Protein 1XQI (pdb70)

InterPro domains:
  IPR023005 Nucleoside diphosphate kinase, active site [PS00469] (157-165)
  IPR034907 Nucleoside diphosphate kinase-like domain [PF00334] (4-55)
  IPR034907 Nucleoside diphosphate kinase-like domain [PF00334] (94-181)
  IPR034907 Nucleoside diphosphate kinase-like domain [SM00562] (3-183)
  IPR036850 Nucleoside diphosphate kinase-like domain superfamily [G3DSA:3.30.70.141] (1-183)
  IPR036850 Nucleoside diphosphate kinase-like domain superfamily [SSF54919] (3-181)

Nearest PDB structures (foldseek):
  1xqi-assembly1_A  TM=1.006E+00  e=1.281E-32  Pyrobaculum aerophilum
  4dz6-assembly1_E  TM=8.662E-01  e=6.224E-14  Borreliella burgdorferi
  4ek2-assembly1_A  TM=8.993E-01  e=2.718E-11  Burkholderia thailandensis E264
  3zto-assembly1_A  TM=8.690E-01  e=1.121E-10  Aquifex aeolicus
  3vgv-assembly5_J  TM=8.744E-01  e=6.979E-09  Halomonas sp. #593

Sequence (537 aa):
PVEKTLLILKPDAVARGLVDEIISRFKKAGLKIVALKVKASPEEIERFYPSSEEWLQSAGQKLLKAYQELGIDPRAKIGTDDPVEVGRIIKRNLVKYTSGPNVVVLKGNRAVEIVRKLVGPTSPHSAPPGTIRGDYSIDSPDLAAEEGRVVFNLVHASDSPSEAEREIRFWFREEEVLEPVEKTLLILKPDAVARGLVDEIISRFKKAGLKIVALKVKASPEEIERFYPSSEEWLQSAGQKLLKAYQELGIDPRAKIGTDDPVEVGRIIKRNLVKYTSGPNVVVLKGNRAVEIVRKLVGPTSPHSAPPGTIRGDYSIDSPDLAAEEGRVVFNLVHASDSPSEAEREIRFWFREEEVLEPVEKTLLILKPDAVARGLVDEIISRFKKAGLKIVALKVKASPEEIERFYPSSEEWLQSAGQKLLKAYQELGIDPRAKIGTDDPVEVGRIIKRNLVKYTSGPNVVVLKGNRAVEIVRKLVGPTSPHSAPPGTIRGDYSIDSPDLAAEEGRVVFNLVHASDSPSEAEREIRFWFREEEVLE

B-factor: mean 36.95, std 11.4, range [12.37, 80.18]

Radius of gyration: 45.86 Å; Cα contacts (8 Å, |Δi|>4): 908; chains: 3; bounding box: 95×108×68 Å

Organism: Pyrobaculum aerophilum (strain ATCC 51768 / DSM 7523 / JCM 9630 / CIP 104966 / NBRC 100827 / IM2) (NCBI:txid178306)

Structure (mmCIF, N/CA/C/O backbone):
data_1XQI
#
_entry.id   1XQI
#
_cell.length_a   125.022
_cell.length_b   72.041
_cell.length_c   104.993
_cell.angle_alpha   90.00
_cell.angle_beta   133.30
_cell.angle_gamma   90.00
#
_symmetry.space_group_name_H-M   'C 1 2 1'
#
loop_
_entity.id
_entity.type
_entity.pdbx_description
1 polymer 'Nucleoside diphosphate kinase'
2 non-polymer 2-AMINO-2-HYDROXYMETHYL-PROPANE-1,3-DIOL
3 non-polymer 'TRIETHYLENE GLYCOL'
4 water water
#
loop_
_atom_site.group_PDB
_atom_site.id
_atom_site.type_symbol
_atom_site.label_atom_id
_atom_site.label_alt_id
_atom_site.label_comp_id
_atom_site.label_asym_id
_atom_site.label_entity_id
_atom_site.label_seq_id
_atom_site.pdbx_PDB_ins_code
_atom_site.Cartn_x
_atom_site.Cartn_y
_atom_site.Cartn_z
_atom_site.occupancy
_atom_site.B_iso_or_equiv
_atom_site.auth_seq_id
_atom_site.auth_comp_id
_atom_site.auth_asym_id
_atom_site.auth_atom_id
_atom_site.pdbx_PDB_model_num
ATOM 1 N N . PRO A 1 14 ? -25.110 -21.102 21.769 1.00 20.00 14 PRO A N 1
ATOM 2 C CA . PRO A 1 14 ? -24.477 -20.549 23.034 1.00 20.00 14 PRO A CA 1
ATOM 3 C C . PRO A 1 14 ? -24.481 -18.988 23.005 1.00 20.00 14 PRO A C 1
ATOM 4 O O . PRO A 1 14 ? -23.865 -18.385 22.084 1.00 20.00 14 PRO A O 1
ATOM 8 N N . VAL A 1 15 ? -25.173 -18.352 23.976 1.00 43.64 15 VAL A N 1
ATOM 9 C CA . VAL A 1 15 ? -25.654 -16.946 23.833 1.00 41.27 15 VAL A CA 1
ATOM 10 C C . VAL A 1 15 ? -24.532 -15.850 23.734 1.00 40.11 15 VAL A C 1
ATOM 11 O O . VAL A 1 15 ? -23.522 -15.884 24.461 1.00 39.82 15 VAL A O 1
ATOM 15 N N . GLU A 1 16 ? -24.754 -14.900 22.811 1.00 38.14 16 GLU A N 1
ATOM 16 C CA . GLU A 1 16 ? -23.808 -13.877 22.343 1.00 36.23 16 GLU A CA 1
ATOM 17 C C . GLU A 1 16 ? -23.484 -12.816 23.422 1.00 34.77 16 GLU A C 1
ATOM 18 O O . GLU A 1 16 ? -24.304 -12.520 24.290 1.00 34.69 16 GLU A O 1
ATOM 24 N N . LYS A 1 17 ? -22.274 -12.275 23.376 1.00 33.21 17 LYS A N 1
ATOM 25 C CA . LYS A 1 17 ? -21.749 -11.389 24.399 1.00 32.22 17 LYS A CA 1
ATOM 26 C C . LYS A 1 17 ? -21.139 -10.216 23.697 1.00 31.95 17 LYS A C 1
ATOM 27 O O . LYS A 1 17 ? -20.739 -10.318 22.534 1.00 33.40 17 LYS A O 1
ATOM 33 N N . THR A 1 18 ? -20.975 -9.109 24.388 1.00 30.88 18 THR A N 1
ATOM 34 C CA . THR A 1 18 ? -20.285 -7.987 23.765 1.00 29.39 18 THR A CA 1
ATOM 35 C C . THR A 1 18 ? -19.521 -7.205 24.814 1.00 29.77 18 THR A C 1
ATOM 36 O O . THR A 1 18 ? -19.804 -7.324 25.996 1.00 29.91 18 THR A O 1
ATOM 40 N N . LEU A 1 19 ? -18.546 -6.419 24.385 1.00 30.35 19 LEU A N 1
ATOM 41 C CA . LEU A 1 19 ? -17.733 -5.663 25.315 1.00 30.90 19 LEU A CA 1
ATOM 42 C C . LEU A 1 19 ? -18.129 -4.196 25.215 1.00 31.56 19 LEU A C 1
ATOM 43 O O . LEU A 1 19 ? -18.162 -3.603 24.104 1.00 31.96 19 LEU A O 1
ATOM 48 N N . LEU A 1 20 ? -18.408 -3.611 26.374 1.00 31.12 20 LEU A N 1
ATOM 49 C CA . LEU A 1 20 ? -18.682 -2.194 26.478 1.00 30.83 20 LEU A CA 1
ATOM 50 C C . LEU A 1 20 ? -17.692 -1.530 27.437 1.00 30.60 20 LEU A C 1
ATOM 51 O O . LEU A 1 20 ? -17.431 -2.048 28.511 1.00 30.66 20 LEU A O 1
ATOM 56 N N . ILE A 1 21 ? -17.147 -0.377 27.045 1.00 30.97 21 ILE A N 1
ATOM 57 C CA . ILE A 1 21 ? -16.234 0.409 27.910 1.00 30.09 21 ILE A CA 1
ATOM 58 C C . ILE A 1 21 ? -16.825 1.776 28.188 1.00 29.97 21 ILE A C 1
ATOM 59 O O . ILE A 1 21 ? -17.127 2.514 27.247 1.00 30.27 21 ILE A O 1
ATOM 64 N N . LEU A 1 22 ? -17.025 2.110 29.459 1.00 29.24 22 LEU A N 1
ATOM 65 C CA . LEU A 1 22 ? -17.328 3.484 29.807 1.00 28.97 22 LEU A CA 1
ATOM 66 C C . LEU A 1 22 ? -15.973 4.186 29.867 1.00 28.18 22 LEU A C 1
ATOM 67 O O . LEU A 1 22 ? -15.088 3.750 30.591 1.00 27.64 22 LEU A O 1
ATOM 72 N N . LYS A 1 23 ? -15.834 5.249 29.076 1.00 27.55 23 LYS A N 1
ATOM 73 C CA . LYS A 1 23 ? -14.572 6.001 28.876 1.00 26.53 23 LYS A CA 1
ATOM 74 C C . LYS A 1 23 ? -14.400 7.033 29.968 1.00 25.81 23 LYS A C 1
ATOM 75 O O . LYS A 1 23 ? -15.350 7.324 30.700 1.00 26.70 23 LYS A O 1
ATOM 81 N N . PRO A 1 24 ? -13.202 7.599 30.105 1.00 25.35 24 PRO A N 1
ATOM 82 C CA . PRO A 1 24 ? -13.004 8.408 31.320 1.00 25.27 24 PRO A CA 1
ATOM 83 C C . PRO A 1 24 ? -14.017 9.561 31.558 1.00 27.51 24 PRO A C 1
ATOM 84 O O . PRO A 1 24 ? -14.463 9.747 32.710 1.00 27.95 24 PRO A O 1
ATOM 88 N N . ASP A 1 25 ? -14.402 10.312 30.515 1.00 28.11 25 ASP A N 1
ATOM 89 C CA . ASP A 1 25 ? -15.419 11.385 30.673 1.00 29.53 25 ASP A CA 1
ATOM 90 C C . ASP A 1 25 ? -16.672 10.799 31.376 1.00 29.01 25 ASP A C 1
ATOM 91 O O . ASP A 1 25 ? -17.097 11.269 32.443 1.00 29.73 25 ASP A O 1
ATOM 96 N N . ALA A 1 26 ? -17.244 9.757 30.782 1.00 27.54 26 ALA A N 1
ATOM 97 C CA . ALA A 1 26 ? -18.438 9.135 31.322 1.00 26.67 26 ALA A CA 1
ATOM 98 C C . ALA A 1 26 ? -18.274 8.549 32.714 1.00 26.52 26 ALA A C 1
ATOM 99 O O . ALA A 1 26 ? -19.233 8.565 33.468 1.00 26.62 26 ALA A O 1
ATOM 101 N N . VAL A 1 27 ? -17.100 8.003 33.069 1.00 26.19 27 VAL A N 1
ATOM 102 C CA . VAL A 1 27 ? -16.913 7.535 34.457 1.00 25.45 27 VAL A CA 1
ATOM 103 C C . VAL A 1 27 ? -16.900 8.749 35.384 1.00 25.96 27 VAL A C 1
ATOM 104 O O . VAL A 1 27 ? -17.522 8.729 36.478 1.00 26.75 27 VAL A O 1
ATOM 108 N N . ALA A 1 28 ? -16.254 9.823 34.926 1.00 25.06 28 ALA A N 1
ATOM 109 C CA . ALA A 1 28 ? -16.040 11.046 35.796 1.00 24.87 28 ALA A CA 1
ATOM 110 C C . ALA A 1 28 ? -17.358 11.773 36.060 1.00 24.15 28 ALA A C 1
ATOM 111 O O . ALA A 1 28 ? -17.583 12.341 37.131 1.00 24.38 28 ALA A O 1
ATOM 113 N N . ARG A 1 29 ? -18.236 11.737 35.076 1.00 24.28 29 ARG A N 1
ATOM 114 C CA . ARG A 1 29 ? -19.504 12.413 35.209 1.00 24.50 29 ARG A CA 1
ATOM 115 C C . ARG A 1 29 ? -20.524 11.618 36.046 1.00 25.98 29 ARG A C 1
ATOM 116 O O . ARG A 1 29 ? -21.605 12.119 36.334 1.00 27.69 29 ARG A O 1
ATOM 124 N N . GLY A 1 30 ? -20.173 10.402 36.482 1.00 27.15 30 GLY A N 1
ATOM 125 C CA . GLY A 1 30 ? -21.052 9.601 37.327 1.00 26.74 30 GLY A CA 1
ATOM 126 C C . GLY A 1 30 ? -22.088 8.814 36.562 1.00 27.64 30 GLY A C 1
ATOM 127 O O . GLY A 1 30 ? -23.168 8.527 37.103 1.00 28.07 30 GLY A O 1
ATOM 128 N N . LEU A 1 31 ? -21.780 8.457 35.315 1.00 27.73 31 LEU A N 1
ATOM 129 C CA . LEU A 1 31 ? -22.761 7.806 34.432 1.00 28.34 31 LEU A CA 1
ATOM 130 C C . LEU A 1 31 ? -22.703 6.288 34.440 1.00 28.22 31 LEU A C 1
ATOM 131 O O . LEU A 1 31 ? -23.346 5.615 33.644 1.00 28.62 31 LEU A O 1
ATOM 136 N N . VAL A 1 32 ? -21.945 5.732 35.347 1.00 28.10 32 VAL A N 1
ATOM 137 C CA . VAL A 1 32 ? -21.861 4.307 35.341 1.00 28.70 32 VAL A CA 1
ATOM 138 C C . VAL A 1 32 ? -23.226 3.715 35.634 1.00 28.40 32 VAL A C 1
ATOM 139 O O . VAL A 1 32 ? -23.600 2.764 35.003 1.00 28.36 32 VAL A O 1
ATOM 143 N N . ASP A 1 33 ? -23.958 4.256 36.595 1.00 28.68 33 ASP A N 1
ATOM 144 C CA . ASP A 1 33 ? -25.169 3.612 37.014 1.00 29.14 33 ASP A CA 1
ATOM 145 C C . ASP A 1 33 ? -26.268 3.874 35.982 1.00 29.72 33 ASP A C 1
ATOM 146 O O . ASP A 1 33 ? -27.025 2.995 35.647 1.00 28.86 33 ASP A O 1
ATOM 151 N N . GLU A 1 34 ? -26.301 5.066 35.420 1.00 31.28 34 GLU A N 1
ATOM 152 C CA . GLU A 1 34 ? -27.324 5.395 34.462 1.00 32.77 34 GLU A CA 1
ATOM 153 C C . GLU A 1 34 ? -27.248 4.453 33.255 1.00 32.70 34 GLU A C 1
ATOM 154 O O . GLU A 1 34 ? -28.268 3.864 32.802 1.00 32.54 34 GLU A O 1
ATOM 160 N N . ILE A 1 35 ? -26.017 4.259 32.770 1.00 32.69 35 ILE A N 1
ATOM 161 C CA . ILE A 1 35 ? -25.741 3.363 31.611 1.00 30.91 35 ILE A CA 1
ATOM 162 C C . ILE A 1 35 ? -26.029 1.869 31.919 1.00 30.30 35 ILE A C 1
ATOM 163 O O . ILE A 1 35 ? -26.643 1.151 31.110 1.00 29.24 35 ILE A O 1
ATOM 168 N N . ILE A 1 36 ? -25.570 1.404 33.078 1.00 28.83 36 ILE A N 1
ATOM 169 C CA . ILE A 1 36 ? -25.889 0.075 33.519 1.00 27.92 36 ILE A CA 1
ATOM 170 C C . ILE A 1 36 ? -27.408 -0.081 33.570 1.00 28.07 36 ILE A C 1
ATOM 171 O O . ILE A 1 36 ? -27.936 -1.099 33.103 1.00 28.25 36 ILE A O 1
ATOM 176 N N . SER A 1 37 ? -28.136 0.924 34.061 1.00 26.98 37 SER A N 1
ATOM 177 C CA . SER A 1 37 ? -29.591 0.787 34.091 1.00 26.90 37 SER A CA 1
ATOM 178 C C . SER A 1 37 ? -30.267 0.514 32.704 1.00 26.94 37 SER A C 1
ATOM 179 O O . SER A 1 37 ? -31.200 -0.282 32.597 1.00 26.54 37 SER A O 1
ATOM 182 N N . ARG A 1 38 ? -29.800 1.164 31.644 1.00 27.61 38 ARG A N 1
ATOM 183 C CA . ARG A 1 38 ? -30.393 0.947 30.321 1.00 27.88 38 ARG A CA 1
ATOM 184 C C . ARG A 1 38 ? -30.207 -0.497 29.862 1.00 28.42 38 ARG A C 1
ATOM 185 O O . ARG A 1 38 ? -31.115 -1.057 29.218 1.00 28.67 38 ARG A O 1
ATOM 193 N N . PHE A 1 39 ? -29.077 -1.122 30.219 1.00 27.20 39 PHE A N 1
ATOM 194 C CA . PHE A 1 39 ? -28.815 -2.453 29.715 1.00 27.05 39 PHE A CA 1
ATOM 195 C C . PHE A 1 39 ? -29.623 -3.478 30.522 1.00 27.66 39 PHE A C 1
ATOM 196 O O . PHE A 1 39 ? -30.225 -4.392 29.973 1.00 27.78 39 PHE A O 1
ATOM 204 N N . LYS A 1 40 ? -29.659 -3.298 31.837 1.00 28.14 40 LYS A N 1
ATOM 205 C CA . LYS A 1 40 ? -30.457 -4.129 32.728 1.00 27.90 40 LYS A CA 1
ATOM 206 C C . LYS A 1 40 ? -31.923 -4.074 32.292 1.00 28.49 40 LYS A C 1
ATOM 207 O O . LYS A 1 40 ? -32.604 -5.101 32.238 1.00 28.82 40 LYS A O 1
ATOM 213 N N . LYS A 1 41 ? -32.411 -2.878 31.956 1.00 27.71 41 LYS A N 1
ATOM 214 C CA . LYS A 1 41 ? -33.797 -2.772 31.574 1.00 27.05 41 LYS A CA 1
ATOM 215 C C . LYS A 1 41 ? -34.125 -3.471 30.288 1.00 26.31 41 LYS A C 1
ATOM 216 O O . LYS A 1 41 ? -35.245 -3.898 30.120 1.00 27.32 41 LYS A O 1
ATOM 222 N N . ALA A 1 42 ? -33.155 -3.640 29.407 1.00 25.40 42 ALA A N 1
ATOM 223 C CA . ALA A 1 42 ? -33.411 -4.240 28.104 1.00 24.83 42 ALA A CA 1
ATOM 224 C C . ALA A 1 42 ? -33.425 -5.760 28.203 1.00 24.47 42 ALA A C 1
ATOM 225 O O . ALA A 1 42 ? -33.914 -6.443 27.304 1.00 23.53 42 ALA A O 1
ATOM 227 N N . GLY A 1 43 ? -32.888 -6.283 29.299 1.00 24.07 43 GLY A N 1
ATOM 228 C CA . GLY A 1 43 ? -32.765 -7.711 29.427 1.00 24.53 43 GLY A CA 1
ATOM 229 C C . GLY A 1 43 ? -31.338 -8.209 29.238 1.00 25.85 43 GLY A C 1
ATOM 230 O O . GLY A 1 43 ? -31.120 -9.385 29.232 1.00 27.05 43 GLY A O 1
ATOM 231 N N . LEU A 1 44 ? -30.346 -7.353 29.060 1.00 26.60 44 LEU A N 1
ATOM 232 C CA . LEU A 1 44 ? -28.967 -7.843 29.058 1.00 27.33 44 LEU A CA 1
ATOM 233 C C . LEU A 1 44 ? -28.428 -8.134 30.474 1.00 28.46 44 LEU A C 1
ATOM 234 O O . LEU A 1 44 ? -28.727 -7.380 31.420 1.00 29.12 44 LEU A O 1
ATOM 239 N N . LYS A 1 45 ? -27.646 -9.214 30.632 1.00 28.62 45 LYS A N 1
ATOM 240 C CA . LYS A 1 45 ? -27.007 -9.489 31.928 1.00 29.53 45 LYS A CA 1
ATOM 241 C C . LYS A 1 45 ? -25.560 -9.014 31.868 1.00 30.06 45 LYS A C 1
ATOM 242 O O . LYS A 1 45 ? -24.910 -9.193 30.839 1.00 31.13 45 LYS A O 1
ATOM 244 N N . ILE A 1 46 ? -25.053 -8.369 32.926 1.00 30.45 46 ILE A N 1
ATOM 245 C CA . ILE A 1 46 ? -23.604 -8.079 33.062 1.00 30.04 46 ILE A CA 1
ATOM 246 C C . ILE A 1 46 ? -22.899 -9.340 33.579 1.00 30.32 46 ILE A C 1
ATOM 247 O O . ILE A 1 46 ? -23.213 -9.808 34.651 1.00 29.24 46 ILE A O 1
ATOM 252 N N . VAL A 1 47 ? -21.965 -9.899 32.810 1.00 30.71 47 VAL A N 1
ATOM 253 C CA . VAL A 1 47 ? -21.269 -11.141 33.222 1.00 29.71 47 VAL A CA 1
ATOM 254 C C . VAL A 1 47 ? -19.768 -10.892 33.555 1.00 29.65 47 VAL A C 1
ATOM 255 O O . VAL A 1 47 ? -19.047 -11.820 33.939 1.00 29.18 47 VAL A O 1
ATOM 259 N N . ALA A 1 48 ? -19.313 -9.634 33.389 1.00 29.24 48 ALA A N 1
ATOM 260 C CA . ALA A 1 48 ? -17.964 -9.182 33.733 1.00 28.68 48 ALA A CA 1
ATOM 261 C C . ALA A 1 48 ? -18.000 -7.661 33.874 1.00 28.81 48 ALA A C 1
ATOM 262 O O . ALA A 1 48 ? -18.699 -6.961 33.143 1.00 29.31 48 ALA A O 1
ATOM 264 N N . LEU A 1 49 ? -17.277 -7.158 34.858 1.00 28.82 49 LEU A N 1
ATOM 265 C CA . LEU A 1 49 ? -17.312 -5.757 35.216 1.00 28.99 49 LEU A CA 1
ATOM 266 C C . LEU A 1 49 ? -16.067 -5.432 36.013 1.00 28.90 49 LEU A C 1
ATOM 267 O O . LEU A 1 49 ? -15.821 -6.080 37.007 1.00 29.10 49 LEU A O 1
ATOM 272 N N . LYS A 1 50 ? -15.281 -4.446 35.578 1.00 28.86 50 LYS A N 1
ATOM 273 C CA . LYS A 1 50 ? -14.216 -3.916 36.409 1.00 29.55 50 LYS A CA 1
ATOM 274 C C . LYS A 1 50 ? -13.890 -2.468 36.084 1.00 29.44 50 LYS A C 1
ATOM 275 O O . LYS A 1 50 ? -14.055 -2.060 34.948 1.00 29.49 50 LYS A O 1
ATOM 289 N N . VAL A 1 52 ? -10.824 0.049 35.618 1.00 33.87 52 VAL A N 1
ATOM 290 C CA . VAL A 1 52 ? -9.389 -0.075 35.341 1.00 35.51 52 VAL A CA 1
ATOM 291 C C . VAL A 1 52 ? -8.781 1.250 34.922 1.00 36.57 52 VAL A C 1
ATOM 292 O O . VAL A 1 52 ? -9.365 2.000 34.145 1.00 36.87 52 VAL A O 1
ATOM 296 N N . LYS A 1 53 ? -7.605 1.530 35.468 1.00 38.28 53 LYS A N 1
ATOM 297 C CA . LYS A 1 53 ? -6.671 2.517 34.922 1.00 39.34 53 LYS A CA 1
ATOM 298 C C . LYS A 1 53 ? -5.768 1.869 33.863 1.00 38.62 53 LYS A C 1
ATOM 299 O O . LYS A 1 53 ? -4.835 1.158 34.194 1.00 38.21 53 LYS A O 1
ATOM 305 N N . ALA A 1 54 ? -6.066 2.095 32.592 1.00 38.70 54 ALA A N 1
ATOM 306 C CA . ALA A 1 54 ? -5.323 1.454 31.507 1.00 38.50 54 ALA A CA 1
ATOM 307 C C . ALA A 1 54 ? -4.034 2.187 31.158 1.00 38.29 54 ALA A C 1
ATOM 308 O O . ALA A 1 54 ? -3.971 3.409 31.205 1.00 38.84 54 ALA A O 1
ATOM 310 N N . SER A 1 55 ? -2.999 1.444 30.809 1.00 38.63 55 SER A N 1
ATOM 311 C CA . SER A 1 55 ? -1.753 2.050 30.324 1.00 39.66 55 SER A CA 1
ATOM 312 C C . SER A 1 55 ? -1.829 2.387 28.830 1.00 40.01 55 SER A C 1
ATOM 313 O O . SER A 1 55 ? -2.598 1.770 28.094 1.00 39.52 55 SER A O 1
ATOM 316 N N . PRO A 1 56 ? -1.058 3.399 28.385 1.00 40.74 56 PRO A N 1
ATOM 317 C CA . PRO A 1 56 ? -0.892 3.565 26.933 1.00 40.89 56 PRO A CA 1
ATOM 318 C C . PRO A 1 56 ? -0.697 2.297 26.094 1.00 41.38 56 PRO A C 1
ATOM 319 O O . PRO A 1 56 ? -1.426 2.138 25.119 1.00 40.99 56 PRO A O 1
ATOM 323 N N . GLU A 1 57 ? 0.228 1.395 26.445 1.00 42.35 57 GLU A N 1
ATOM 324 C CA . GLU A 1 57 ? 0.456 0.200 25.589 1.00 43.92 57 GLU A CA 1
ATOM 325 C C . GLU A 1 57 ? -0.776 -0.666 25.475 1.00 42.97 57 GLU A C 1
ATOM 326 O O . GLU A 1 57 ? -1.056 -1.200 24.405 1.00 43.18 57 GLU A O 1
ATOM 332 N N . GLU A 1 58 ? -1.522 -0.782 26.572 1.00 42.66 58 GLU A N 1
ATOM 333 C CA . GLU A 1 58 ? -2.756 -1.578 26.603 1.00 41.92 58 GLU A CA 1
ATOM 334 C C . GLU A 1 58 ? -3.793 -1.061 25.616 1.00 40.54 58 GLU A C 1
ATOM 335 O O . GLU A 1 58 ? -4.405 -1.833 24.889 1.00 40.28 58 GLU A O 1
ATOM 341 N N . ILE A 1 59 ? -3.982 0.249 25.575 1.00 39.51 59 ILE A N 1
ATOM 342 C CA . ILE A 1 59 ? -4.922 0.819 24.647 1.00 38.85 59 ILE A CA 1
ATOM 343 C C . ILE A 1 59 ? -4.405 0.711 23.205 1.00 39.40 59 ILE A C 1
ATOM 344 O O . ILE A 1 59 ? -5.205 0.424 22.277 1.00 38.58 59 ILE A O 1
ATOM 349 N N . GLU A 1 60 ? -3.081 0.886 23.032 1.00 40.01 60 GLU A N 1
ATOM 350 C CA . GLU A 1 60 ? -2.388 0.649 21.739 1.00 40.53 60 GLU A CA 1
ATOM 351 C C . GLU A 1 60 ? -2.699 -0.732 21.204 1.00 39.41 60 GLU A C 1
ATOM 352 O O . GLU A 1 60 ? -3.007 -0.883 20.035 1.00 38.76 60 GLU A O 1
ATOM 358 N N . ARG A 1 61 ? -2.661 -1.743 22.061 1.00 39.02 61 ARG A N 1
ATOM 359 C CA . ARG A 1 61 ? -2.962 -3.106 21.601 1.00 38.96 61 ARG A CA 1
ATOM 360 C C . ARG A 1 61 ? -4.439 -3.452 21.560 1.00 37.69 61 ARG A C 1
ATOM 361 O O . ARG A 1 61 ? -4.817 -4.390 20.859 1.00 38.22 61 ARG A O 1
ATOM 369 N N . PHE A 1 62 ? -5.283 -2.723 22.278 1.00 36.02 62 PHE A N 1
ATOM 370 C CA . PHE A 1 62 ? -6.714 -3.051 22.252 1.00 34.24 62 PHE A CA 1
ATOM 371 C C . PHE A 1 62 ? -7.361 -2.622 20.940 1.00 33.80 62 PHE A C 1
ATOM 372 O O . PHE A 1 62 ? -8.227 -3.322 20.394 1.00 32.84 62 PHE A O 1
ATOM 380 N N . TYR A 1 63 ? -6.960 -1.447 20.450 1.00 33.44 63 TYR A N 1
ATOM 381 C CA . TYR A 1 63 ? -7.410 -0.966 19.141 1.00 33.31 63 TYR A CA 1
ATOM 382 C C . TYR A 1 63 ? -6.636 -1.594 18.036 1.00 33.21 63 TYR A C 1
ATOM 383 O O . TYR A 1 63 ? -5.456 -1.807 18.201 1.00 33.64 63 TYR A O 1
ATOM 392 N N . PRO A 1 64 ? -7.300 -1.901 16.900 1.00 33.73 64 PRO A N 1
ATOM 393 C CA . PRO A 1 64 ? -6.590 -2.585 15.794 1.00 34.05 64 PRO A CA 1
ATOM 394 C C . PRO A 1 64 ? -5.422 -1.768 15.301 1.00 35.31 64 PRO A C 1
ATOM 395 O O . PRO A 1 64 ? -5.374 -0.544 15.512 1.00 35.13 64 PRO A O 1
ATOM 399 N N . SER A 1 65 ? -4.473 -2.442 14.658 1.00 36.41 65 SER A N 1
ATOM 400 C CA . SER A 1 65 ? -3.418 -1.739 13.976 1.00 36.90 65 SER A CA 1
ATOM 401 C C . SER A 1 65 ? -3.408 -2.119 12.498 1.00 37.39 65 SER A C 1
ATOM 402 O O . SER A 1 65 ? -2.431 -1.859 11.787 1.00 37.88 65 SER A O 1
ATOM 405 N N . SER A 1 66 ? -4.496 -2.719 12.023 1.00 37.35 66 SER A N 1
ATOM 406 C CA . SER A 1 66 ? -4.584 -3.060 10.617 1.00 37.99 66 SER A CA 1
ATOM 407 C C . SER A 1 66 ? -4.564 -1.778 9.754 1.00 38.84 66 SER A C 1
ATOM 408 O O . SER A 1 66 ? -5.083 -0.725 10.153 1.00 38.06 66 SER A O 1
ATOM 411 N N . GLU A 1 67 ? -3.965 -1.859 8.576 1.00 40.50 67 GLU A N 1
ATOM 412 C CA . GLU A 1 67 ? -3.988 -0.708 7.654 1.00 43.34 67 GLU A CA 1
ATOM 413 C C . GLU A 1 67 ? -5.418 -0.375 7.329 1.00 43.14 67 GLU A C 1
ATOM 414 O O . GLU A 1 67 ? -5.787 0.811 7.242 1.00 43.49 67 GLU A O 1
ATOM 420 N N . GLU A 1 68 ? -6.223 -1.432 7.196 1.00 43.37 68 GLU A N 1
ATOM 421 C CA . GLU A 1 68 ? -7.628 -1.303 6.838 1.00 43.62 68 GLU A CA 1
ATOM 422 C C . GLU A 1 68 ? -8.363 -0.387 7.825 1.00 42.09 68 GLU A C 1
ATOM 423 O O . GLU A 1 68 ? -8.948 0.610 7.429 1.00 41.34 68 GLU A O 1
ATOM 429 N N . TRP A 1 69 ? -8.278 -0.722 9.106 1.00 40.91 69 TRP A N 1
ATOM 430 C CA . TRP A 1 69 ? -8.853 0.090 10.166 1.00 40.07 69 TRP A CA 1
ATOM 431 C C . TRP A 1 69 ? -8.315 1.514 10.257 1.00 39.61 69 TRP A C 1
ATOM 432 O O . TRP A 1 69 ? -9.088 2.465 10.451 1.00 39.49 69 TRP A O 1
ATOM 443 N N . LEU A 1 70 ? -6.994 1.657 10.153 1.00 39.08 70 LEU A N 1
ATOM 444 C CA . LEU A 1 70 ? -6.341 2.984 10.179 1.00 38.89 70 LEU A CA 1
ATOM 445 C C . LEU A 1 70 ? -6.821 3.832 9.024 1.00 39.26 70 LEU A C 1
ATOM 446 O O . LEU A 1 70 ? -7.255 4.955 9.231 1.00 38.09 70 LEU A O 1
ATOM 451 N N . GLN A 1 71 ? -6.751 3.253 7.821 1.00 40.46 71 GLN A N 1
ATOM 452 C CA . GLN A 1 71 ? -7.233 3.875 6.591 1.00 43.06 71 GLN A CA 1
ATOM 453 C C . GLN A 1 71 ? -8.631 4.473 6.761 1.00 43.68 71 GLN A C 1
ATOM 454 O O . GLN A 1 71 ? -8.841 5.678 6.510 1.00 43.92 71 GLN A O 1
ATOM 460 N N . SER A 1 72 ? -9.575 3.657 7.226 1.00 44.14 72 SER A N 1
ATOM 461 C CA . SER A 1 72 ? -10.959 4.112 7.270 1.00 45.05 72 SER A CA 1
ATOM 462 C C . SER A 1 72 ? -11.184 5.169 8.365 1.00 44.98 72 SER A C 1
ATOM 463 O O . SER A 1 72 ? -11.890 6.163 8.126 1.00 44.25 72 SER A O 1
ATOM 466 N N . ALA A 1 73 ? -10.544 4.987 9.533 1.00 45.47 73 ALA A N 1
ATOM 467 C CA . ALA A 1 73 ? -10.559 6.010 10.604 1.00 45.35 73 ALA A CA 1
ATOM 468 C C . ALA A 1 73 ? -10.083 7.342 10.032 1.00 46.21 73 ALA A C 1
ATOM 469 O O . ALA A 1 73 ? -10.671 8.404 10.310 1.00 46.84 73 ALA A O 1
ATOM 471 N N . GLY A 1 74 ? -9.056 7.261 9.177 1.00 46.54 74 GLY A N 1
ATOM 472 C CA . GLY A 1 74 ? -8.479 8.408 8.483 1.00 47.07 74 GLY A CA 1
ATOM 473 C C . GLY A 1 74 ? -9.325 9.150 7.467 1.00 47.55 74 GLY A C 1
ATOM 474 O O . GLY A 1 74 ? -9.300 10.386 7.437 1.00 47.00 74 GLY A O 1
ATOM 475 N N . GLN A 1 75 ? -10.054 8.403 6.633 1.00 48.59 75 GLN A N 1
ATOM 476 C CA . GLN A 1 75 ? -10.992 8.982 5.654 1.00 49.54 75 GLN A CA 1
ATOM 477 C C . GLN A 1 75 ? -12.130 9.786 6.317 1.00 49.70 75 GLN A C 1
ATOM 478 O O . GLN A 1 75 ? -12.459 10.888 5.881 1.00 49.75 75 GLN A O 1
ATOM 484 N N . LYS A 1 76 ? -12.698 9.245 7.389 1.00 50.05 76 LYS A N 1
ATOM 485 C CA . LYS A 1 76 ? -13.776 9.900 8.129 1.00 50.35 76 LYS A CA 1
ATOM 486 C C . LYS A 1 76 ? -13.331 11.277 8.645 1.00 49.51 76 LYS A C 1
ATOM 487 O O . LYS A 1 76 ? -14.053 12.269 8.439 1.00 49.96 76 LYS A O 1
ATOM 493 N N . LEU A 1 77 ? -12.134 11.349 9.245 1.00 47.86 77 LEU A N 1
ATOM 494 C CA . LEU A 1 77 ? -11.551 12.632 9.672 1.00 46.62 77 LEU A CA 1
ATOM 495 C C . LEU A 1 77 ? -11.268 13.581 8.497 1.00 46.26 77 LEU A C 1
ATOM 496 O O . LEU A 1 77 ? -11.456 14.797 8.613 1.00 45.52 77 LEU A O 1
ATOM 501 N N . LEU A 1 78 ? -10.818 13.011 7.381 1.00 45.88 78 LEU A N 1
ATOM 502 C CA . LEU A 1 78 ? -10.521 13.778 6.185 1.00 46.62 78 LEU A CA 1
ATOM 503 C C . LEU A 1 78 ? -11.791 14.366 5.561 1.00 47.71 78 LEU A C 1
ATOM 504 O O . LEU A 1 78 ? -11.795 15.537 5.144 1.00 47.63 78 LEU A O 1
ATOM 509 N N . LYS A 1 79 ? -12.861 13.567 5.531 1.00 48.58 79 LYS A N 1
ATOM 510 C CA . LYS A 1 79 ? -14.177 14.043 5.104 1.00 49.78 79 LYS A CA 1
ATOM 511 C C . LYS A 1 79 ? -14.651 15.153 6.053 1.00 50.66 79 LYS A C 1
ATOM 512 O O . LYS A 1 79 ? -15.109 16.217 5.592 1.00 50.88 79 LYS A O 1
ATOM 514 N N . ALA A 1 80 ? -14.522 14.909 7.366 1.00 51.09 80 ALA A N 1
ATOM 515 C CA . ALA A 1 80 ? -14.821 15.916 8.372 1.00 51.35 80 ALA A CA 1
ATOM 516 C C . ALA A 1 80 ? -14.073 17.232 8.076 1.00 52.19 80 ALA A C 1
ATOM 517 O O . ALA A 1 80 ? -14.715 18.276 7.890 1.00 52.78 80 ALA A O 1
ATOM 519 N N . TYR A 1 81 ? -12.739 17.188 7.978 1.00 52.99 81 TYR A N 1
ATOM 520 C CA . TYR A 1 81 ? -11.946 18.403 7.629 1.00 53.31 81 TYR A CA 1
ATOM 521 C C . TYR A 1 81 ? -12.420 19.173 6.377 1.00 53.45 81 TYR A C 1
ATOM 522 O O . TYR A 1 81 ? -12.403 20.412 6.339 1.00 52.77 81 TYR A O 1
ATOM 531 N N . GLN A 1 82 ? -12.819 18.415 5.365 1.00 54.17 82 GLN A N 1
ATOM 532 C CA . GLN A 1 82 ? -13.228 18.949 4.073 1.00 55.51 82 GLN A CA 1
ATOM 533 C C . GLN A 1 82 ? -14.509 19.791 4.154 1.00 55.25 82 GLN A C 1
ATOM 534 O O . GLN A 1 82 ? -14.522 20.912 3.663 1.00 54.98 82 GLN A O 1
ATOM 540 N N . GLU A 1 83 ? -15.557 19.236 4.779 1.00 55.42 83 GLU A N 1
ATOM 541 C CA . GLU A 1 83 ? -16.837 19.936 5.090 1.00 55.71 83 GLU A CA 1
ATOM 542 C C . GLU A 1 83 ? -16.670 21.141 6.020 1.00 54.61 83 GLU A C 1
ATOM 543 O O . GLU A 1 83 ? -17.467 22.094 5.953 1.00 54.97 83 GLU A O 1
ATOM 549 N N . LEU A 1 84 ? -15.643 21.089 6.874 1.00 52.98 84 LEU A N 1
ATOM 550 C CA . LEU A 1 84 ? -15.222 22.223 7.691 1.00 51.75 84 LEU A CA 1
ATOM 551 C C . LEU A 1 84 ? -14.235 23.169 6.962 1.00 50.48 84 LEU A C 1
ATOM 552 O O . LEU A 1 84 ? -13.950 24.272 7.425 1.00 49.42 84 LEU A O 1
ATOM 557 N N . GLY A 1 85 ? -13.695 22.738 5.831 1.00 49.29 85 GLY A N 1
ATOM 558 C CA . GLY A 1 85 ? -12.691 23.552 5.150 1.00 48.48 85 GLY A CA 1
ATOM 559 C C . GLY A 1 85 ? -11.383 23.687 5.925 1.00 47.93 85 GLY A C 1
ATOM 560 O O . GLY A 1 85 ? -10.638 24.672 5.738 1.00 47.12 85 GLY A O 1
ATOM 561 N N . ILE A 1 86 ? -11.103 22.716 6.816 1.00 47.17 86 ILE A N 1
ATOM 562 C CA . ILE A 1 86 ? -9.755 22.612 7.433 1.00 45.93 86 ILE A CA 1
ATOM 563 C C . ILE A 1 86 ? -8.791 21.877 6.489 1.00 44.67 86 ILE A C 1
ATOM 564 O O . ILE A 1 86 ? -9.134 20.843 5.897 1.00 44.84 86 ILE A O 1
ATOM 569 N N . ASP A 1 87 ? -7.601 22.430 6.324 1.00 43.03 87 ASP A N 1
ATOM 570 C CA . ASP A 1 87 ? -6.577 21.750 5.545 1.00 42.02 87 ASP A CA 1
ATOM 571 C C . ASP A 1 87 ? -5.813 20.777 6.481 1.00 40.91 87 ASP A C 1
ATOM 572 O O . ASP A 1 87 ? -5.058 21.206 7.360 1.00 40.13 87 ASP A O 1
ATOM 577 N N . PRO A 1 88 ? -5.992 19.467 6.265 1.00 40.14 88 PRO A N 1
ATOM 578 C CA . PRO A 1 88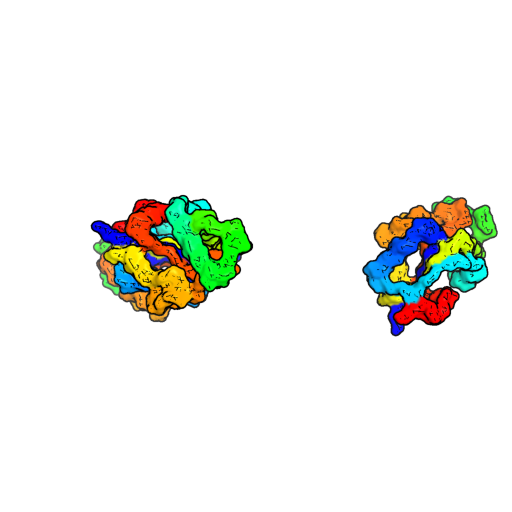 ? -5.357 18.478 7.141 1.00 39.38 88 PRO A CA 1
ATOM 579 C C . PRO A 1 88 ? -3.821 18.619 7.144 1.00 38.65 88 PRO A C 1
ATOM 580 O O . PRO A 1 88 ? -3.170 18.326 8.137 1.00 37.69 88 PRO A O 1
ATOM 584 N N . ARG A 1 89 ? -3.254 19.118 6.057 1.00 38.88 89 ARG A N 1
ATOM 585 C CA . ARG A 1 89 ? -1.798 19.320 6.007 1.00 39.63 89 ARG A CA 1
ATOM 586 C C . ARG A 1 89 ? -1.304 20.423 6.957 1.00 38.34 89 ARG A C 1
ATOM 587 O O . ARG A 1 89 ? -0.247 20.273 7.569 1.00 37.82 89 ARG A O 1
ATOM 595 N N . ALA A 1 90 ? -2.077 21.504 7.082 1.00 37.67 90 ALA A N 1
ATOM 596 C CA . ALA A 1 90 ? -1.784 22.608 8.037 1.00 36.74 90 ALA A CA 1
ATOM 597 C C . ALA A 1 90 ? -2.112 22.179 9.453 1.00 36.46 90 ALA A C 1
ATOM 598 O O . ALA A 1 90 ? -1.361 22.501 10.424 1.00 36.49 90 ALA A O 1
ATOM 600 N N . LYS A 1 91 ? -3.200 21.412 9.569 1.00 36.04 91 LYS A N 1
ATOM 601 C CA . LYS A 1 91 ? -3.706 20.980 10.880 1.00 35.71 91 LYS A CA 1
ATOM 602 C C . LYS A 1 91 ? -2.891 19.900 11.592 1.00 35.23 91 LYS A C 1
ATOM 603 O O . LYS A 1 91 ? -2.614 20.044 12.790 1.00 36.04 91 LYS A O 1
ATOM 609 N N . ILE A 1 92 ? -2.519 18.828 10.880 1.00 33.38 92 ILE A N 1
ATOM 610 C CA . ILE A 1 92 ? -1.888 17.671 11.518 1.00 31.27 92 ILE A CA 1
ATOM 611 C C . ILE A 1 92 ? -0.661 17.172 10.757 1.00 31.51 92 ILE A C 1
ATOM 612 O O . ILE A 1 92 ? -0.110 16.107 11.073 1.00 32.11 92 ILE A O 1
ATOM 617 N N . GLY A 1 93 ? -0.261 17.893 9.726 1.00 31.03 93 GLY A N 1
ATOM 618 C CA . GLY A 1 93 ? 0.979 17.590 9.034 1.00 31.85 93 GLY A CA 1
ATOM 619 C C . GLY A 1 93 ? 0.930 16.576 7.900 1.00 32.64 93 GLY A C 1
ATOM 620 O O . GLY A 1 93 ? 1.923 16.435 7.158 1.00 33.44 93 GLY A O 1
ATOM 621 N N . THR A 1 94 ? -0.189 15.864 7.749 1.00 32.13 94 THR A N 1
ATOM 622 C CA . THR A 1 94 ? -0.307 14.882 6.667 1.00 32.47 94 THR A CA 1
ATOM 623 C C . THR A 1 94 ? -1.736 14.820 6.096 1.00 33.41 94 THR A C 1
ATOM 624 O O . THR A 1 94 ? -2.682 15.194 6.773 1.00 34.07 94 THR A O 1
ATOM 628 N N . ASP A 1 95 ? -1.907 14.335 4.875 1.00 34.12 95 ASP A N 1
ATOM 629 C CA . ASP A 1 95 ? -3.264 13.964 4.413 1.00 35.56 95 ASP A CA 1
ATOM 630 C C . ASP A 1 95 ? -3.361 12.489 4.023 1.00 35.20 95 ASP A C 1
ATOM 631 O O . ASP A 1 95 ? -4.323 12.089 3.355 1.00 36.01 95 ASP A O 1
ATOM 636 N N . ASP A 1 96 ? -2.376 11.698 4.426 1.00 34.31 96 ASP A N 1
ATOM 637 C CA . ASP A 1 96 ? -2.380 10.290 4.100 1.00 35.39 96 ASP A CA 1
ATOM 638 C C . ASP A 1 96 ? -3.331 9.538 5.064 1.00 35.50 96 ASP A C 1
ATOM 639 O O . ASP A 1 96 ? -3.089 9.568 6.269 1.00 35.98 96 ASP A O 1
ATOM 644 N N . PRO A 1 97 ? -4.412 8.895 4.548 1.00 35.70 97 PRO A N 1
ATOM 645 C CA . PRO A 1 97 ? -5.421 8.192 5.389 1.00 35.64 97 PRO A CA 1
ATOM 646 C C . PRO A 1 97 ? -4.855 7.346 6.549 1.00 35.95 97 PRO A C 1
ATOM 647 O O . PRO A 1 97 ? -5.280 7.560 7.708 1.00 35.27 97 PRO A O 1
ATOM 651 N N . VAL A 1 98 ? -3.918 6.430 6.250 1.00 35.82 98 VAL A N 1
ATOM 652 C CA . VAL A 1 98 ? -3.236 5.589 7.251 1.00 36.37 98 VAL A CA 1
ATOM 653 C C . VAL A 1 98 ? -2.431 6.398 8.310 1.00 37.78 98 VAL A C 1
ATOM 654 O O . VAL A 1 98 ? -2.484 6.084 9.519 1.00 37.95 98 VAL A O 1
ATOM 658 N N . GLU A 1 99 ? -1.686 7.412 7.867 1.00 38.01 99 GLU A N 1
ATOM 659 C CA . GLU A 1 99 ? -0.954 8.282 8.800 1.00 39.69 99 GLU A CA 1
ATOM 660 C C . GLU A 1 99 ? -1.917 9.061 9.694 1.00 37.79 99 GLU A C 1
ATOM 661 O O . GLU A 1 99 ? -1.633 9.296 10.870 1.00 38.31 99 GLU A O 1
ATOM 667 N N . VAL A 1 100 ? -3.052 9.449 9.132 1.00 36.02 100 VAL A N 1
ATOM 668 C CA . VAL A 1 100 ? -4.125 10.119 9.879 1.00 35.26 100 VAL A CA 1
ATOM 669 C C . VAL A 1 100 ? -4.778 9.137 10.897 1.00 34.59 100 VAL A C 1
ATOM 670 O O . VAL A 1 100 ? -5.007 9.498 12.033 1.00 34.98 100 VAL A O 1
ATOM 674 N N . GLY A 1 101 ? -5.065 7.910 10.472 1.00 33.26 101 GLY A N 1
ATOM 675 C CA . GLY A 1 101 ? -5.484 6.854 11.362 1.00 33.24 101 GLY A CA 1
ATOM 676 C C . GLY A 1 101 ? -4.513 6.624 12.526 1.00 33.35 101 GLY A C 1
ATOM 677 O O . GLY A 1 101 ? -4.934 6.292 13.651 1.00 33.46 101 GLY A O 1
ATOM 678 N N . ARG A 1 102 ? -3.221 6.813 12.288 1.00 32.58 102 ARG A N 1
ATOM 679 C CA . ARG A 1 102 ? -2.246 6.604 13.363 1.00 32.37 102 ARG A CA 1
ATOM 680 C C . ARG A 1 102 ? -2.298 7.791 14.339 1.00 31.51 1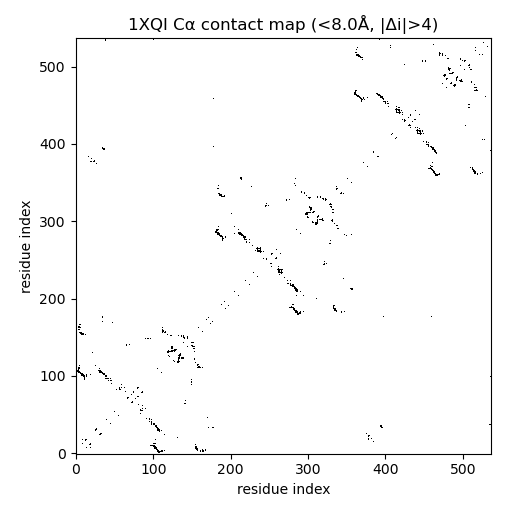02 ARG A C 1
ATOM 681 O O . ARG A 1 102 ? -2.110 7.622 15.539 1.00 31.30 102 ARG A O 1
ATOM 689 N N . ILE A 1 103 ? -2.587 8.970 13.815 1.00 30.98 103 ILE A N 1
ATOM 690 C CA . ILE A 1 103 ? -2.723 10.160 14.646 1.00 31.41 103 ILE A CA 1
ATOM 691 C C . ILE A 1 103 ? -3.980 10.070 15.524 1.00 32.37 103 ILE A C 1
ATOM 692 O O . ILE A 1 103 ? -3.901 10.343 16.741 1.00 33.04 103 ILE A O 1
ATOM 697 N N . ILE A 1 104 ? -5.114 9.695 14.913 1.00 32.01 104 ILE A N 1
ATOM 698 C CA . ILE A 1 104 ? -6.342 9.400 15.641 1.00 32.33 104 ILE A CA 1
ATOM 699 C C . ILE A 1 104 ? -6.121 8.323 16.717 1.00 33.36 104 ILE A C 1
ATOM 700 O O . ILE A 1 104 ? -6.567 8.484 17.874 1.00 33.48 104 ILE A O 1
ATOM 705 N N . LYS A 1 105 ? -5.442 7.235 16.350 1.00 33.10 105 LYS A N 1
ATOM 706 C CA . LYS A 1 105 ? -5.172 6.189 17.336 1.00 34.16 105 LYS A CA 1
ATOM 707 C C . LYS A 1 105 ? -4.407 6.743 18.569 1.00 35.44 105 LYS A C 1
ATOM 708 O O . LYS A 1 105 ? -4.710 6.377 19.702 1.00 35.65 105 LYS A O 1
ATOM 714 N N . ARG A 1 106 ? -3.446 7.639 18.344 1.00 36.72 106 ARG A N 1
ATOM 715 C CA . ARG A 1 106 ? -2.689 8.272 19.439 1.00 38.07 106 ARG A CA 1
ATOM 716 C C . ARG A 1 106 ? -3.561 9.148 20.312 1.00 36.84 106 ARG A C 1
ATOM 717 O O . ARG A 1 106 ? -3.343 9.229 21.528 1.00 36.75 106 ARG A O 1
ATOM 725 N N . ASN A 1 107 ? -4.550 9.783 19.687 1.00 36.92 107 ASN A N 1
ATOM 726 C CA . ASN A 1 107 ? -5.506 10.623 20.390 1.00 38.02 107 ASN A CA 1
ATOM 727 C C . ASN A 1 107 ? -6.499 9.750 21.162 1.00 38.11 107 ASN A C 1
ATOM 728 O O . ASN A 1 107 ? -6.879 10.072 22.273 1.00 37.36 107 ASN A O 1
ATOM 733 N N . LEU A 1 108 ? -6.920 8.652 20.539 1.00 38.38 108 LEU A N 1
ATOM 734 C CA . LEU A 1 108 ? -7.719 7.652 21.203 1.00 39.16 108 LEU A CA 1
ATOM 735 C C . LEU A 1 108 ? -6.995 7.181 22.477 1.00 39.25 108 LEU A C 1
ATOM 736 O O . LEU A 1 108 ? -7.601 7.116 23.569 1.00 38.56 108 LEU A O 1
ATOM 741 N N . VAL A 1 109 ? -5.706 6.889 22.338 1.00 38.77 109 VAL A N 1
ATOM 742 C CA . VAL A 1 109 ? -4.942 6.388 23.453 1.00 40.03 109 VAL A CA 1
ATOM 743 C C . VAL A 1 109 ? -4.933 7.423 24.561 1.00 41.03 109 VAL A C 1
ATOM 744 O O . VAL A 1 109 ? -5.248 7.071 25.690 1.00 41.43 109 VAL A O 1
ATOM 748 N N . LYS A 1 110 ? -4.642 8.687 24.241 1.00 41.48 110 LYS A N 1
ATOM 749 C CA . LYS A 1 110 ? -4.520 9.725 25.286 1.00 42.83 110 LYS A CA 1
ATOM 750 C C . LYS A 1 110 ? -5.798 9.897 26.119 1.00 41.56 110 LYS A C 1
ATOM 751 O O . LYS A 1 110 ? -5.746 9.973 27.357 1.00 42.07 110 LYS A O 1
ATOM 757 N N . TYR A 1 111 ? -6.929 9.943 25.431 1.00 39.59 111 TYR A N 1
ATOM 758 C CA . TYR A 1 111 ? -8.234 10.078 26.049 1.00 38.59 111 TYR A CA 1
ATOM 759 C C . TYR A 1 111 ? -8.621 8.858 26.930 1.00 38.31 111 TYR A C 1
ATOM 760 O O . TYR A 1 111 ? -9.159 9.052 28.000 1.00 38.63 111 TYR A O 1
ATOM 777 N N . THR A 1 113 ? -6.791 6.970 28.373 1.00 36.31 113 THR A N 1
ATOM 778 C CA . THR A 1 113 ? -5.693 6.764 29.296 1.00 36.20 113 THR A CA 1
ATOM 779 C C . THR A 1 113 ? -5.751 7.876 30.324 1.00 35.64 113 THR A C 1
ATOM 780 O O . THR A 1 113 ? -5.032 7.878 31.288 1.00 34.76 113 THR A O 1
ATOM 784 N N . SER A 1 114 ? -6.662 8.816 30.112 1.00 35.90 114 SER A N 1
ATOM 785 C CA . SER A 1 114 ? -6.702 10.035 30.918 1.00 36.22 114 SER A CA 1
ATOM 786 C C . SER A 1 114 ? -7.395 9.869 32.290 1.00 36.26 114 SER A C 1
ATOM 787 O O . SER A 1 114 ? -7.425 10.794 33.079 1.00 36.74 114 SER A O 1
ATOM 790 N N . GLY A 1 115 ? -7.989 8.713 32.560 1.00 36.11 115 GLY A N 1
ATOM 791 C CA . GLY A 1 115 ? -8.615 8.462 33.854 1.00 35.18 115 GLY A CA 1
ATOM 792 C C . GLY A 1 115 ? -9.166 7.052 33.896 1.00 34.17 115 GLY A C 1
ATOM 793 O O . GLY A 1 115 ? -8.994 6.296 32.953 1.00 34.23 115 GLY A O 1
ATOM 794 N N . PRO A 1 116 ? -9.822 6.683 35.004 1.00 33.58 116 PRO A N 1
ATOM 795 C CA . PRO A 1 116 ? -10.417 5.336 35.053 1.00 32.76 116 PRO A CA 1
ATOM 796 C C . PRO A 1 116 ? -11.482 5.090 33.948 1.00 31.41 116 PRO A C 1
ATOM 797 O O . PRO A 1 116 ? -12.302 5.983 33.659 1.00 30.71 116 PRO A O 1
ATOM 801 N N . ASN A 1 117 ? -11.414 3.901 33.341 1.00 29.19 117 ASN A N 1
ATOM 802 C CA . ASN A 1 117 ? -12.496 3.309 32.557 1.00 27.97 117 ASN A CA 1
ATOM 803 C C . ASN A 1 117 ? -13.200 2.239 33.375 1.00 27.35 117 ASN A C 1
ATOM 804 O O . ASN A 1 117 ? -12.720 1.801 34.424 1.00 27.32 117 ASN A O 1
ATOM 809 N N . VAL A 1 118 ? -14.341 1.797 32.877 1.00 27.34 118 VAL A N 1
ATOM 810 C CA . VAL A 1 118 ? -15.097 0.709 33.465 1.00 26.46 118 VAL A CA 1
ATOM 811 C C . VAL A 1 118 ? -15.422 -0.128 32.257 1.00 25.84 118 VAL A C 1
ATOM 812 O O . VAL A 1 118 ? -15.958 0.395 31.275 1.00 25.74 118 VAL A O 1
ATOM 816 N N . VAL A 1 119 ? -15.019 -1.399 32.314 1.00 25.00 119 VAL A N 1
ATOM 817 C CA . VAL A 1 119 ? -15.196 -2.375 31.255 1.00 24.32 119 VAL A CA 1
ATOM 818 C C . VAL A 1 119 ? -16.269 -3.381 31.688 1.00 24.05 119 VAL A C 1
ATOM 819 O O . VAL A 1 119 ? -16.262 -3.866 32.833 1.00 23.72 119 VAL A O 1
ATOM 831 N N . VAL A 1 121 ? -18.939 -6.798 30.241 1.00 24.26 121 VAL A N 1
ATOM 832 C CA . VAL A 1 121 ? -19.363 -7.717 29.187 1.00 25.32 121 VAL A CA 1
ATOM 833 C C . VAL A 1 121 ? -20.846 -7.912 29.378 1.00 25.30 121 VAL A C 1
ATOM 834 O O . VAL A 1 121 ? -21.310 -8.141 30.504 1.00 26.47 121 VAL A O 1
ATOM 838 N N . LEU A 1 122 ? -21.584 -7.771 28.297 1.00 24.87 122 LEU A N 1
ATOM 839 C CA . LEU A 1 122 ? -23.028 -7.851 28.322 1.00 26.19 122 LEU A CA 1
ATOM 840 C C . LEU A 1 122 ? -23.387 -9.036 27.442 1.00 27.68 122 LEU A C 1
ATOM 841 O O . LEU A 1 122 ? -22.878 -9.150 26.303 1.00 27.68 122 LEU A O 1
ATOM 846 N N . LYS A 1 123 ? -24.236 -9.903 27.996 1.00 27.83 123 LYS A N 1
ATOM 847 C CA . LYS A 1 123 ? -24.716 -11.129 27.392 1.00 29.15 123 LYS A CA 1
ATOM 848 C C . LYS A 1 123 ? -26.239 -11.041 27.147 1.00 28.78 123 LYS A C 1
ATOM 849 O O . LYS A 1 123 ? -27.046 -10.639 28.026 1.00 29.33 123 LYS A O 1
ATOM 855 N N . GLY A 1 124 ? -26.638 -11.386 25.943 1.00 28.02 124 GLY A N 1
ATOM 856 C CA . GLY A 1 124 ? -28.035 -11.566 25.664 1.00 27.96 124 GLY A CA 1
ATOM 857 C C . GLY A 1 124 ? -28.203 -11.795 24.189 1.00 29.20 124 GLY A C 1
ATOM 858 O O . GLY A 1 124 ? -27.245 -11.600 23.400 1.00 28.96 124 GLY A O 1
ATOM 859 N N . ASN A 1 125 ? -29.411 -12.208 23.804 1.00 29.84 125 ASN A N 1
ATOM 860 C CA . ASN A 1 125 ? -29.757 -12.334 22.386 1.00 30.26 125 ASN A CA 1
ATOM 861 C C . ASN A 1 125 ? -29.298 -11.129 21.542 1.00 29.94 125 ASN A C 1
ATOM 862 O O . ASN A 1 125 ? -29.704 -9.994 21.793 1.00 29.69 125 ASN A O 1
ATOM 867 N N . ARG A 1 126 ? -28.430 -11.390 20.566 1.00 29.73 126 ARG A N 1
ATOM 868 C CA . ARG A 1 126 ? -27.937 -10.365 19.591 1.00 29.06 126 ARG A CA 1
ATOM 869 C C . ARG A 1 126 ? -27.340 -9.127 20.237 1.00 28.31 126 ARG A C 1
ATOM 870 O O . ARG A 1 126 ? -27.524 -7.987 19.766 1.00 28.53 126 ARG A O 1
ATOM 878 N N . ALA A 1 127 ? -26.588 -9.390 21.297 1.00 27.23 127 ALA A N 1
ATOM 879 C CA . ALA A 1 127 ? -26.034 -8.390 22.164 1.00 27.03 127 ALA A CA 1
ATOM 880 C C . ALA A 1 127 ? -25.301 -7.305 21.451 1.00 27.51 127 ALA A C 1
ATOM 881 O O . ALA A 1 127 ? -25.359 -6.171 21.888 1.00 27.53 127 ALA A O 1
ATOM 883 N N . VAL A 1 128 ? -24.591 -7.645 20.378 1.00 28.57 128 VAL A N 1
ATOM 884 C CA . VAL A 1 128 ? -23.685 -6.706 19.729 1.00 28.85 128 VAL A CA 1
ATOM 885 C C . VAL A 1 128 ? -24.478 -5.618 19.040 1.00 30.10 128 VAL A C 1
ATOM 886 O O . VAL A 1 128 ? -24.200 -4.425 19.266 1.00 30.55 128 VAL A O 1
ATOM 890 N N . GLU A 1 129 ? -25.459 -6.011 18.218 1.00 31.09 129 GLU A N 1
ATOM 891 C CA . GLU A 1 129 ? -26.341 -5.036 17.586 1.00 32.83 129 GLU A CA 1
ATOM 892 C C . GLU A 1 129 ? -27.177 -4.252 18.626 1.00 32.16 129 GLU A C 1
ATOM 893 O O . GLU A 1 129 ? -27.349 -3.026 18.475 1.00 31.34 129 GLU A O 1
ATOM 899 N N . ILE A 1 130 ? -27.732 -4.981 19.610 1.00 31.37 130 ILE A N 1
ATOM 900 C CA . ILE A 1 130 ? -28.600 -4.406 20.651 1.00 31.10 130 ILE A CA 1
ATOM 901 C C . ILE A 1 130 ? -27.900 -3.207 21.316 1.00 30.04 130 ILE A C 1
ATOM 902 O O . ILE A 1 130 ? -28.403 -2.064 21.254 1.00 30.61 130 ILE A O 1
ATOM 907 N N . VAL A 1 131 ? -26.735 -3.492 21.897 1.00 28.24 131 VAL A N 1
ATOM 908 C CA . VAL A 1 131 ? -25.808 -2.511 22.462 1.00 26.73 131 VAL A CA 1
ATOM 909 C C . VAL A 1 131 ? -25.379 -1.418 21.470 1.00 27.46 131 VAL A C 1
ATOM 910 O O . VAL A 1 131 ? -25.366 -0.233 21.807 1.00 28.24 131 VAL A O 1
ATOM 914 N N . ARG A 1 132 ? -25.020 -1.779 20.251 1.00 27.67 132 ARG A N 1
ATOM 915 C CA . ARG A 1 132 ? -24.850 -0.750 19.238 1.00 27.51 132 ARG A CA 1
ATOM 916 C C . ARG A 1 132 ? -26.102 0.112 19.012 1.00 26.18 132 ARG A C 1
ATOM 917 O O . ARG A 1 132 ? -25.997 1.345 18.883 1.00 26.26 132 ARG A O 1
ATOM 925 N N . LYS A 1 133 ? -27.279 -0.511 18.991 1.00 24.57 133 LYS A N 1
ATOM 926 C CA . LYS A 1 133 ? -28.526 0.234 18.837 1.00 23.31 133 LYS A CA 1
ATOM 927 C C . LYS A 1 133 ? -28.753 1.177 20.032 1.00 24.40 133 LYS A C 1
ATOM 928 O O . LYS A 1 133 ? -29.033 2.382 19.839 1.00 24.65 133 LYS A O 1
ATOM 934 N N . LEU A 1 134 ? -28.627 0.644 21.252 1.00 23.73 134 LEU A N 1
ATOM 935 C CA . LEU A 1 134 ? -28.865 1.433 22.450 1.00 24.14 134 LEU A CA 1
ATOM 936 C C . LEU A 1 134 ? -27.920 2.644 22.609 1.00 24.36 134 LEU A C 1
ATOM 937 O O . LEU A 1 134 ? -28.312 3.675 23.179 1.00 24.45 134 LEU A O 1
ATOM 942 N N . VAL A 1 135 ? -26.687 2.515 22.109 1.00 23.96 135 VAL A N 1
ATOM 943 C CA . VAL A 1 135 ? -25.636 3.507 22.307 1.00 22.60 135 VAL A CA 1
ATOM 944 C C . VAL A 1 135 ? -25.808 4.683 21.379 1.00 23.83 135 VAL A C 1
ATOM 945 O O . VAL A 1 135 ? -25.641 5.839 21.804 1.00 22.96 135 VAL A O 1
ATOM 949 N N . GLY A 1 136 ? -26.155 4.392 20.113 1.00 24.83 136 GLY A N 1
ATOM 950 C CA . GLY A 1 136 ? -26.369 5.407 19.097 1.00 25.48 136 GLY A CA 1
ATOM 951 C C . GLY A 1 136 ? -25.147 5.680 18.237 1.00 27.07 136 GLY A C 1
ATOM 952 O O . GLY A 1 136 ? -24.059 5.139 18.497 1.00 27.02 136 GLY A O 1
ATOM 953 N N . PRO A 1 137 ? -25.317 6.490 17.168 1.00 28.23 137 PRO A N 1
ATOM 954 C CA . PRO A 1 137 ? -24.217 6.770 16.233 1.00 28.86 137 PRO A CA 1
ATOM 955 C C . PRO A 1 137 ? -23.061 7.494 16.874 1.00 29.31 137 PRO A C 1
ATOM 956 O O . PRO A 1 137 ? -23.152 8.090 17.930 1.00 29.79 137 PRO A O 1
ATOM 960 N N . THR A 1 138 ? -21.989 7.508 16.140 1.00 30.96 138 THR A N 1
ATOM 961 C CA . THR A 1 138 ? -20.733 8.058 16.581 1.00 32.45 138 THR A CA 1
ATOM 962 C C . THR A 1 138 ? -20.746 9.503 17.165 1.00 32.14 138 THR A C 1
ATOM 963 O O . THR A 1 138 ? -20.119 9.763 18.204 1.00 32.57 138 THR A O 1
ATOM 967 N N . SER A 1 139 ? -21.457 10.429 16.530 1.00 32.01 139 SER A N 1
ATOM 968 C CA . SER A 1 139 ? -21.566 11.796 17.055 1.00 32.72 139 SER A CA 1
ATOM 969 C C . SER A 1 139 ? -22.787 11.926 17.953 1.00 32.23 139 SER A C 1
ATOM 970 O O . SER A 1 139 ? -23.907 11.701 17.492 1.00 31.97 139 SER A O 1
ATOM 973 N N . PRO A 1 140 ? -22.566 12.282 19.241 1.00 31.83 140 PRO A N 1
ATOM 974 C CA . PRO A 1 140 ? -23.645 12.523 20.163 1.00 31.97 140 PRO A CA 1
ATOM 975 C C . PRO A 1 140 ? -24.542 13.646 19.686 1.00 32.36 140 PRO A C 1
ATOM 976 O O . PRO A 1 140 ? -25.742 13.639 19.968 1.00 32.05 140 PRO A O 1
ATOM 980 N N . HIS A 1 141 ? -23.985 14.618 18.971 1.00 32.88 141 HIS A N 1
ATOM 981 C CA . HIS A 1 141 ? -24.823 15.734 18.573 1.00 33.62 141 HIS A CA 1
ATOM 982 C C . HIS A 1 141 ? -25.932 15.342 17.577 1.00 32.12 141 HIS A C 1
ATOM 983 O O . HIS A 1 141 ? -27.000 15.961 17.557 1.00 32.09 141 HIS A O 1
ATOM 990 N N . SER A 1 142 ? -25.720 14.292 16.804 1.00 31.12 142 SER A N 1
ATOM 991 C CA . SER A 1 142 ? -26.7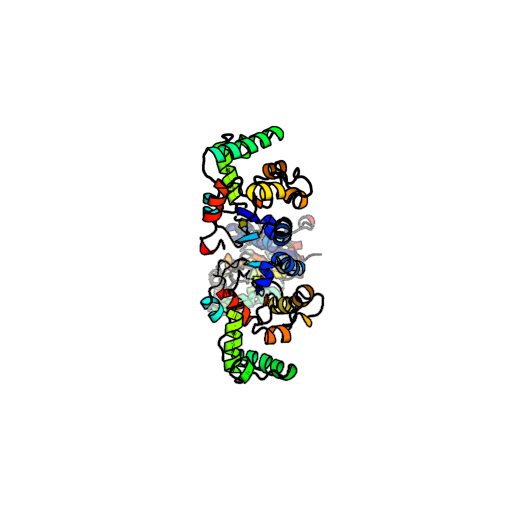83 13.812 15.917 1.00 31.21 142 SER A CA 1
ATOM 992 C C . SER A 1 142 ? -27.299 12.445 16.339 1.00 30.51 142 SER A C 1
ATOM 993 O O . SER A 1 142 ? -28.034 11.785 15.608 1.00 31.96 142 SER A O 1
ATOM 996 N N . ALA A 1 143 ? -26.946 12.006 17.534 1.00 29.31 143 ALA A N 1
ATOM 997 C CA . ALA A 1 143 ? -27.497 10.755 18.032 1.00 28.23 143 ALA A CA 1
ATOM 998 C C . ALA A 1 143 ? -28.944 11.028 18.493 1.00 27.81 143 ALA A C 1
ATOM 999 O O . ALA A 1 143 ? -29.200 12.014 19.212 1.00 27.59 143 ALA A O 1
ATOM 1001 N N . PRO A 1 144 ? -29.896 10.198 18.055 1.00 26.67 144 PRO A N 1
ATOM 1002 C CA . PRO A 1 144 ? -31.264 10.532 18.438 1.00 26.09 144 PRO A CA 1
ATOM 1003 C C . PRO A 1 144 ? -31.502 10.403 19.945 1.00 25.97 144 PRO A C 1
ATOM 1004 O O . PRO A 1 144 ? -30.835 9.568 20.619 1.00 26.49 144 PRO A O 1
ATOM 1008 N N . PRO A 1 145 ? -32.468 11.178 20.482 1.00 25.15 145 PRO A N 1
ATOM 1009 C CA . PRO A 1 145 ? -32.899 10.981 21.895 1.00 25.13 145 PRO A CA 1
ATOM 1010 C C . PRO A 1 145 ? -33.420 9.575 22.199 1.00 24.76 145 PRO A C 1
ATOM 1011 O O . PRO A 1 145 ? -34.110 8.997 21.406 1.00 25.09 145 PRO A O 1
ATOM 1015 N N . GLY A 1 146 ? -33.038 9.021 23.341 1.00 25.41 146 GLY A N 1
ATOM 1016 C CA . GLY A 1 146 ? -33.348 7.639 23.669 1.00 24.51 146 GLY A CA 1
ATOM 1017 C C . GLY A 1 146 ? -32.092 6.815 23.672 1.00 24.01 146 GLY A C 1
ATOM 1018 O O . GLY A 1 146 ? -31.981 5.892 24.450 1.00 25.24 146 GLY A O 1
ATOM 1019 N N . THR A 1 147 ? -31.151 7.138 22.785 1.00 24.03 147 THR A N 1
ATOM 1020 C CA . THR A 1 147 ? -29.846 6.443 22.727 1.00 23.62 147 THR A CA 1
ATOM 1021 C C . THR A 1 147 ? -28.915 7.013 23.767 1.00 23.36 147 THR A C 1
ATOM 1022 O O . THR A 1 147 ? -29.096 8.157 24.208 1.00 23.18 147 THR A O 1
ATOM 1026 N N . ILE A 1 148 ? -27.929 6.214 24.175 1.00 23.31 148 ILE A N 1
ATOM 1027 C CA . ILE A 1 148 ? -26.997 6.668 25.199 1.00 22.97 148 ILE A CA 1
ATOM 1028 C C . ILE A 1 148 ? -26.257 7.964 24.752 1.00 23.23 148 ILE A C 1
ATOM 1029 O O . ILE A 1 148 ? -26.198 8.924 25.525 1.00 23.78 148 ILE A O 1
ATOM 1034 N N . ARG A 1 149 ? -25.773 8.029 23.518 1.00 23.09 149 ARG A N 1
ATOM 1035 C CA . ARG A 1 149 ? -24.971 9.157 23.107 1.00 24.05 149 ARG A CA 1
ATOM 1036 C C . ARG A 1 149 ? -25.839 10.418 22.924 1.00 25.46 149 ARG A C 1
ATOM 1037 O O . ARG A 1 149 ? -25.393 11.537 23.234 1.00 25.62 149 ARG A O 1
ATOM 1045 N N . GLY A 1 150 ? -27.108 10.258 22.542 1.00 25.75 150 GLY A N 1
ATOM 1046 C CA . GLY A 1 150 ? -27.968 11.461 22.402 1.00 25.59 150 GLY A CA 1
ATOM 1047 C C . GLY A 1 150 ? -28.468 12.007 23.747 1.00 25.57 150 GLY A C 1
ATOM 1048 O O . GLY A 1 150 ? -28.707 13.208 23.905 1.00 25.30 150 GLY A O 1
ATOM 1049 N N . ASP A 1 151 ? -28.667 11.138 24.717 1.00 24.83 151 ASP A N 1
ATOM 1050 C CA . ASP A 1 151 ? -29.163 11.611 26.000 1.00 25.67 151 ASP A CA 1
ATOM 1051 C C . ASP A 1 151 ? -28.071 12.163 26.904 1.00 25.63 151 ASP A C 1
ATOM 1052 O O . ASP A 1 151 ? -28.376 13.007 27.751 1.00 26.72 151 ASP A O 1
ATOM 1057 N N . TYR A 1 152 ? -26.825 11.715 26.745 1.00 25.76 152 TYR A N 1
ATOM 1058 C CA . TYR A 1 152 ? -25.763 12.085 27.727 1.00 26.36 152 TYR A CA 1
ATOM 1059 C C . TYR A 1 152 ? -24.593 12.915 27.236 1.00 26.01 152 TYR A C 1
ATOM 1060 O O . TYR A 1 152 ? -23.629 13.146 27.974 1.00 26.99 152 TYR A O 1
ATOM 1069 N N . SER A 1 153 ? -24.659 13.404 26.016 1.00 26.01 153 SER A N 1
ATOM 1070 C CA . SER A 1 153 ? -23.537 14.108 25.473 1.00 25.46 153 SER A CA 1
ATOM 1071 C C . SER A 1 153 ? -24.032 15.000 24.372 1.00 26.08 153 SER A C 1
ATOM 1072 O O . SER A 1 153 ? -25.037 14.660 23.670 1.00 24.47 153 SER A O 1
ATOM 1075 N N . ILE A 1 154 ? -23.307 16.125 24.218 1.00 26.27 154 ILE A N 1
ATOM 1076 C CA . ILE A 1 154 ? -23.596 17.154 23.213 1.00 26.96 154 ILE A CA 1
ATOM 1077 C C . ILE A 1 154 ? -22.349 17.430 22.373 1.00 27.38 154 ILE A C 1
ATOM 1078 O O . ILE A 1 154 ? -22.237 18.496 21.746 1.00 26.98 154 ILE A O 1
ATOM 1083 N N . ASP A 1 155 ? -21.404 16.491 22.415 1.00 27.90 155 ASP A N 1
ATOM 1084 C CA . ASP A 1 155 ? -20.165 16.605 21.675 1.00 29.25 155 ASP A CA 1
ATOM 1085 C C . ASP A 1 155 ? -20.374 16.423 20.169 1.00 29.87 155 ASP A C 1
ATOM 1086 O O . ASP A 1 155 ? -21.343 15.798 19.721 1.00 30.82 155 ASP A O 1
ATOM 1091 N N . SER A 1 156 ? -19.487 16.997 19.378 1.00 30.3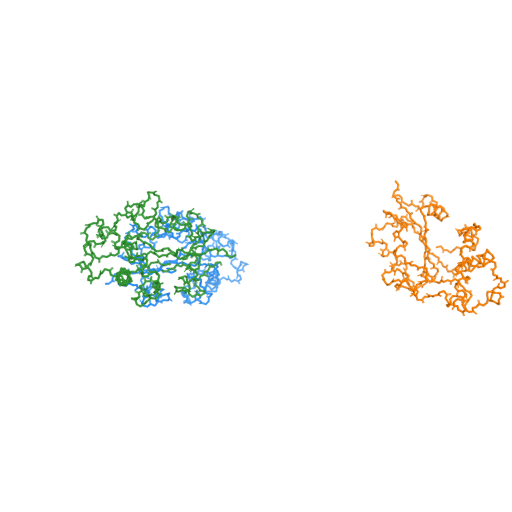4 156 SER A N 1
ATOM 1092 C CA . SER A 1 156 ? -19.597 16.830 17.931 1.00 31.45 156 SER A CA 1
ATOM 1093 C C . SER A 1 156 ? -18.217 16.797 17.249 1.00 32.40 156 SER A C 1
ATOM 1094 O O . SER A 1 156 ? -17.210 17.312 17.817 1.00 32.45 156 SER A O 1
ATOM 1097 N N . PRO A 1 157 ? -18.139 16.175 16.062 1.00 33.01 157 PRO A N 1
ATOM 1098 C CA . PRO A 1 157 ? -16.831 16.037 15.416 1.00 34.11 157 PRO A CA 1
ATOM 1099 C C . PRO A 1 157 ? -16.153 17.340 14.996 1.00 34.87 157 PRO A C 1
ATOM 1100 O O . PRO A 1 157 ? -14.944 17.358 14.895 1.00 36.29 157 PRO A O 1
ATOM 1104 N N . ASP A 1 158 ? -16.889 18.412 14.747 1.00 35.88 158 ASP A N 1
ATOM 1105 C CA . ASP A 1 158 ? -16.268 19.705 14.411 1.00 36.70 158 ASP A CA 1
ATOM 1106 C C . ASP A 1 158 ? -15.457 20.238 15.574 1.00 36.89 158 ASP A C 1
ATOM 1107 O O . ASP A 1 158 ? -14.293 20.587 15.421 1.00 37.87 158 ASP A O 1
ATOM 1112 N N . LEU A 1 159 ? -16.078 20.271 16.744 1.00 36.59 159 LEU A N 1
ATOM 1113 C CA . LEU A 1 159 ? -15.445 20.720 17.964 1.00 36.61 159 LEU A CA 1
ATOM 1114 C C . LEU A 1 159 ? -14.220 19.860 18.218 1.00 36.67 159 LEU A C 1
ATOM 1115 O O . LEU A 1 159 ? -13.133 20.379 18.380 1.00 36.38 159 LEU A O 1
ATOM 1120 N N . ALA A 1 160 ? -14.397 18.543 18.240 1.00 37.37 160 ALA A N 1
ATOM 1121 C CA . ALA A 1 160 ? -13.272 17.651 18.453 1.00 38.71 160 ALA A CA 1
ATOM 1122 C C . ALA A 1 160 ? -12.085 17.978 17.495 1.00 39.87 160 ALA A C 1
ATOM 1123 O O . ALA A 1 160 ? -10.927 18.101 17.942 1.00 39.08 160 ALA A O 1
ATOM 1125 N N . ALA A 1 161 ? -12.380 18.149 16.204 1.00 41.47 161 ALA A N 1
ATOM 1126 C CA . ALA A 1 161 ? -11.368 18.563 15.221 1.00 43.88 161 ALA A CA 1
ATOM 1127 C C . ALA A 1 161 ? -10.778 19.928 15.591 1.00 45.37 161 ALA A C 1
ATOM 1128 O O . ALA A 1 161 ? -9.572 20.048 15.828 1.00 46.54 161 ALA A O 1
ATOM 1130 N N . GLU A 1 162 ? -11.618 20.952 15.709 1.00 46.61 162 GLU A N 1
ATOM 1131 C CA . GLU A 1 162 ? -11.091 22.249 16.081 1.00 47.80 162 GLU A CA 1
ATOM 1132 C C . GLU A 1 162 ? -10.078 22.031 17.227 1.00 46.56 162 GLU A C 1
ATOM 1133 O O . GLU A 1 162 ? -9.022 22.626 17.221 1.00 47.53 162 GLU A O 1
ATOM 1139 N N . GLU A 1 163 ? -10.365 21.119 18.155 1.00 45.13 163 GLU A N 1
ATOM 1140 C CA . GLU A 1 163 ? -9.601 21.020 19.419 1.00 43.85 163 GLU A CA 1
ATOM 1141 C C . GLU A 1 163 ? -8.510 19.924 19.454 1.00 41.77 163 GLU A C 1
ATOM 1142 O O . GLU A 1 163 ? -8.029 19.588 20.534 1.00 40.93 163 GLU A O 1
ATOM 1148 N N . GLY A 1 164 ? -8.132 19.362 18.295 1.00 39.97 164 GLY A N 1
ATOM 1149 C CA . GLY A 1 164 ? -7.066 18.342 18.224 1.00 37.63 164 GLY A CA 1
ATOM 1150 C C . GLY A 1 164 ? -7.253 17.199 19.229 1.00 36.34 164 GLY A C 1
ATOM 1151 O O . GLY A 1 164 ? -6.420 16.991 20.126 1.00 36.33 164 GLY A O 1
ATOM 1152 N N . ARG A 1 165 ? -8.381 16.494 19.089 1.00 34.60 165 ARG A N 1
ATOM 1153 C CA . ARG A 1 165 ? -8.783 15.347 19.936 1.00 32.02 165 ARG A CA 1
ATOM 1154 C C . ARG A 1 165 ? -9.905 14.521 19.246 1.00 31.23 165 ARG A C 1
ATOM 1155 O O . ARG A 1 165 ? -10.458 14.920 18.216 1.00 31.07 165 ARG A O 1
ATOM 1163 N N . VAL A 1 166 ? -10.196 13.352 19.793 1.00 29.84 166 VAL A N 1
ATOM 1164 C CA . VAL A 1 166 ? -11.304 12.549 19.356 1.00 28.42 166 VAL A CA 1
ATOM 1165 C C . VAL A 1 166 ? -12.594 13.055 20.034 1.00 28.63 166 VAL A C 1
ATOM 1166 O O . VAL A 1 166 ? -12.584 13.859 20.975 1.00 26.80 166 VAL A O 1
ATOM 1170 N N . VAL A 1 167 ? -13.715 12.578 19.507 1.00 29.36 167 VAL A N 1
ATOM 1171 C CA . VAL A 1 167 ? -15.037 12.850 20.064 1.00 28.79 167 VAL A CA 1
ATOM 1172 C C . VAL A 1 167 ? -15.151 12.185 21.445 1.00 28.64 167 VAL A C 1
ATOM 1173 O O . VAL A 1 167 ? -14.706 11.028 21.654 1.00 28.50 167 VAL A O 1
ATOM 1177 N N . PHE A 1 168 ? -15.715 12.926 22.384 1.00 27.88 168 PHE A N 1
ATOM 1178 C CA . PHE A 1 168 ? -15.958 12.392 23.715 1.00 29.25 168 PHE A CA 1
ATOM 1179 C C . PHE A 1 168 ? -17.321 11.703 23.668 1.00 28.68 168 PHE A C 1
ATOM 1180 O O . PHE A 1 168 ? -18.326 12.268 24.099 1.00 29.12 168 PHE A O 1
ATOM 1188 N N . ASN A 1 169 ? -17.379 10.494 23.105 1.00 28.36 169 ASN A N 1
ATOM 1189 C CA . ASN A 1 169 ? -18.655 9.830 22.898 1.00 27.43 169 ASN A CA 1
ATOM 1190 C C . ASN A 1 169 ? -18.992 8.706 23.900 1.00 27.06 169 ASN A C 1
ATOM 1191 O O . ASN A 1 169 ? -19.714 7.749 23.570 1.00 27.58 169 ASN A O 1
ATOM 1196 N N . LEU A 1 170 ? -18.430 8.816 25.096 1.00 25.92 170 LEU A N 1
ATOM 1197 C CA . LEU A 1 170 ? -18.869 8.078 26.308 1.00 26.16 170 LEU A CA 1
ATOM 1198 C C . LEU A 1 170 ? -18.443 6.639 26.367 1.00 25.87 170 LEU A C 1
ATOM 1199 O O . LEU A 1 170 ? -17.972 6.218 27.403 1.00 25.34 170 LEU A O 1
ATOM 1204 N N . VAL A 1 171 ? -18.605 5.900 25.260 1.00 25.93 171 VAL A N 1
ATOM 1205 C CA . VAL A 1 171 ? -18.428 4.457 25.265 1.00 25.32 171 VAL A CA 1
ATOM 1206 C C . VAL A 1 171 ? -17.794 3.930 23.992 1.00 26.01 171 VAL A C 1
ATOM 1207 O O . VAL A 1 171 ? -17.772 4.617 22.944 1.00 25.54 171 VAL A O 1
ATOM 1211 N N . HIS A 1 172 ? -17.251 2.716 24.121 1.00 25.56 172 HIS A N 1
ATOM 1212 C CA . HIS A 1 172 ? -16.856 1.859 23.015 1.00 24.97 172 HIS A CA 1
ATOM 1213 C C . HIS A 1 172 ? -17.622 0.546 23.115 1.00 25.02 172 HIS A C 1
ATOM 1214 O O . HIS A 1 172 ? -17.640 -0.082 24.186 1.00 25.97 172 HIS A O 1
ATOM 1221 N N . ALA A 1 173 ? -18.231 0.139 22.013 1.00 24.89 173 ALA A N 1
ATOM 1222 C CA . ALA A 1 173 ? -18.975 -1.099 21.909 1.00 26.11 173 ALA A CA 1
ATOM 1223 C C . ALA A 1 173 ? -18.367 -1.944 20.791 1.00 27.06 173 ALA A C 1
ATOM 1224 O O . ALA A 1 173 ? -17.985 -1.389 19.733 1.00 26.74 173 ALA A O 1
ATOM 1226 N N . SER A 1 174 ? -18.281 -3.271 21.008 1.00 27.07 174 SER A N 1
ATOM 1227 C CA . SER A 1 174 ? -17.793 -4.141 19.973 1.00 28.19 174 SER A CA 1
ATOM 1228 C C . SER A 1 174 ? -18.707 -3.957 18.777 1.00 28.77 174 SER A C 1
ATOM 1229 O O . SER A 1 174 ? -19.924 -3.783 18.931 1.00 27.25 174 SER A O 1
ATOM 1232 N N . ASP A 1 175 ? -18.098 -3.944 17.591 1.00 30.02 175 ASP A N 1
ATOM 1233 C CA . ASP A 1 175 ? -18.822 -3.616 16.383 1.00 32.23 175 ASP A CA 1
ATOM 1234 C C . ASP A 1 175 ? -19.119 -4.848 15.620 1.00 31.91 175 ASP A C 1
ATOM 1235 O O . ASP A 1 175 ? -19.595 -4.725 14.518 1.00 32.79 175 ASP A O 1
ATOM 1240 N N . SER A 1 176 ? -18.791 -6.016 16.166 1.00 32.70 176 SER A N 1
ATOM 1241 C CA . SER A 1 176 ? -19.154 -7.325 15.552 1.00 34.18 176 SER A CA 1
ATOM 1242 C C . SER A 1 176 ? -18.855 -8.444 16.545 1.00 35.12 176 SER A C 1
ATOM 1243 O O . SER A 1 176 ? -17.956 -8.252 17.367 1.00 35.02 176 SER A O 1
ATOM 1246 N N . PRO A 1 177 ? -19.578 -9.615 16.473 1.00 36.31 177 PRO A N 1
ATOM 1247 C CA . PRO A 1 177 ? -19.247 -10.745 17.399 1.00 36.42 177 PRO A CA 1
ATOM 1248 C C . PRO A 1 177 ? -17.770 -11.127 17.332 1.00 36.87 177 PRO A C 1
ATOM 1249 O O . PRO A 1 177 ? -17.143 -11.370 18.359 1.00 37.34 177 PRO A O 1
ATOM 1253 N N . SER A 1 178 ? -17.215 -11.143 16.125 1.00 37.05 178 SER A N 1
ATOM 1254 C CA . SER A 1 178 ? -15.814 -11.487 15.924 1.00 37.66 178 SER A CA 1
ATOM 1255 C C . SER A 1 178 ? -14.917 -10.591 16.786 1.00 37.10 178 SER A C 1
ATOM 1256 O O . SER A 1 178 ? -14.096 -11.039 17.600 1.00 36.83 178 SER A O 1
ATOM 1259 N N . GLU A 1 179 ? -15.106 -9.298 16.601 1.00 37.04 179 GLU A N 1
ATOM 1260 C CA . GLU A 1 179 ? -14.404 -8.315 17.378 1.00 37.06 179 GLU A CA 1
ATOM 1261 C C . GLU A 1 179 ? -14.722 -8.400 18.901 1.00 36.47 179 GLU A C 1
ATOM 1262 O O . GLU A 1 179 ? -13.843 -8.186 19.749 1.00 35.96 179 GLU A O 1
ATOM 1268 N N . ALA A 1 180 ? -15.956 -8.758 19.247 1.00 35.90 180 ALA A N 1
ATOM 1269 C CA . ALA A 1 180 ? -16.318 -8.961 20.656 1.00 35.49 180 ALA A CA 1
ATOM 1270 C C . ALA A 1 180 ? -15.584 -10.118 21.320 1.00 35.02 180 ALA A C 1
ATOM 1271 O O . ALA A 1 180 ? -15.050 -9.932 22.408 1.00 35.52 180 ALA A O 1
ATOM 1273 N N . GLU A 1 181 ? -15.512 -11.299 20.698 1.00 34.94 181 GLU A N 1
ATOM 1274 C CA . GLU A 1 181 ? -14.717 -12.394 21.311 1.00 34.55 181 GLU A CA 1
ATOM 1275 C C . GLU A 1 181 ? -13.242 -11.950 21.526 1.00 34.07 181 GLU A C 1
ATOM 1276 O O . GLU A 1 181 ? -12.588 -12.343 22.495 1.00 34.10 181 GLU A O 1
ATOM 1278 N N . ARG A 1 182 ? -12.744 -11.064 20.672 1.00 33.29 182 ARG A N 1
ATOM 1279 C CA . ARG A 1 182 ? -11.373 -10.570 20.846 1.00 32.95 182 ARG A CA 1
ATOM 1280 C C . ARG A 1 182 ? -11.222 -9.515 21.962 1.00 32.34 182 ARG A C 1
ATOM 1281 O O . ARG A 1 182 ? -10.331 -9.600 22.803 1.00 32.38 182 ARG A O 1
ATOM 1289 N N . GLU A 1 183 ? -12.089 -8.513 21.965 1.00 32.06 183 GLU A N 1
ATOM 1290 C CA . GLU A 1 183 ? -12.038 -7.480 22.980 1.00 31.94 183 GLU A CA 1
ATOM 1291 C C . GLU A 1 183 ? -12.370 -8.068 24.356 1.00 32.50 183 GLU A C 1
ATOM 1292 O O . GLU A 1 183 ? -11.767 -7.624 25.359 1.00 32.10 183 GLU A O 1
ATOM 1298 N N . ILE A 1 184 ? -13.253 -9.088 24.398 1.00 32.56 184 ILE A N 1
ATOM 1299 C CA . ILE A 1 184 ? -13.533 -9.818 25.644 1.00 33.46 184 ILE A CA 1
ATOM 1300 C C . ILE A 1 184 ? -12.294 -10.529 26.211 1.00 35.30 184 ILE A C 1
ATOM 1301 O O . ILE A 1 184 ? -11.937 -10.303 27.379 1.00 35.84 184 ILE A O 1
ATOM 1306 N N . ARG A 1 185 ? -11.641 -11.371 25.408 1.00 37.70 185 ARG A N 1
ATOM 1307 C CA . ARG A 1 185 ? -10.372 -12.056 25.842 1.00 39.68 185 ARG A CA 1
ATOM 1308 C C . ARG A 1 185 ? -9.302 -11.041 26.289 1.00 38.55 185 ARG A C 1
ATOM 1309 O O . ARG A 1 185 ? -8.640 -11.211 27.303 1.00 38.57 185 ARG A O 1
ATOM 1317 N N . PHE A 1 186 ? -9.171 -9.970 25.522 1.00 38.57 186 PHE A N 1
ATOM 1318 C CA . PHE A 1 186 ? -8.190 -8.923 25.802 1.00 37.85 186 PHE A CA 1
ATOM 1319 C C . PHE A 1 186 ? -8.228 -8.403 27.231 1.00 37.84 186 PHE A C 1
ATOM 1320 O O . PHE A 1 186 ? -7.176 -8.242 27.824 1.00 38.51 186 PHE A O 1
ATOM 1328 N N . TRP A 1 187 ? -9.430 -8.124 27.760 1.00 38.10 187 TRP A N 1
ATOM 1329 C CA . TRP A 1 187 ? -9.632 -7.562 29.108 1.00 37.81 187 TRP A CA 1
ATOM 1330 C C . TRP A 1 187 ? -9.903 -8.562 30.237 1.00 39.02 187 TRP A C 1
ATOM 1331 O O . TRP A 1 187 ? -9.714 -8.210 31.387 1.00 39.48 187 TRP A O 1
ATOM 1342 N N . PHE A 1 188 ? -10.368 -9.773 29.931 1.00 40.49 188 PHE A N 1
ATOM 1343 C CA . PHE A 1 188 ? -10.789 -10.731 30.964 1.00 42.60 188 PHE A CA 1
ATOM 1344 C C . PHE A 1 188 ? -10.169 -12.120 30.800 1.00 45.70 188 PHE A C 1
ATOM 1345 O O . PHE A 1 188 ? -10.187 -12.688 29.705 1.00 45.38 188 PHE A O 1
ATOM 1353 N N . ARG A 1 189 ? -9.626 -12.672 31.889 1.00 49.56 189 ARG A N 1
ATOM 1354 C CA . ARG A 1 189 ? -9.271 -14.102 31.903 1.00 53.78 189 ARG A CA 1
ATOM 1355 C C . ARG A 1 189 ? -10.572 -14.893 31.865 1.00 55.54 189 ARG A C 1
ATOM 1356 O O . ARG A 1 189 ? -11.627 -14.363 32.177 1.00 55.71 189 ARG A O 1
ATOM 1364 N N . GLU A 1 190 ? -10.508 -16.157 31.477 1.00 58.75 190 GLU A N 1
ATOM 1365 C CA . GLU A 1 190 ? -11.686 -17.041 31.498 1.00 61.10 190 GLU A CA 1
ATOM 1366 C C . GLU A 1 190 ? -12.496 -16.946 32.798 1.00 62.06 190 GLU A C 1
ATOM 1367 O O . GLU A 1 190 ? -13.722 -16.868 32.773 1.00 62.43 190 GLU A O 1
ATOM 1373 N N . GLU A 1 191 ? -11.782 -16.913 33.920 1.00 63.17 191 GLU A N 1
ATOM 1374 C CA . GLU A 1 191 ? -12.364 -16.986 35.253 1.00 64.22 191 GLU A CA 1
ATOM 1375 C C . GLU A 1 191 ? -13.182 -15.739 35.620 1.00 64.02 191 GLU A C 1
ATOM 1376 O O . GLU A 1 191 ? -14.037 -15.789 36.509 1.00 64.21 191 GLU A O 1
ATOM 1382 N N . GLU A 1 192 ? -12.915 -14.623 34.947 1.00 63.71 192 GLU A N 1
ATOM 1383 C CA . GLU A 1 192 ? -13.640 -13.379 35.209 1.00 63.13 192 GLU A CA 1
ATOM 1384 C C . GLU A 1 192 ? -14.915 -13.216 34.384 1.00 61.72 192 GLU A C 1
ATOM 1385 O O . GLU A 1 192 ? -15.762 -12.411 34.757 1.00 62.46 192 GLU A O 1
ATOM 1391 N N . VAL A 1 193 ? -15.045 -13.947 33.272 1.00 60.36 193 VAL A N 1
ATOM 1392 C CA . VAL A 1 193 ? -16.262 -13.899 32.443 1.00 59.39 193 VAL A CA 1
ATOM 1393 C C . VAL A 1 193 ? -17.117 -15.066 32.879 1.00 59.27 193 VAL A C 1
ATOM 1394 O O . VAL A 1 193 ? -16.986 -16.202 32.388 1.00 59.71 193 VAL A O 1
ATOM 1398 N N . LEU A 1 194 ? -18.010 -14.785 33.811 1.00 58.48 194 LEU A N 1
ATOM 1399 C CA . LEU A 1 194 ? -18.642 -15.862 34.557 1.00 57.81 194 LEU A CA 1
ATOM 1400 C C . LEU A 1 194 ? -19.959 -16.452 33.993 1.00 56.83 194 LEU A C 1
ATOM 1401 O O . LEU A 1 194 ? -20.966 -15.731 33.800 1.00 56.71 194 LEU A O 1
ATOM 1406 N N . GLU A 1 195 ? -19.909 -17.766 33.719 1.00 55.41 195 GLU A N 1
ATOM 1407 C CA . GLU A 1 195 ? -21.052 -18.518 33.173 1.00 54.78 195 GLU A CA 1
ATOM 1408 C C . GLU A 1 195 ? -21.730 -19.307 34.298 1.00 54.21 195 GLU A C 1
ATOM 1409 O O . GLU A 1 195 ? -22.302 -18.649 35.203 1.00 52.48 195 GLU A O 1
ATOM 1415 N N . PRO B 1 14 ? 7.223 68.419 53.206 1.00 48.26 14 PRO B N 1
ATOM 1416 C CA . PRO B 1 14 ? 8.655 68.528 52.813 1.00 47.14 14 PRO B CA 1
ATOM 1417 C C . PRO B 1 14 ? 9.518 67.271 53.146 1.00 46.75 14 PRO B C 1
ATOM 1418 O O . PRO B 1 14 ? 10.131 67.216 54.235 1.00 47.32 14 PRO B O 1
ATOM 1422 N N . VAL B 1 15 ? 9.556 66.291 52.223 1.00 44.88 15 VAL B N 1
ATOM 1423 C CA . VAL B 1 15 ? 10.304 65.017 52.391 1.00 43.39 15 VAL B CA 1
ATOM 1424 C C . VAL B 1 15 ? 11.807 65.320 52.652 1.00 41.39 15 VAL B C 1
ATOM 1425 O O . VAL B 1 15 ? 12.370 66.250 52.059 1.00 41.79 15 VAL B O 1
ATOM 1429 N N . GLU B 1 16 ? 12.444 64.563 53.550 1.00 38.56 16 GLU B N 1
ATOM 1430 C CA . GLU B 1 16 ? 13.777 64.879 54.041 1.00 35.43 16 GLU B CA 1
ATOM 1431 C C . GLU B 1 16 ? 14.861 64.674 52.972 1.00 34.23 16 GLU B C 1
ATOM 1432 O O . GLU B 1 16 ? 14.763 63.791 52.117 1.00 32.71 16 GLU B O 1
ATOM 1438 N N . LYS B 1 17 ? 15.872 65.540 53.020 1.00 32.85 17 LYS B N 1
ATOM 1439 C CA . LYS B 1 17 ? 16.990 65.544 52.080 1.00 31.49 17 LYS B CA 1
ATOM 1440 C C . LYS B 1 17 ? 18.301 65.558 52.838 1.00 30.29 17 LYS B C 1
ATOM 1441 O O . LYS B 1 17 ? 18.395 66.084 53.957 1.00 30.79 17 LYS B O 1
ATOM 1447 N N . THR B 1 18 ? 19.326 65.010 52.221 1.00 28.41 18 THR B N 1
ATOM 1448 C CA . THR B 1 18 ? 20.647 65.049 52.801 1.00 27.16 18 THR B CA 1
ATOM 1449 C C . THR B 1 18 ? 21.731 65.379 51.737 1.00 26.87 18 THR B C 1
ATOM 1450 O O . THR B 1 18 ? 21.512 65.269 50.515 1.00 26.02 18 THR B O 1
ATOM 1454 N N . LEU B 1 19 ? 22.905 65.790 52.194 1.00 26.82 19 LEU B N 1
ATOM 1455 C CA . LEU B 1 19 ? 23.974 66.173 51.261 1.00 27.01 19 LEU B CA 1
ATOM 1456 C C . LEU B 1 19 ? 25.057 65.091 51.276 1.00 26.65 19 LEU B C 1
ATOM 1457 O O . LEU B 1 19 ? 25.443 64.609 52.352 1.00 27.31 19 LEU B O 1
ATOM 1462 N N . LEU B 1 20 ? 25.532 64.705 50.096 1.00 25.90 20 LEU B N 1
ATOM 1463 C CA . LEU B 1 20 ? 26.592 63.712 49.980 1.00 25.71 20 LEU B CA 1
ATOM 1464 C C . LEU B 1 20 ? 27.627 64.231 49.005 1.00 25.62 20 LEU B C 1
ATOM 1465 O O . LEU B 1 20 ? 27.294 64.538 47.885 1.00 26.57 20 LEU B O 1
ATOM 1470 N N . ILE B 1 21 ? 28.878 64.337 49.448 1.00 26.00 21 ILE B N 1
ATOM 1471 C CA . ILE B 1 21 ? 30.014 64.623 48.561 1.00 24.81 21 ILE B CA 1
ATOM 1472 C C . ILE B 1 21 ? 30.861 63.379 48.382 1.00 25.27 21 ILE B C 1
ATOM 1473 O O . ILE B 1 21 ? 31.184 62.671 49.347 1.00 25.67 21 ILE B O 1
ATOM 1478 N N . LEU B 1 22 ? 31.191 63.116 47.135 1.00 24.97 22 LEU B N 1
ATOM 1479 C CA . LEU B 1 22 ? 32.192 62.166 46.784 1.00 25.52 22 LEU B CA 1
ATOM 1480 C C . LEU B 1 22 ? 33.541 62.868 46.705 1.00 25.12 22 LEU B C 1
ATOM 1481 O O . LEU B 1 22 ? 33.744 63.773 45.898 1.00 24.39 22 LEU B O 1
ATOM 1486 N N . LYS B 1 23 ? 34.462 62.423 47.532 1.00 25.32 23 LYS B N 1
ATOM 1487 C CA . LYS B 1 23 ? 35.756 63.045 47.654 1.00 25.96 23 LYS B CA 1
ATOM 1488 C C . LYS B 1 23 ? 36.674 62.669 46.494 1.00 26.40 23 LYS B C 1
ATOM 1489 O O . LYS B 1 23 ? 36.374 61.741 45.709 1.00 25.06 23 LYS B O 1
ATOM 1495 N N . PRO B 1 24 ? 37.770 63.417 46.352 1.00 26.50 24 PRO B N 1
ATOM 1496 C CA . PRO B 1 24 ? 38.591 63.334 45.133 1.00 27.68 24 PRO B CA 1
ATOM 1497 C C . PRO B 1 24 ? 39.097 61.936 44.745 1.00 29.22 24 PRO B C 1
ATOM 1498 O O . PRO B 1 24 ? 39.063 61.582 43.565 1.00 29.58 24 PRO B O 1
ATOM 1502 N N . ASP B 1 25 ? 39.538 61.155 45.723 1.00 30.67 25 ASP B N 1
ATOM 1503 C CA . ASP B 1 25 ? 40.061 59.794 45.511 1.00 31.88 25 ASP B CA 1
ATOM 1504 C C . ASP B 1 25 ? 38.944 58.953 44.931 1.00 30.80 25 ASP B C 1
ATOM 1505 O O . ASP B 1 25 ? 39.126 58.284 43.911 1.00 31.67 25 ASP B O 1
ATOM 1510 N N . ALA B 1 26 ? 37.786 58.983 45.604 1.00 28.98 26 ALA B N 1
ATOM 1511 C CA . ALA B 1 26 ? 36.592 58.246 45.153 1.00 27.45 26 ALA B CA 1
ATOM 1512 C C . ALA B 1 26 ? 36.115 58.611 43.754 1.00 27.07 26 ALA B C 1
ATOM 1513 O O . ALA B 1 26 ? 35.664 57.754 43.006 1.00 28.65 26 ALA B O 1
ATOM 1515 N N . VAL B 1 27 ? 36.222 59.869 43.378 1.00 26.67 27 VAL B N 1
ATOM 1516 C CA . VAL B 1 27 ? 35.938 60.276 41.996 1.00 26.33 27 VAL B CA 1
ATOM 1517 C C . VAL B 1 27 ? 37.015 59.727 41.063 1.00 26.87 27 VAL B C 1
ATOM 1518 O O . VAL B 1 27 ? 36.705 59.215 39.993 1.00 28.13 27 VAL B O 1
ATOM 1522 N N . ALA B 1 28 ? 38.265 59.750 41.500 1.00 26.37 28 ALA B N 1
ATOM 1523 C CA . ALA B 1 28 ? 39.386 59.370 40.597 1.00 26.07 28 ALA B CA 1
ATOM 1524 C C . ALA B 1 28 ? 39.406 57.848 40.368 1.00 25.73 28 ALA B C 1
ATOM 1525 O O . ALA B 1 28 ? 39.867 57.378 39.327 1.00 26.32 28 ALA B O 1
ATOM 1527 N N . ARG B 1 29 ? 38.930 57.087 41.343 1.00 24.73 29 ARG B N 1
ATOM 1528 C CA . ARG B 1 29 ? 38.848 55.655 41.174 1.00 24.52 29 ARG B CA 1
ATOM 1529 C C . ARG B 1 29 ? 37.620 55.205 40.334 1.00 24.77 29 ARG B C 1
ATOM 1530 O O . ARG B 1 29 ? 37.491 54.036 40.109 1.00 24.69 29 ARG B O 1
ATOM 1538 N N . GLY B 1 30 ? 36.756 56.132 39.862 1.00 24.70 30 GLY B N 1
ATOM 1539 C CA . GLY B 1 30 ? 35.564 55.799 39.080 1.00 24.55 30 GLY B CA 1
ATOM 1540 C C . GLY B 1 30 ? 34.364 55.255 39.847 1.00 26.31 30 GLY B C 1
ATOM 1541 O O . GLY B 1 30 ? 33.561 54.507 39.297 1.00 27.22 30 GLY B O 1
ATOM 1542 N N . LEU B 1 31 ? 34.232 55.595 41.125 1.00 27.14 31 LEU B N 1
ATOM 1543 C CA . LEU B 1 31 ? 33.154 55.062 41.972 1.00 27.97 31 LEU B CA 1
ATOM 1544 C C . LEU B 1 31 ? 31.833 55.864 41.963 1.00 28.54 31 LEU B C 1
ATOM 1545 O O . LEU B 1 31 ? 30.911 55.568 42.725 1.00 29.00 31 LEU B O 1
ATOM 1550 N N . VAL B 1 32 ? 31.743 56.889 41.125 1.00 29.14 32 VAL B N 1
ATOM 1551 C CA . VAL B 1 32 ? 30.520 57.637 41.025 1.00 29.42 32 VAL B CA 1
ATOM 1552 C C . VAL B 1 32 ? 29.374 56.696 40.713 1.00 28.98 32 VAL B C 1
ATOM 1553 O O . VAL B 1 32 ? 28.382 56.708 41.431 1.00 29.47 32 VAL B O 1
ATOM 1557 N N . ASP B 1 33 ? 29.498 55.865 39.693 1.00 28.17 33 ASP B N 1
ATOM 1558 C CA . ASP B 1 33 ? 28.329 55.113 39.262 1.00 29.30 33 ASP B CA 1
ATOM 1559 C C . ASP B 1 33 ? 27.960 54.111 40.353 1.00 29.18 33 ASP B C 1
ATOM 1560 O O . ASP B 1 33 ? 26.797 53.871 40.652 1.00 28.99 33 ASP B O 1
ATOM 1565 N N . GLU B 1 34 ? 28.982 53.643 41.031 1.00 29.85 34 GLU B N 1
ATOM 1566 C CA . GLU B 1 34 ? 28.865 52.548 41.969 1.00 31.09 34 GLU B CA 1
ATOM 1567 C C . GLU B 1 34 ? 28.227 52.938 43.300 1.00 31.11 34 GLU B C 1
ATOM 1568 O O . GLU B 1 34 ? 27.447 52.171 43.894 1.00 31.81 34 GLU B O 1
ATOM 1574 N N . ILE B 1 35 ? 28.514 54.167 43.724 1.00 30.41 35 ILE B N 1
ATOM 1575 C CA . ILE B 1 35 ? 27.851 54.796 44.867 1.00 28.86 35 ILE B CA 1
ATOM 1576 C C . ILE B 1 35 ? 26.434 55.333 44.571 1.00 28.43 35 ILE B C 1
ATOM 1577 O O . ILE B 1 35 ? 25.504 55.177 45.370 1.00 28.39 35 ILE B O 1
ATOM 1582 N N . ILE B 1 36 ? 26.251 55.968 43.426 1.00 27.71 36 ILE B N 1
ATOM 1583 C CA . ILE B 1 36 ? 24.907 56.371 43.011 1.00 26.75 36 ILE B CA 1
ATOM 1584 C C . ILE B 1 36 ? 24.026 55.113 43.025 1.00 26.57 36 ILE B C 1
ATOM 1585 O O . ILE B 1 36 ? 22.910 55.100 43.533 1.00 26.82 36 ILE B O 1
ATOM 1590 N N . SER B 1 37 ? 24.547 54.041 42.464 1.00 26.39 37 SER B N 1
ATOM 1591 C CA . SER B 1 37 ? 23.795 52.815 42.345 1.00 26.56 37 SER B CA 1
ATOM 1592 C C . SER B 1 37 ? 23.139 52.320 43.662 1.00 27.20 37 SER B C 1
ATOM 1593 O O . SER B 1 37 ? 21.974 51.904 43.665 1.00 27.17 37 SER B O 1
ATOM 1596 N N . ARG B 1 38 ? 23.884 52.369 44.779 1.00 27.71 38 ARG B N 1
ATOM 1597 C CA . ARG B 1 38 ? 23.378 51.902 46.062 1.00 27.86 38 ARG B CA 1
ATOM 1598 C C . ARG B 1 38 ? 22.270 52.787 46.558 1.00 27.24 38 ARG B C 1
ATOM 1599 O O . ARG B 1 38 ? 21.285 52.302 47.091 1.00 27.27 38 ARG B O 1
ATOM 1607 N N . PHE B 1 39 ? 22.390 54.085 46.336 1.00 27.02 39 PHE B N 1
ATOM 1608 C CA . PHE B 1 39 ? 21.360 55.006 46.800 1.00 25.90 39 PHE B CA 1
ATOM 1609 C C . PHE B 1 39 ? 20.133 54.825 45.942 1.00 26.28 39 PHE B C 1
ATOM 1610 O O . PHE B 1 39 ? 18.998 54.853 46.460 1.00 26.56 39 PHE B O 1
ATOM 1618 N N . LYS B 1 40 ? 20.341 54.607 44.641 1.00 25.71 40 LYS B N 1
ATOM 1619 C CA . LYS B 1 40 ? 19.210 54.333 43.737 1.00 25.86 40 LYS B CA 1
ATOM 1620 C C . LYS B 1 40 ? 18.438 53.075 44.154 1.00 26.36 40 LYS B C 1
ATOM 1621 O O . LYS B 1 40 ? 17.244 53.122 44.375 1.00 27.26 40 LYS B O 1
ATOM 1627 N N . LYS B 1 41 ? 19.114 51.958 44.345 1.00 26.62 41 LYS B N 1
ATOM 1628 C CA . LYS B 1 41 ? 18.411 50.776 44.771 1.00 26.96 41 LYS B CA 1
ATOM 1629 C C . LYS B 1 41 ? 17.691 50.879 46.112 1.00 27.24 41 LYS B C 1
ATOM 1630 O O . LYS B 1 41 ? 16.702 50.217 46.319 1.00 27.31 41 LYS B O 1
ATOM 1636 N N . ALA B 1 42 ? 18.157 51.700 47.037 1.00 27.42 42 ALA B N 1
ATOM 1637 C CA . ALA B 1 42 ? 17.448 51.773 48.309 1.00 26.93 42 ALA B CA 1
ATOM 1638 C C . ALA B 1 42 ? 16.143 52.553 48.198 1.00 27.44 42 ALA B C 1
ATOM 1639 O O . ALA B 1 42 ? 15.366 52.597 49.144 1.00 27.03 42 ALA B O 1
ATOM 1641 N N . GLY B 1 43 ? 15.916 53.216 47.065 1.00 28.14 43 GLY B N 1
ATOM 1642 C CA . GLY B 1 43 ? 14.756 54.097 46.932 1.00 28.20 43 GLY B CA 1
ATOM 1643 C C . GLY B 1 43 ? 15.032 55.576 47.145 1.00 28.66 43 GLY B C 1
ATOM 1644 O O . GLY B 1 43 ? 14.124 56.358 47.240 1.00 29.73 43 GLY B O 1
ATOM 1645 N N . LEU B 1 44 ? 16.275 55.990 47.243 1.00 28.84 44 LEU B N 1
ATOM 1646 C CA . LEU B 1 44 ? 16.555 57.431 47.298 1.00 28.53 44 LEU B CA 1
ATOM 1647 C C . LEU B 1 44 ? 16.579 58.103 45.920 1.00 28.67 44 LEU B C 1
ATOM 1648 O O . LEU B 1 44 ? 17.040 57.490 44.944 1.00 29.07 44 LEU B O 1
ATOM 1653 N N . LYS B 1 45 ? 16.112 59.360 45.841 1.00 28.32 45 LYS B N 1
ATOM 1654 C CA . LYS B 1 45 ? 16.221 60.130 44.596 1.00 29.05 45 LYS B CA 1
ATOM 1655 C C . LYS B 1 45 ? 17.345 61.166 44.645 1.00 29.12 45 LYS B C 1
ATOM 1656 O O . LYS B 1 45 ? 17.569 61.826 45.663 1.00 31.02 45 LYS B O 1
ATOM 1658 N N . ILE B 1 46 ? 18.083 61.298 43.554 1.00 29.84 46 ILE B N 1
ATOM 1659 C CA . ILE B 1 46 ? 19.109 62.329 43.441 1.00 29.67 46 ILE B CA 1
ATOM 1660 C C . ILE B 1 46 ? 18.406 63.572 42.961 1.00 29.25 46 ILE B C 1
ATOM 1661 O O . ILE B 1 46 ? 18.063 63.648 41.827 1.00 30.03 46 ILE B O 1
ATOM 1666 N N . VAL B 1 47 ? 18.196 64.561 43.804 1.00 28.85 47 VAL B N 1
ATOM 1667 C CA . VAL B 1 47 ? 17.492 65.742 43.313 1.00 27.81 47 VAL B CA 1
ATOM 1668 C C . VAL B 1 47 ? 18.459 66.895 42.939 1.00 27.94 47 VAL B C 1
ATOM 1669 O O . VAL B 1 47 ? 18.016 68.000 42.649 1.00 27.86 47 VAL B O 1
ATOM 1673 N N . ALA B 1 48 ? 19.769 66.637 42.979 1.00 27.87 48 ALA B N 1
ATOM 1674 C CA . ALA B 1 48 ? 20.788 67.614 42.566 1.00 28.14 48 ALA B CA 1
ATOM 1675 C C . ALA B 1 48 ? 22.145 66.957 42.484 1.00 27.92 48 ALA B C 1
ATOM 1676 O O . ALA B 1 48 ? 22.480 66.138 43.302 1.00 28.93 48 ALA B O 1
ATOM 1678 N N . LEU B 1 49 ? 22.911 67.280 41.459 1.00 29.25 49 LEU B N 1
ATOM 1679 C CA . LEU B 1 49 ? 24.165 66.576 41.152 1.00 29.39 49 LEU B CA 1
ATOM 1680 C C . LEU B 1 49 ? 25.087 67.503 40.383 1.00 29.76 49 LEU B C 1
ATOM 1681 O O . LEU B 1 49 ? 24.655 68.107 39.401 1.00 31.06 49 LEU B O 1
ATOM 1686 N N . LYS B 1 50 ? 26.332 67.659 40.835 1.00 29.79 50 LYS B N 1
ATOM 1687 C CA . LYS B 1 50 ? 27.364 68.329 40.001 1.00 29.98 50 LYS B CA 1
ATOM 1688 C C . LYS B 1 50 ? 28.786 67.903 40.328 1.00 29.40 50 LYS B C 1
ATOM 1689 O O . LYS B 1 50 ? 29.069 67.600 41.477 1.00 29.71 50 LYS B O 1
ATOM 1703 N N . VAL B 1 52 ? 32.469 69.309 40.850 1.00 33.71 52 VAL B N 1
ATOM 1704 C CA . VAL B 1 52 ? 33.083 70.594 41.182 1.00 34.98 52 VAL B CA 1
ATOM 1705 C C . VAL B 1 52 ? 34.580 70.468 41.483 1.00 36.29 52 VAL B C 1
ATOM 1706 O O . VAL B 1 52 ? 35.010 69.484 42.091 1.00 36.46 52 VAL B O 1
ATOM 1710 N N . LYS B 1 53 ? 35.382 71.452 41.067 1.00 38.27 53 LYS B N 1
ATOM 1711 C CA . LYS B 1 53 ? 36.682 71.689 41.739 1.00 40.52 53 LYS B CA 1
ATOM 1712 C C . LYS B 1 53 ? 36.507 72.814 42.739 1.00 39.58 53 LYS B C 1
ATOM 1713 O O . LYS B 1 53 ? 36.348 73.970 42.364 1.00 39.07 53 LYS B O 1
ATOM 1719 N N . ALA B 1 54 ? 36.506 72.465 44.015 1.00 39.68 54 ALA B N 1
ATOM 1720 C CA . ALA B 1 54 ? 36.324 73.454 45.070 1.00 39.75 54 ALA B CA 1
ATOM 1721 C C . ALA B 1 54 ? 37.643 74.185 45.331 1.00 39.94 54 ALA B C 1
ATOM 1722 O O . ALA B 1 54 ? 38.713 73.603 45.151 1.00 40.55 54 ALA B O 1
ATOM 1724 N N . SER B 1 55 ? 37.567 75.457 45.719 1.00 39.94 55 SER B N 1
ATOM 1725 C CA . SER B 1 55 ? 38.725 76.214 46.182 1.00 40.39 55 SER B CA 1
ATOM 1726 C C . SER B 1 55 ? 38.933 75.897 47.655 1.00 40.49 55 SER B C 1
ATOM 1727 O O . SER B 1 55 ? 37.975 75.452 48.323 1.00 40.02 55 SER B O 1
ATOM 1730 N N . PRO B 1 56 ? 40.165 76.127 48.180 1.00 40.53 56 PRO B N 1
ATOM 1731 C CA . PRO B 1 56 ? 40.350 76.082 49.665 1.00 40.21 56 PRO B CA 1
ATOM 1732 C C . PRO B 1 56 ? 39.364 76.909 50.498 1.00 40.28 56 PRO B C 1
ATOM 1733 O O . PRO B 1 56 ? 38.857 76.397 51.494 1.00 40.40 56 PRO B O 1
ATOM 1737 N N . GLU B 1 57 ? 39.058 78.143 50.107 1.00 40.33 57 GLU B N 1
ATOM 1738 C CA . GLU B 1 57 ? 38.110 78.944 50.907 1.00 40.71 57 GLU B CA 1
ATOM 1739 C C . GLU B 1 57 ? 36.724 78.322 50.997 1.00 39.17 57 GLU B C 1
ATOM 1740 O O . GLU B 1 57 ? 36.094 78.380 52.033 1.00 38.86 57 GLU B O 1
ATOM 1746 N N . GLU B 1 58 ? 36.244 77.731 49.911 1.00 38.69 58 GLU B N 1
ATOM 1747 C CA . GLU B 1 58 ? 34.941 77.069 49.919 1.00 38.45 58 GLU B CA 1
ATOM 1748 C C . GLU B 1 58 ? 34.917 75.909 50.930 1.00 36.29 58 GLU B C 1
ATOM 1749 O O . GLU B 1 58 ? 34.001 75.786 51.749 1.00 35.32 58 GLU B O 1
ATOM 1755 N N . ILE B 1 59 ? 35.949 75.084 50.894 1.00 34.46 59 ILE B N 1
ATOM 1756 C CA . ILE B 1 59 ? 35.982 73.942 51.759 1.00 33.80 59 ILE B CA 1
ATOM 1757 C C . ILE B 1 59 ? 36.093 74.358 53.235 1.00 34.52 59 ILE B C 1
ATOM 1758 O O . ILE B 1 59 ? 35.477 73.720 54.118 1.00 33.32 59 ILE B O 1
ATOM 1763 N N . GLU B 1 60 ? 36.838 75.441 53.488 1.00 34.96 60 GLU B N 1
ATOM 1764 C CA . GLU B 1 60 ? 37.001 75.981 54.842 1.00 36.00 60 GLU B CA 1
ATOM 1765 C C . GLU B 1 60 ? 35.715 76.487 55.405 1.00 35.87 60 GLU B C 1
ATOM 1766 O O . GLU B 1 60 ? 35.414 76.213 56.560 1.00 35.25 60 GLU B O 1
ATOM 1772 N N . ARG B 1 61 ? 35.000 77.259 54.601 1.00 36.41 61 ARG B N 1
ATOM 1773 C CA . ARG B 1 61 ? 33.676 77.755 54.958 1.00 38.44 61 ARG B CA 1
ATOM 1774 C C . ARG B 1 61 ? 32.619 76.669 54.977 1.00 38.21 61 ARG B C 1
ATOM 1775 O O . ARG B 1 61 ? 31.632 76.818 55.702 1.00 39.59 61 ARG B O 1
ATOM 1783 N N . PHE B 1 62 ? 32.798 75.601 54.186 1.00 37.41 62 PHE B N 1
ATOM 1784 C CA . PHE B 1 62 ? 31.862 74.465 54.185 1.00 36.10 62 PHE B CA 1
ATOM 1785 C C . PHE B 1 62 ? 31.884 73.656 55.481 1.00 35.36 62 PHE B C 1
ATOM 1786 O O . PHE B 1 62 ? 30.831 73.350 56.072 1.00 35.29 62 PHE B O 1
ATOM 1794 N N . TYR B 1 63 ? 33.070 73.256 55.909 1.00 34.39 63 TYR B N 1
ATOM 1795 C CA . TYR B 1 63 ? 33.179 72.521 57.167 1.00 34.01 63 TYR B CA 1
ATOM 1796 C C . TYR B 1 63 ? 32.969 73.479 58.319 1.00 33.56 63 TYR B C 1
ATOM 1797 O O . TYR B 1 63 ? 33.357 74.604 58.223 1.00 33.83 63 TYR B O 1
ATOM 1806 N N . PRO B 1 64 ? 32.342 73.046 59.413 1.00 33.92 64 PRO B N 1
ATOM 1807 C CA . PRO B 1 64 ? 32.060 74.035 60.492 1.00 34.24 64 PRO B CA 1
ATOM 1808 C C . PRO B 1 64 ? 33.302 74.730 61.051 1.00 35.74 64 PRO B C 1
ATOM 1809 O O . PRO B 1 64 ? 34.439 74.271 60.858 1.00 35.48 64 PRO B O 1
ATOM 1813 N N . SER B 1 65 ? 33.083 75.831 61.767 1.00 37.34 65 SER B N 1
ATOM 1814 C CA . SER B 1 65 ? 34.168 76.491 62.468 1.00 37.79 65 SER B CA 1
ATOM 1815 C C . SER B 1 65 ? 34.022 76.560 63.978 1.00 38.15 65 SER B C 1
ATOM 1816 O O . SER B 1 65 ? 34.878 77.160 64.641 1.00 38.05 65 SER B O 1
ATOM 1819 N N . SER B 1 66 ? 32.952 75.968 64.510 1.00 38.29 66 SER B N 1
ATOM 1820 C CA . SER B 1 66 ? 32.661 75.994 65.954 1.00 39.04 66 SER B CA 1
ATOM 1821 C C . SER B 1 66 ? 33.820 75.443 66.794 1.00 39.70 66 SER B C 1
ATOM 1822 O O . SER B 1 66 ? 34.575 74.606 66.310 1.00 38.92 66 SER B O 1
ATOM 1825 N N . GLU B 1 67 ? 33.946 75.915 68.035 1.00 41.43 67 GLU B N 1
ATOM 1826 C CA . GLU B 1 67 ? 34.871 75.313 68.999 1.00 44.44 67 GLU B CA 1
ATOM 1827 C C . GLU B 1 67 ? 34.530 73.845 69.254 1.00 44.64 67 GLU B C 1
ATOM 1828 O O . GLU B 1 67 ? 35.425 72.989 69.277 1.00 45.17 67 GLU B O 1
ATOM 1834 N N . GLU B 1 68 ? 33.240 73.545 69.422 1.00 45.20 68 GLU B N 1
ATOM 1835 C CA . GLU B 1 68 ? 32.828 72.165 69.689 1.00 45.86 68 GLU B CA 1
ATOM 1836 C C . GLU B 1 68 ? 33.202 71.197 68.569 1.00 44.61 68 GLU B C 1
ATOM 1837 O O . GLU B 1 68 ? 33.699 70.111 68.846 1.00 44.51 68 GLU B O 1
ATOM 1843 N N . TRP B 1 69 ? 33.005 71.608 67.319 1.00 43.62 69 TRP B N 1
ATOM 1844 C CA . TRP B 1 69 ? 33.380 70.776 66.190 1.00 43.05 69 TRP B CA 1
ATOM 1845 C C . TRP B 1 69 ? 34.891 70.548 66.118 1.00 42.58 69 TRP B C 1
ATOM 1846 O O . TRP B 1 69 ? 35.354 69.420 65.897 1.00 42.83 69 TRP B O 1
ATOM 1857 N N . LEU B 1 70 ? 35.661 71.620 66.299 1.00 41.07 70 LEU B N 1
ATOM 1858 C CA . LEU B 1 70 ? 37.122 71.523 66.257 1.00 39.98 70 LEU B CA 1
ATOM 1859 C C . LEU B 1 70 ? 37.621 70.691 67.426 1.00 40.50 70 LEU B C 1
ATOM 1860 O O . LEU B 1 70 ? 38.504 69.847 67.258 1.00 39.76 70 LEU B O 1
ATOM 1865 N N . GLN B 1 71 ? 37.041 70.935 68.599 1.00 40.79 71 GLN B N 1
ATOM 1866 C CA . GLN B 1 71 ? 37.405 70.218 69.792 1.00 42.08 71 GLN B CA 1
ATOM 1867 C C . GLN B 1 71 ? 37.253 68.729 69.579 1.00 42.39 71 GLN B C 1
ATOM 1868 O O . GLN B 1 71 ? 38.196 67.958 69.812 1.00 42.34 71 GLN B O 1
ATOM 1874 N N . SER B 1 72 ? 36.076 68.329 69.104 1.00 43.27 72 SER B N 1
ATOM 1875 C CA . SER B 1 72 ? 35.742 66.906 68.986 1.00 44.10 72 SER B CA 1
ATOM 1876 C C . SER B 1 72 ? 36.556 66.208 67.865 1.00 44.42 72 SER B C 1
ATOM 1877 O O . SER B 1 72 ? 37.127 65.135 68.091 1.00 44.57 72 SER B O 1
ATOM 1880 N N . ALA B 1 73 ? 36.679 66.833 66.690 1.00 44.84 73 ALA B N 1
ATOM 1881 C CA . ALA B 1 73 ? 37.605 66.312 65.668 1.00 45.34 73 ALA B CA 1
ATOM 1882 C C . ALA B 1 73 ? 39.012 66.073 66.269 1.00 46.45 73 ALA B C 1
ATOM 1883 O O . ALA B 1 73 ? 39.662 65.037 66.023 1.00 46.06 73 ALA B O 1
ATOM 1885 N N . GLY B 1 74 ? 39.446 67.033 67.087 1.00 47.37 74 GLY B N 1
ATOM 1886 C CA . GLY B 1 74 ? 40.741 66.995 67.722 1.00 49.13 74 GLY B CA 1
ATOM 1887 C C . GLY B 1 74 ? 40.899 65.821 68.656 1.00 50.85 74 GLY B C 1
ATOM 1888 O O . GLY B 1 74 ? 41.945 65.169 68.650 1.00 51.01 74 GLY B O 1
ATOM 1889 N N . GLN B 1 75 ? 39.865 65.539 69.450 1.00 52.40 75 GLN B N 1
ATOM 1890 C CA . GLN B 1 75 ? 39.911 64.424 70.397 1.00 53.78 75 GLN B CA 1
ATOM 1891 C C . GLN B 1 75 ? 40.069 63.089 69.693 1.00 54.50 75 GLN B C 1
ATOM 1892 O O . GLN B 1 75 ? 40.827 62.239 70.147 1.00 54.78 75 GLN B O 1
ATOM 1898 N N . LYS B 1 76 ? 39.401 62.912 68.557 1.00 56.01 76 LYS B N 1
ATOM 1899 C CA . LYS B 1 76 ? 39.536 61.668 67.786 1.00 56.94 76 LYS B CA 1
ATOM 1900 C C . LYS B 1 76 ? 40.971 61.416 67.347 1.00 57.16 76 LYS B C 1
ATOM 1901 O O . LYS B 1 76 ? 41.433 60.273 67.416 1.00 58.01 76 LYS B O 1
ATOM 1907 N N . LEU B 1 77 ? 41.684 62.457 66.904 1.00 56.73 77 LEU B N 1
ATOM 1908 C CA . LEU B 1 77 ? 43.088 62.254 66.493 1.00 56.45 77 LEU B CA 1
ATOM 1909 C C . LEU B 1 77 ? 44.020 62.000 67.685 1.00 56.52 77 LEU B C 1
ATOM 1910 O O . LEU B 1 77 ? 44.979 61.223 67.568 1.00 55.85 77 LEU B O 1
ATOM 1915 N N . LEU B 1 78 ? 43.722 62.647 68.819 1.00 56.45 78 LEU B N 1
ATOM 1916 C CA . LEU B 1 78 ? 44.504 62.484 70.033 1.00 56.85 78 LEU B CA 1
ATOM 1917 C C . LEU B 1 78 ? 44.277 61.110 70.652 1.00 58.47 78 LEU B C 1
ATOM 1918 O O . LEU B 1 78 ? 45.246 60.476 71.133 1.00 58.41 78 LEU B O 1
ATOM 1923 N N . LYS B 1 79 ? 43.016 60.650 70.622 1.00 59.58 79 LYS B N 1
ATOM 1924 C CA . LYS B 1 79 ? 42.693 59.267 70.952 1.00 60.75 79 LYS B CA 1
ATOM 1925 C C . LYS B 1 79 ? 43.499 58.387 70.001 1.00 61.79 79 LYS B C 1
ATOM 1926 O O . LYS B 1 79 ? 44.401 57.663 70.437 1.00 62.16 79 LYS B O 1
ATOM 1928 N N . ALA B 1 80 ? 43.218 58.495 68.703 1.00 62.73 80 ALA B N 1
ATOM 1929 C CA . ALA B 1 80 ? 43.968 57.768 67.693 1.00 63.58 80 ALA B CA 1
ATOM 1930 C C . ALA B 1 80 ? 45.464 57.702 67.987 1.00 64.66 80 ALA B C 1
ATOM 1931 O O . ALA B 1 80 ? 46.043 56.621 67.876 1.00 65.43 80 ALA B O 1
ATOM 1933 N N . TYR B 1 81 ? 46.082 58.834 68.364 1.00 65.49 81 TYR B N 1
ATOM 1934 C CA . TYR B 1 81 ? 47.554 58.901 68.614 1.00 65.89 81 TYR B CA 1
ATOM 1935 C C . TYR B 1 81 ? 48.052 58.088 69.818 1.00 65.83 81 TYR B C 1
ATOM 1936 O O . TYR B 1 81 ? 49.184 57.603 69.786 1.00 65.32 81 TYR B O 1
ATOM 1945 N N . GLN B 1 82 ? 47.226 57.982 70.866 1.00 66.37 82 GLN B N 1
ATOM 1946 C CA . GLN B 1 82 ? 47.532 57.157 72.060 1.00 67.45 82 GLN B CA 1
ATOM 1947 C C . GLN B 1 82 ? 47.820 55.695 71.685 1.00 67.31 82 GLN B C 1
ATOM 1948 O O . GLN B 1 82 ? 48.881 55.163 72.016 1.00 67.36 82 GLN B O 1
ATOM 1954 N N . GLU B 1 83 ? 46.873 55.087 70.966 1.00 67.42 83 GLU B N 1
ATOM 1955 C CA . GLU B 1 83 ? 46.930 53.694 70.508 1.00 67.16 83 GLU B CA 1
ATOM 1956 C C . GLU B 1 83 ? 48.094 53.327 69.590 1.00 66.49 83 GLU B C 1
ATOM 1957 O O . GLU B 1 83 ? 48.444 52.150 69.473 1.00 66.98 83 GLU B O 1
ATOM 1963 N N . LEU B 1 84 ? 48.704 54.308 68.946 1.00 65.19 84 LEU B N 1
ATOM 1964 C CA . LEU B 1 84 ? 49.860 54.004 68.113 1.00 64.56 84 LEU B CA 1
ATOM 1965 C C . LEU B 1 84 ? 51.208 54.474 68.745 1.00 63.83 84 LEU B C 1
ATOM 1966 O O . LEU B 1 84 ? 52.301 54.237 68.206 1.00 63.75 84 LEU B O 1
ATOM 1971 N N . GLY B 1 85 ? 51.122 55.112 69.905 1.00 62.56 85 GLY B N 1
ATOM 1972 C CA . GLY B 1 85 ? 52.303 55.652 70.554 1.00 61.36 85 GLY B CA 1
ATOM 1973 C C . GLY B 1 85 ? 52.915 56.874 69.875 1.00 60.31 85 GLY B C 1
ATOM 1974 O O . GLY B 1 85 ? 54.106 57.141 70.037 1.00 60.13 85 GLY B O 1
ATOM 1975 N N . ILE B 1 86 ? 52.098 57.626 69.096 1.00 59.35 86 ILE B N 1
ATOM 1976 C CA . ILE B 1 86 ? 52.663 58.810 68.435 1.00 58.27 86 ILE B CA 1
ATOM 1977 C C . ILE B 1 86 ? 52.452 60.049 69.296 1.00 56.96 86 ILE B C 1
ATOM 1978 O O . ILE B 1 86 ? 51.318 60.431 69.603 1.00 57.45 86 ILE B O 1
ATOM 1983 N N . ASP B 1 87 ? 53.552 60.657 69.676 1.00 55.19 87 ASP B N 1
ATOM 1984 C CA . ASP B 1 87 ? 53.511 61.881 70.479 1.00 53.78 87 ASP B CA 1
ATOM 1985 C C . ASP B 1 87 ? 53.008 63.010 69.561 1.00 52.94 87 ASP B C 1
ATOM 1986 O O . ASP B 1 87 ? 53.699 63.403 68.608 1.00 52.99 87 ASP B O 1
ATOM 1991 N N . PRO B 1 88 ? 51.806 63.577 69.826 1.00 51.96 88 PRO B N 1
ATOM 1992 C CA . PRO B 1 88 ? 51.206 64.611 68.961 1.00 51.62 88 PRO B CA 1
ATOM 1993 C C . PRO B 1 88 ? 52.086 65.832 68.760 1.00 51.41 88 PRO B C 1
ATOM 1994 O O . PRO B 1 88 ? 51.980 66.509 67.691 1.00 51.49 88 PRO B O 1
ATOM 1998 N N . ARG B 1 89 ? 52.912 66.103 69.726 1.00 50.46 89 ARG B N 1
ATOM 1999 C CA . ARG B 1 89 ? 53.819 67.267 69.693 1.00 50.15 89 ARG B CA 1
ATOM 2000 C C . ARG B 1 89 ? 55.028 67.018 68.834 1.00 49.15 89 ARG B C 1
ATOM 2001 O O . ARG B 1 89 ? 55.655 67.920 68.271 1.00 48.80 89 ARG B O 1
ATOM 2009 N N . ALA B 1 90 ? 55.389 65.825 68.718 1.00 48.19 90 ALA B N 1
ATOM 2010 C CA . ALA B 1 90 ? 56.520 65.531 67.919 1.00 47.49 90 ALA B CA 1
ATOM 2011 C C . ALA B 1 90 ? 56.085 65.489 66.459 1.00 47.38 90 ALA B C 1
ATOM 2012 O O . ALA B 1 90 ? 56.831 65.877 65.559 1.00 48.16 90 ALA B O 1
ATOM 2014 N N . LYS B 1 91 ? 54.867 65.033 66.264 1.00 45.91 91 LYS B N 1
ATOM 2015 C CA . LYS B 1 91 ? 54.295 64.852 64.920 1.00 44.22 91 LYS B CA 1
ATOM 2016 C C . LYS B 1 91 ? 53.665 66.143 64.300 1.00 44.12 91 LYS B C 1
ATOM 2017 O O . LYS B 1 91 ? 53.873 66.440 63.112 1.00 45.00 91 LYS B O 1
ATOM 2023 N N . ILE B 1 92 ? 52.897 66.909 65.089 1.00 41.61 92 ILE B N 1
ATOM 2024 C CA . ILE B 1 92 ? 52.216 68.143 64.563 1.00 39.29 92 ILE B CA 1
ATOM 2025 C C . ILE B 1 92 ? 52.417 69.368 65.467 1.00 37.77 92 ILE B C 1
ATOM 2026 O O . ILE B 1 92 ? 51.874 70.462 65.184 1.00 37.15 92 ILE B O 1
ATOM 2031 N N . GLY B 1 93 ? 53.156 69.351 66.532 1.00 36.88 93 GLY B N 1
ATOM 2032 C CA . GLY B 1 93 ? 53.544 70.485 67.384 1.00 35.51 93 GLY B CA 1
ATOM 2033 C C . GLY B 1 93 ? 52.514 70.957 68.384 1.00 35.05 93 GLY B C 1
ATOM 2034 O O . GLY B 1 93 ? 52.585 72.083 68.866 1.00 35.09 93 GLY B O 1
ATOM 2035 N N . THR B 1 94 ? 51.538 70.109 68.679 1.00 34.38 94 THR B N 1
ATOM 2036 C CA . THR B 1 94 ? 50.497 70.488 69.607 1.00 34.42 94 THR B CA 1
ATOM 2037 C C . THR B 1 94 ? 49.662 69.282 70.088 1.00 35.64 94 THR B C 1
ATOM 2038 O O . THR B 1 94 ? 49.589 68.246 69.417 1.00 34.68 94 THR B O 1
ATOM 2042 N N . ASP B 1 95 ? 49.033 69.455 71.248 1.00 37.13 95 ASP B N 1
ATOM 2043 C CA . ASP B 1 95 ? 48.052 68.504 71.788 1.00 39.73 95 ASP B CA 1
ATOM 2044 C C . ASP B 1 95 ? 46.807 69.203 72.340 1.00 40.30 95 ASP B C 1
ATOM 2045 O O . ASP B 1 95 ? 46.003 68.589 73.039 1.00 40.39 95 ASP B O 1
ATOM 2050 N N . ASP B 1 96 ? 46.661 70.488 72.044 1.00 41.49 96 ASP B N 1
ATOM 2051 C CA . ASP B 1 96 ? 45.435 71.198 72.396 1.00 43.22 96 ASP B CA 1
ATOM 2052 C C . ASP B 1 96 ? 44.324 70.748 71.422 1.00 43.28 96 ASP B C 1
ATOM 2053 O O . ASP B 1 96 ? 44.482 70.937 70.214 1.00 43.34 96 ASP B O 1
ATOM 2058 N N . PRO B 1 97 ? 43.238 70.103 71.941 1.00 43.72 97 PRO B N 1
ATOM 2059 C CA . PRO B 1 97 ? 42.157 69.535 71.100 1.00 43.30 97 PRO B CA 1
ATOM 2060 C C . PRO B 1 97 ? 41.645 70.463 70.009 1.00 42.93 97 PRO B C 1
ATOM 2061 O O . PRO B 1 97 ? 41.464 70.008 68.882 1.00 42.04 97 PRO B O 1
ATOM 2065 N N . VAL B 1 98 ? 41.445 71.746 70.339 1.00 42.70 98 VAL B N 1
ATOM 2066 C CA . VAL B 1 98 ? 41.045 72.758 69.358 1.00 42.60 98 VAL B CA 1
ATOM 2067 C C . VAL B 1 98 ? 42.129 73.024 68.296 1.00 42.97 98 VAL B C 1
ATOM 2068 O O . VAL B 1 98 ? 41.808 73.075 67.109 1.00 43.80 98 VAL B O 1
ATOM 2072 N N . GLU B 1 99 ? 43.392 73.198 68.699 1.00 42.62 99 GLU B N 1
ATOM 2073 C CA . GLU B 1 99 ? 44.498 73.398 67.728 1.00 42.92 99 GLU B CA 1
ATOM 2074 C C . GLU B 1 99 ? 44.699 72.182 66.809 1.00 41.00 99 GLU B C 1
ATOM 2075 O O . GLU B 1 99 ? 45.070 72.326 65.643 1.00 40.31 99 GLU B O 1
ATOM 2081 N N . VAL B 1 100 ? 44.479 70.985 67.348 1.00 39.40 100 VAL B N 1
ATOM 2082 C CA . VAL B 1 100 ? 44.508 69.803 66.523 1.00 38.12 100 VAL B CA 1
ATOM 2083 C C . VAL B 1 100 ? 43.308 69.871 65.556 1.00 37.99 100 VAL B C 1
ATOM 2084 O O . VAL B 1 100 ? 43.477 69.663 64.350 1.00 38.67 100 VAL B O 1
ATOM 2088 N N . GLY B 1 101 ? 42.125 70.200 66.069 1.00 36.47 101 GLY B N 1
ATOM 2089 C CA . GLY B 1 101 ? 40.981 70.457 65.232 1.00 36.42 101 GLY B CA 1
ATOM 2090 C C . GLY B 1 101 ? 41.330 71.280 64.001 1.00 37.12 101 GLY B C 1
ATOM 2091 O O . GLY B 1 101 ? 41.031 70.876 62.859 1.00 37.85 101 GLY B O 1
ATOM 2092 N N . ARG B 1 102 ? 41.985 72.420 64.211 1.00 36.21 102 ARG B N 1
ATOM 2093 C CA . ARG B 1 102 ? 42.330 73.313 63.115 1.00 35.57 102 ARG B CA 1
ATOM 2094 C C . ARG B 1 102 ? 43.331 72.670 62.137 1.00 34.05 102 ARG B C 1
ATOM 2095 O O . ARG B 1 102 ? 43.335 72.980 60.947 1.00 34.09 102 ARG B O 1
ATOM 2103 N N . ILE B 1 103 ? 44.162 71.769 62.621 1.00 32.77 103 ILE B N 1
ATOM 2104 C CA . ILE B 1 103 ? 45.125 71.125 61.744 1.00 32.56 103 ILE B CA 1
ATOM 2105 C C . ILE B 1 103 ? 44.399 70.092 60.887 1.00 33.03 103 ILE B C 1
ATOM 2106 O O . ILE B 1 103 ? 44.616 70.026 59.697 1.00 33.08 103 ILE B O 1
ATOM 2111 N N . ILE B 1 104 ? 43.507 69.312 61.483 1.00 33.19 104 ILE B N 1
ATOM 2112 C CA . ILE B 1 104 ? 42.724 68.369 60.720 1.00 33.28 104 ILE B CA 1
ATOM 2113 C C . ILE B 1 104 ? 41.947 69.096 59.620 1.00 33.82 104 ILE B C 1
ATOM 2114 O O . ILE B 1 104 ? 41.794 68.586 58.481 1.00 32.98 104 ILE B O 1
ATOM 2119 N N . LYS B 1 105 ? 41.483 70.304 59.952 1.00 34.02 105 LYS B N 1
ATOM 2120 C CA . LYS B 1 105 ? 40.677 71.065 58.983 1.00 34.03 105 LYS B CA 1
ATOM 2121 C C . LYS B 1 105 ? 41.533 71.516 57.801 1.00 34.79 105 LYS B C 1
ATOM 2122 O O . LYS B 1 105 ? 41.075 71.462 56.658 1.00 34.94 105 LYS B O 1
ATOM 2128 N N . ARG B 1 106 ? 42.785 71.900 58.084 1.00 35.85 106 ARG B N 1
ATOM 2129 C CA . ARG B 1 106 ? 43.792 72.237 57.049 1.00 36.50 106 ARG B CA 1
ATOM 2130 C C . ARG B 1 106 ? 43.974 71.022 56.128 1.00 35.00 106 ARG B C 1
ATOM 2131 O O . ARG B 1 106 ? 43.985 71.152 54.905 1.00 34.32 106 ARG B O 1
ATOM 2139 N N . ASN B 1 107 ? 44.060 69.843 56.719 1.00 35.02 107 ASN B N 1
ATOM 2140 C CA . ASN B 1 107 ? 44.343 68.620 55.942 1.00 36.35 107 ASN B CA 1
ATOM 2141 C C . ASN B 1 107 ? 43.162 68.119 55.116 1.00 36.65 107 ASN B C 1
ATOM 2142 O O . ASN B 1 107 ? 43.348 67.637 54.018 1.00 36.22 107 ASN B O 1
ATOM 2147 N N . LEU B 1 108 ? 41.967 68.212 55.709 1.00 37.40 108 LEU B N 1
ATOM 2148 C CA . LEU B 1 108 ? 40.701 68.107 55.025 1.00 38.31 108 LEU B CA 1
ATOM 2149 C C . LEU B 1 108 ? 40.617 69.038 53.816 1.00 39.00 108 LEU B C 1
ATOM 2150 O O . LEU B 1 108 ? 40.216 68.625 52.744 1.00 38.99 108 LEU B O 1
ATOM 2155 N N . VAL B 1 109 ? 41.010 70.291 53.983 1.00 39.58 109 VAL B N 1
ATOM 2156 C CA . VAL B 1 109 ? 40.908 71.248 52.908 1.00 40.32 109 VAL B CA 1
ATOM 2157 C C . VAL B 1 109 ? 41.812 70.861 51.764 1.00 41.11 109 VAL B C 1
ATOM 2158 O O . VAL B 1 109 ? 41.370 70.931 50.620 1.00 42.15 109 VAL B O 1
ATOM 2162 N N . LYS B 1 110 ? 43.054 70.448 52.051 1.00 41.70 110 LYS B N 1
ATOM 2163 C CA . LYS B 1 110 ? 44.025 70.100 50.971 1.00 42.33 110 LYS B CA 1
ATOM 2164 C C . LYS B 1 110 ? 43.486 68.951 50.138 1.00 41.89 110 LYS B C 1
ATOM 2165 O O . LYS B 1 110 ? 43.631 68.947 48.922 1.00 42.58 110 LYS B O 1
ATOM 2171 N N . TYR B 1 111 ? 42.875 67.981 50.815 1.00 40.82 111 TYR B N 1
ATOM 2172 C CA . TYR B 1 111 ? 42.390 66.766 50.191 1.00 40.32 111 TYR B CA 1
ATOM 2173 C C . TYR B 1 111 ? 41.072 66.948 49.410 1.00 39.72 111 TYR B C 1
ATOM 2174 O O . TYR B 1 111 ? 40.896 66.343 48.361 1.00 39.65 111 TYR B O 1
ATOM 2191 N N . THR B 1 113 ? 40.462 69.475 47.923 1.00 38.08 113 THR B N 1
ATOM 2192 C CA . THR B 1 113 ? 40.882 70.531 47.007 1.00 38.01 113 THR B CA 1
ATOM 2193 C C . THR B 1 113 ? 41.806 70.013 45.892 1.00 36.75 113 THR B C 1
ATOM 2194 O O . THR B 1 113 ? 42.130 70.743 44.946 1.00 36.43 113 THR B O 1
ATOM 2198 N N . SER B 1 114 ? 42.188 68.744 46.009 1.00 34.83 114 SER B N 1
ATOM 2199 C CA . SER B 1 114 ? 43.235 68.157 45.195 1.00 33.68 114 SER B CA 1
ATOM 2200 C C . SER B 1 114 ? 42.736 67.325 43.980 1.00 33.23 114 SER B C 1
ATOM 2201 O O . SER B 1 114 ? 43.490 66.528 43.412 1.00 33.01 114 SER B O 1
ATOM 2204 N N . GLY B 1 115 ? 41.467 67.487 43.597 1.00 32.61 115 GLY B N 1
ATOM 2205 C CA . GLY B 1 115 ? 40.876 66.783 42.438 1.00 30.22 115 GLY B CA 1
ATOM 2206 C C . GLY B 1 115 ? 39.412 67.147 42.504 1.00 28.92 115 GLY B C 1
ATOM 2207 O O . GLY B 1 115 ? 38.974 67.720 43.482 1.00 28.55 115 GLY B O 1
ATOM 2208 N N . PRO B 1 116 ? 38.651 66.873 41.450 1.00 28.42 116 PRO B N 1
ATOM 2209 C CA . PRO B 1 116 ? 37.219 67.223 41.541 1.00 27.50 116 PRO B CA 1
ATOM 2210 C C . PRO B 1 116 ? 36.448 66.359 42.537 1.00 27.45 116 PRO B C 1
ATOM 2211 O O . PRO B 1 116 ? 36.797 65.174 42.722 1.00 27.74 116 PRO B O 1
ATOM 2215 N N . ASN B 1 117 ? 35.409 66.952 43.150 1.00 25.78 117 ASN B N 1
ATOM 2216 C CA . ASN B 1 117 ? 34.416 66.246 43.942 1.00 24.16 117 ASN B CA 1
ATOM 2217 C C . ASN B 1 117 ? 33.170 66.110 43.102 1.00 23.81 117 ASN B C 1
ATOM 2218 O O . ASN B 1 117 ? 32.999 66.782 42.108 1.00 22.85 117 ASN B O 1
ATOM 2223 N N . VAL B 1 118 ? 32.261 65.260 43.548 1.00 24.65 118 VAL B N 1
ATOM 2224 C CA . VAL B 1 118 ? 30.922 65.228 43.011 1.00 24.13 118 VAL B CA 1
ATOM 2225 C C . VAL B 1 118 ? 30.007 65.440 44.207 1.00 24.33 118 VAL B C 1
ATOM 2226 O O . VAL B 1 118 ? 30.124 64.722 45.218 1.00 24.48 118 VAL B O 1
ATOM 2230 N N . VAL B 1 119 ? 29.110 66.428 44.099 1.00 23.48 119 VAL B N 1
ATOM 2231 C CA . VAL B 1 119 ? 28.201 66.794 45.180 1.00 22.08 119 VAL B CA 1
ATOM 2232 C C . VAL B 1 119 ? 26.780 66.365 44.759 1.00 22.37 119 VAL B C 1
ATOM 2233 O O . VAL B 1 119 ? 26.342 66.664 43.626 1.00 22.64 119 VAL B O 1
ATOM 2245 N N . VAL B 1 121 ? 22.465 65.682 46.167 1.00 22.30 121 VAL B N 1
ATOM 2246 C CA . VAL B 1 121 ? 21.474 65.778 47.221 1.00 22.82 121 VAL B CA 1
ATOM 2247 C C . VAL B 1 121 ? 20.558 64.580 47.077 1.00 24.14 121 VAL B C 1
ATOM 2248 O O . VAL B 1 121 ? 20.012 64.335 45.968 1.00 25.54 121 VAL B O 1
ATOM 2252 N N . LEU B 1 122 ? 20.409 63.831 48.169 1.00 23.87 122 LEU B N 1
ATOM 2253 C CA . LEU B 1 122 ? 19.562 62.658 48.218 1.00 26.11 122 LEU B CA 1
ATOM 2254 C C . LEU B 1 122 ? 18.310 62.975 49.016 1.00 27.20 122 LEU B C 1
ATOM 2255 O O . LEU B 1 122 ? 18.378 63.532 50.120 1.00 26.63 122 LEU B O 1
ATOM 2260 N N . LYS B 1 123 ? 17.171 62.619 48.430 1.00 27.99 123 LYS B N 1
ATOM 2261 C CA . LYS B 1 123 ? 15.869 62.836 49.042 1.00 28.77 123 LYS B CA 1
ATOM 2262 C C . LYS B 1 123 ? 15.123 61.497 49.219 1.00 28.47 123 LYS B C 1
ATOM 2263 O O . LYS B 1 123 ? 15.113 60.638 48.324 1.00 28.80 123 LYS B O 1
ATOM 2269 N N . GLY B 1 124 ? 14.544 61.332 50.389 1.00 27.64 124 GLY B N 1
ATOM 2270 C CA . GLY B 1 124 ? 13.687 60.214 50.692 1.00 27.88 124 GLY B CA 1
ATOM 2271 C C . GLY B 1 124 ? 13.429 60.155 52.198 1.00 28.45 124 GLY B C 1
ATOM 2272 O O . GLY B 1 124 ? 14.104 60.851 52.998 1.00 27.36 124 GLY B O 1
ATOM 2273 N N . ASN B 1 125 ? 12.465 59.323 52.589 1.00 28.38 125 ASN B N 1
ATOM 2274 C CA . ASN B 1 125 ? 12.200 59.066 53.990 1.00 28.82 125 ASN B CA 1
ATOM 2275 C C . ASN B 1 125 ? 13.498 58.879 54.789 1.00 29.63 125 ASN B C 1
ATOM 2276 O O . ASN B 1 125 ? 14.325 58.074 54.431 1.00 29.98 125 ASN B O 1
ATOM 2281 N N . ARG B 1 126 ? 13.659 59.641 55.861 1.00 29.95 126 ARG B N 1
ATOM 2282 C CA . ARG B 1 126 ? 14.837 59.591 56.774 1.00 29.88 126 ARG B CA 1
ATOM 2283 C C . ARG B 1 126 ? 16.237 59.548 56.167 1.00 29.02 126 ARG B C 1
ATOM 2284 O O . ARG B 1 126 ? 17.142 58.902 56.725 1.00 29.71 126 ARG B O 1
ATOM 2292 N N . ALA B 1 127 ? 16.435 60.316 55.106 1.00 27.39 127 ALA B N 1
ATOM 2293 C CA . ALA B 1 127 ? 17.668 60.237 54.348 1.00 27.66 127 ALA B CA 1
ATOM 2294 C C . ALA B 1 127 ? 18.957 60.435 55.136 1.00 27.57 127 ALA B C 1
ATOM 2295 O O . ALA B 1 127 ? 19.959 59.784 54.843 1.00 28.06 127 ALA B O 1
ATOM 2297 N N . VAL B 1 128 ? 18.942 61.327 56.119 1.00 27.68 128 VAL B N 1
ATOM 2298 C CA . VAL B 1 128 ? 20.168 61.705 56.776 1.00 27.03 128 VAL B CA 1
ATOM 2299 C C . VAL B 1 128 ? 20.675 60.420 57.400 1.00 27.88 128 VAL B C 1
ATOM 2300 O O . VAL B 1 128 ? 21.787 60.000 57.112 1.00 28.48 128 VAL B O 1
ATOM 2304 N N . GLU B 1 129 ? 19.817 59.770 58.177 1.00 28.77 129 GLU B N 1
ATOM 2305 C CA . GLU B 1 129 ? 20.144 58.573 58.956 1.00 30.83 129 GLU B CA 1
ATOM 2306 C C . GLU B 1 129 ? 20.387 57.374 58.002 1.00 29.61 129 GLU B C 1
ATOM 2307 O O . GLU B 1 129 ? 21.261 56.514 58.242 1.00 29.90 129 GLU B O 1
ATOM 2313 N N . ILE B 1 130 ? 19.645 57.351 56.899 1.00 28.30 130 ILE B N 1
ATOM 2314 C CA . ILE B 1 130 ? 19.746 56.269 55.930 1.00 27.89 130 ILE B CA 1
ATOM 2315 C C . ILE B 1 130 ? 21.085 56.276 55.164 1.00 26.46 130 ILE B C 1
ATOM 2316 O O . ILE B 1 130 ? 21.770 55.258 55.101 1.00 25.77 130 ILE B O 1
ATOM 2321 N N . VAL B 1 131 ? 21.441 57.431 54.603 1.00 25.81 131 VAL B N 1
ATOM 2322 C CA . VAL B 1 131 ? 22.745 57.645 53.957 1.00 25.20 131 VAL B CA 1
ATOM 2323 C C . VAL B 1 131 ? 23.942 57.367 54.912 1.00 25.80 131 VAL B C 1
ATOM 2324 O O . VAL B 1 131 ? 24.946 56.767 54.520 1.00 25.44 131 VAL B O 1
ATOM 2328 N N . ARG B 1 132 ? 23.806 57.765 56.174 1.00 26.60 132 ARG B N 1
ATOM 2329 C CA . ARG B 1 132 ? 24.856 57.504 57.142 1.00 27.87 132 ARG B CA 1
ATOM 2330 C C . ARG B 1 132 ? 25.023 56.014 57.272 1.00 27.27 132 ARG B C 1
ATOM 2331 O O . ARG B 1 132 ? 26.167 55.529 57.151 1.00 28.54 132 ARG B O 1
ATOM 2339 N N . LYS B 1 133 ? 23.899 55.296 57.423 1.00 25.77 133 LYS B N 1
ATOM 2340 C CA . LYS B 1 133 ? 23.912 53.830 57.546 1.00 24.48 133 LYS B CA 1
ATOM 2341 C C . LYS B 1 133 ? 24.558 53.120 56.327 1.00 25.59 133 LYS B C 1
ATOM 2342 O O . LYS B 1 133 ? 25.473 52.287 56.497 1.00 24.96 133 LYS B O 1
ATOM 2348 N N . LEU B 1 134 ? 24.115 53.478 55.114 1.00 25.38 134 LEU B N 1
ATOM 2349 C CA . LEU B 1 134 ? 24.728 52.939 53.912 1.00 25.99 134 LEU B CA 1
ATOM 2350 C C . LEU B 1 134 ? 26.239 53.253 53.826 1.00 26.83 134 LEU B C 1
ATOM 2351 O O . LEU B 1 134 ? 27.041 52.397 53.404 1.00 28.69 134 LEU B O 1
ATOM 2356 N N . VAL B 1 135 ? 26.640 54.450 54.257 1.00 25.64 135 VAL B N 1
ATOM 2357 C CA . VAL B 1 135 ? 28.022 54.859 54.121 1.00 24.02 135 VAL B CA 1
ATOM 2358 C C . VAL B 1 135 ? 28.891 54.027 55.054 1.00 23.95 135 VAL B C 1
ATOM 2359 O O . VAL B 1 135 ? 29.978 53.595 54.681 1.00 23.35 135 VAL B O 1
ATOM 2363 N N . GLY B 1 136 ? 28.424 53.801 56.280 1.00 24.76 136 GLY B N 1
ATOM 2364 C CA . GLY B 1 136 ? 29.209 53.043 57.273 1.00 24.65 136 GLY B CA 1
ATOM 2365 C C . GLY B 1 136 ? 30.081 53.998 58.036 1.00 25.05 136 GLY B C 1
ATOM 2366 O O . GLY B 1 136 ? 30.127 55.165 57.673 1.00 24.24 136 GLY B O 1
ATOM 2367 N N . PRO B 1 137 ? 30.737 53.525 59.129 1.00 26.48 137 PRO B N 1
ATOM 2368 C CA . PRO B 1 137 ? 31.562 54.368 60.031 1.00 27.53 137 PRO B CA 1
ATOM 2369 C C . PRO B 1 137 ? 32.817 54.913 59.380 1.00 28.55 137 PRO B C 1
ATOM 2370 O O . PRO B 1 137 ? 33.233 54.434 58.350 1.00 28.93 137 PRO B O 1
ATOM 2374 N N . THR B 1 138 ? 33.454 55.825 60.094 1.00 30.64 138 THR B N 1
ATOM 2375 C CA . THR B 1 138 ? 34.515 56.713 59.626 1.00 32.20 138 THR B CA 1
ATOM 2376 C C . THR B 1 138 ? 35.826 56.088 59.149 1.00 32.03 138 THR B C 1
ATOM 2377 O O . THR B 1 138 ? 36.442 56.613 58.231 1.00 32.73 138 THR B O 1
ATOM 2381 N N . SER B 1 139 ? 36.273 54.986 59.741 1.00 32.27 139 SER B N 1
ATOM 2382 C CA . SER B 1 139 ? 37.387 54.287 59.125 1.00 32.18 139 SER B CA 1
ATOM 2383 C C . SER B 1 139 ? 36.893 53.077 58.356 1.00 31.79 139 SER B C 1
ATOM 2384 O O . SER B 1 139 ? 36.184 52.232 58.903 1.00 32.22 139 SER B O 1
ATOM 2387 N N . PRO B 1 140 ? 37.222 53.024 57.063 1.00 31.38 140 PRO B N 1
ATOM 2388 C CA . PRO B 1 140 ? 36.820 51.948 56.203 1.00 31.16 140 PRO B CA 1
ATOM 2389 C C . PRO B 1 140 ? 37.331 50.618 56.712 1.00 31.54 140 PRO B C 1
ATOM 2390 O O . PRO B 1 140 ? 36.588 49.639 56.648 1.00 31.58 140 PRO B O 1
ATOM 2394 N N . HIS B 1 141 ? 38.574 50.562 57.221 1.00 31.80 141 HIS B N 1
ATOM 2395 C CA . HIS B 1 141 ? 39.124 49.276 57.707 1.00 31.73 141 HIS B CA 1
ATOM 2396 C C . HIS B 1 141 ? 38.226 48.549 58.694 1.00 30.90 141 HIS B C 1
ATOM 2397 O O . HIS B 1 141 ? 38.132 47.325 58.632 1.00 30.27 141 HIS B O 1
ATOM 2404 N N . SER B 1 142 ? 37.552 49.285 59.576 1.00 30.22 142 SER B N 1
ATOM 2405 C CA . SER B 1 142 ? 36.562 48.650 60.489 1.00 30.76 142 SER B CA 1
ATOM 2406 C C . SER B 1 142 ? 35.108 48.789 60.041 1.00 30.01 142 SER B C 1
ATOM 2407 O O . SER B 1 142 ? 34.191 48.419 60.753 1.00 31.08 142 SER B O 1
ATOM 2410 N N . ALA B 1 143 ? 34.878 49.322 58.864 1.00 29.76 143 ALA B N 1
ATOM 2411 C CA . ALA B 1 143 ? 33.508 49.436 58.389 1.00 30.23 143 ALA B CA 1
ATOM 2412 C C . ALA B 1 143 ? 33.030 48.071 57.926 1.00 30.27 143 ALA B C 1
ATOM 2413 O O . ALA B 1 143 ? 33.710 47.403 57.142 1.00 30.02 143 ALA B O 1
ATOM 2415 N N . PRO B 1 144 ? 31.861 47.665 58.408 1.00 29.86 144 PRO B N 1
ATOM 2416 C CA . PRO B 1 144 ? 31.362 46.370 58.021 1.00 30.15 144 PRO B CA 1
ATOM 2417 C C . PRO B 1 144 ? 31.160 46.265 56.496 1.00 29.39 144 PRO B C 1
ATOM 2418 O O . PRO B 1 144 ? 30.824 47.244 55.837 1.00 29.14 144 PRO B O 1
ATOM 2422 N N . PRO B 1 145 ? 31.362 45.070 55.942 1.00 28.48 145 PRO B N 1
ATOM 2423 C CA . PRO B 1 145 ? 31.003 44.794 54.532 1.00 27.90 145 PRO B CA 1
ATOM 2424 C C . PRO B 1 145 ? 29.516 44.954 54.256 1.00 27.52 145 PRO B C 1
ATOM 2425 O O . PRO B 1 145 ? 28.672 44.521 55.043 1.00 27.29 145 PRO B O 1
ATOM 2429 N N . GLY B 1 146 ? 29.199 45.567 53.124 1.00 26.77 146 GLY B N 1
ATOM 2430 C CA . GLY B 1 146 ? 27.836 45.919 52.836 1.00 25.52 146 GLY B CA 1
ATOM 2431 C C . GLY B 1 146 ? 27.740 47.427 52.870 1.00 24.76 146 GLY B C 1
ATOM 2432 O O . GLY B 1 146 ? 26.925 48.002 52.151 1.00 24.82 146 GLY B O 1
ATOM 2433 N N . THR B 1 147 ? 28.579 48.066 53.687 1.00 23.13 147 THR B N 1
ATOM 2434 C CA . THR B 1 147 ? 28.610 49.516 53.681 1.00 22.92 147 THR B CA 1
ATOM 2435 C C . THR B 1 147 ? 29.506 50.012 52.558 1.00 22.64 147 THR B C 1
ATOM 2436 O O . THR B 1 147 ? 30.335 49.272 52.071 1.00 21.93 147 THR B O 1
ATOM 2440 N N . ILE B 1 148 ? 29.310 51.258 52.136 1.00 23.43 148 ILE B N 1
ATOM 2441 C CA . ILE B 1 148 ? 30.145 51.856 51.077 1.00 23.82 148 ILE B CA 1
ATOM 2442 C C . ILE B 1 148 ? 31.616 51.928 51.514 1.00 24.62 148 ILE B C 1
ATOM 2443 O O . ILE B 1 148 ? 32.534 51.562 50.752 1.00 24.44 148 ILE B O 1
ATOM 2448 N N . ARG B 1 149 ? 31.840 52.364 52.749 1.00 25.50 149 ARG B N 1
ATOM 2449 C CA . ARG B 1 149 ? 33.212 52.507 53.248 1.00 26.60 149 ARG B CA 1
ATOM 2450 C C . ARG B 1 149 ? 33.864 51.135 53.461 1.00 26.80 149 ARG B C 1
ATOM 2451 O O . ARG B 1 149 ? 35.063 50.946 53.157 1.00 26.97 149 ARG B O 1
ATOM 2459 N N . GLY B 1 150 ? 33.064 50.153 53.873 1.00 26.53 150 GLY B N 1
ATOM 2460 C CA . GLY B 1 150 ? 33.603 48.814 54.030 1.00 26.56 150 GLY B CA 1
ATOM 2461 C C . GLY B 1 150 ? 33.877 48.084 52.710 1.00 26.88 150 GLY B C 1
ATOM 2462 O O . GLY B 1 150 ? 34.766 47.230 52.648 1.00 27.35 150 GLY B O 1
ATOM 2463 N N . ASP B 1 151 ? 33.129 48.386 51.655 1.00 25.34 151 ASP B N 1
ATOM 2464 C CA . ASP B 1 151 ? 33.302 47.635 50.422 1.00 24.96 151 ASP B CA 1
ATOM 2465 C C . ASP B 1 151 ? 34.290 48.245 49.454 1.00 25.00 151 ASP B C 1
ATOM 2466 O O . ASP B 1 151 ? 34.777 47.524 48.568 1.00 23.92 151 ASP B O 1
ATOM 2471 N N . TYR B 1 152 ? 34.579 49.549 49.624 1.00 25.12 152 TYR B N 1
ATOM 2472 C CA . TYR B 1 152 ? 35.341 50.330 48.646 1.00 25.80 152 TYR B CA 1
ATOM 2473 C C . TYR B 1 152 ? 36.615 51.000 49.126 1.00 26.13 152 TYR B C 1
ATOM 2474 O O . TYR B 1 152 ? 37.219 51.796 48.377 1.00 25.89 152 TYR B O 1
ATOM 2483 N N . SER B 1 153 ? 37.036 50.685 50.352 1.00 26.26 153 SER B N 1
ATOM 2484 C CA . SER B 1 153 ? 38.235 51.275 50.930 1.00 26.15 153 SER B CA 1
ATOM 2485 C C . SER B 1 153 ? 38.802 50.424 52.049 1.00 26.95 153 SER B C 1
ATOM 2486 O O . SER B 1 153 ? 38.071 49.693 52.750 1.00 27.31 153 SER B O 1
ATOM 2489 N N . ILE B 1 154 ? 40.112 50.543 52.235 1.00 27.46 154 ILE B N 1
ATOM 2490 C CA . ILE B 1 154 ? 40.829 49.810 53.259 1.00 28.42 154 ILE B CA 1
ATOM 2491 C C . ILE B 1 154 ? 41.728 50.802 54.004 1.00 29.81 154 ILE B C 1
ATOM 2492 O O . ILE B 1 154 ? 42.671 50.395 54.687 1.00 30.57 154 ILE B O 1
ATOM 2497 N N . ASP B 1 155 ? 41.463 52.101 53.861 1.00 30.63 155 ASP B N 1
ATOM 2498 C CA . ASP B 1 155 ? 42.196 53.088 54.632 1.00 31.59 155 ASP B CA 1
ATOM 2499 C C . ASP B 1 155 ? 41.892 52.999 56.160 1.00 32.07 155 ASP B C 1
ATOM 2500 O O . ASP B 1 155 ? 40.840 52.500 56.582 1.00 31.98 155 ASP B O 1
ATOM 2505 N N . SER B 1 156 ? 42.809 53.486 56.987 1.00 32.68 156 SER B N 1
ATOM 2506 C CA . SER B 1 156 ? 42.632 53.398 58.447 1.00 33.15 156 SER B CA 1
ATOM 2507 C C . SER B 1 156 ? 43.282 54.584 59.142 1.00 33.92 156 SER B C 1
ATOM 2508 O O . SER B 1 156 ? 44.197 55.168 58.584 1.00 34.59 156 SER B O 1
ATOM 2511 N N . PRO B 1 157 ? 42.794 54.963 60.338 1.00 34.48 157 PRO B N 1
ATOM 2512 C CA . PRO B 1 157 ? 43.284 56.157 60.973 1.00 35.41 157 PRO B CA 1
ATOM 2513 C C . PRO B 1 157 ? 44.731 56.110 61.433 1.00 36.18 157 PRO B C 1
ATOM 2514 O O . PRO B 1 157 ? 45.325 57.171 61.519 1.00 36.26 157 PRO B O 1
ATOM 2518 N N . ASP B 1 158 ? 45.313 54.929 61.673 1.00 37.93 158 ASP B N 1
ATOM 2519 C CA . ASP B 1 158 ? 46.814 54.825 61.850 1.00 39.61 158 ASP B CA 1
ATOM 2520 C C . ASP B 1 158 ? 47.693 55.123 60.616 1.00 39.70 158 ASP B C 1
ATOM 2521 O O . ASP B 1 158 ? 48.658 55.876 60.709 1.00 39.59 158 ASP B O 1
ATOM 2526 N N . LEU B 1 159 ? 47.363 54.567 59.456 1.00 40.32 159 LEU B N 1
ATOM 2527 C CA . LEU B 1 159 ? 48.109 54.924 58.236 1.00 40.42 159 LEU B CA 1
ATOM 2528 C C . LEU B 1 159 ? 47.982 56.421 57.992 1.00 40.72 159 LEU B C 1
ATOM 2529 O O . LEU B 1 159 ? 48.959 57.087 57.721 1.00 41.13 159 LEU B O 1
ATOM 2534 N N . ALA B 1 160 ? 46.766 56.945 58.089 1.00 41.46 160 ALA B N 1
ATOM 2535 C CA . ALA B 1 160 ? 46.503 58.375 57.871 1.00 42.32 160 ALA B CA 1
ATOM 2536 C C . ALA B 1 160 ? 47.387 59.246 58.779 1.00 43.11 160 ALA B C 1
ATOM 2537 O O . ALA B 1 160 ? 48.028 60.191 58.317 1.00 42.40 160 ALA B O 1
ATOM 2539 N N . ALA B 1 161 ? 47.401 58.898 60.071 1.00 44.55 161 ALA B N 1
ATOM 2540 C CA . ALA B 1 161 ? 48.265 59.520 61.074 1.00 46.15 161 ALA B CA 1
ATOM 2541 C C . ALA B 1 161 ? 49.723 59.512 60.633 1.00 47.24 161 ALA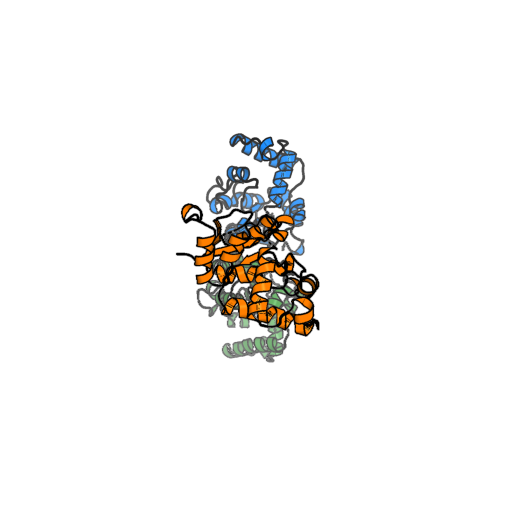 B C 1
ATOM 2542 O O . ALA B 1 161 ? 50.363 60.568 60.587 1.00 48.65 161 ALA B O 1
ATOM 2544 N N . GLU B 1 162 ? 50.233 58.346 60.255 1.00 47.71 162 GLU B N 1
ATOM 2545 C CA . GLU B 1 162 ? 51.649 58.225 59.974 1.00 49.12 162 GLU B CA 1
ATOM 2546 C C . GLU B 1 162 ? 52.022 58.916 58.676 1.00 48.28 162 GLU B C 1
ATOM 2547 O O . GLU B 1 162 ? 53.208 59.106 58.414 1.00 49.57 162 GLU B O 1
ATOM 2553 N N . GLU B 1 163 ? 51.040 59.293 57.858 1.00 47.30 163 GLU B N 1
ATOM 2554 C CA . GLU B 1 163 ? 51.356 59.901 56.549 1.00 46.23 163 GLU B CA 1
ATOM 2555 C C . GLU B 1 163 ? 50.972 61.366 56.506 1.00 44.42 163 GLU B C 1
ATOM 2556 O O . GLU B 1 163 ? 51.039 61.977 55.433 1.00 44.49 163 GLU B O 1
ATOM 2562 N N . GLY B 1 164 ? 50.565 61.923 57.652 1.00 42.72 164 GLY B N 1
ATOM 2563 C CA . GLY B 1 164 ? 50.163 63.365 57.742 1.00 40.80 164 GLY B CA 1
ATOM 2564 C C . GLY B 1 164 ? 49.001 63.794 56.822 1.00 38.98 164 GLY B C 1
ATOM 2565 O O . GLY B 1 164 ? 49.128 64.738 56.051 1.00 38.29 164 GLY B O 1
ATOM 2566 N N . ARG B 1 165 ? 47.871 63.078 56.926 1.00 37.35 165 ARG B N 1
ATOM 2567 C CA . ARG B 1 165 ? 46.648 63.342 56.187 1.00 34.73 165 ARG B CA 1
ATOM 2568 C C . ARG B 1 165 ? 45.383 62.907 56.947 1.00 33.97 165 ARG B C 1
ATOM 2569 O O . ARG B 1 165 ? 45.441 62.258 57.985 1.00 33.82 165 ARG B O 1
ATOM 2577 N N . VAL B 1 166 ? 44.225 63.282 56.423 1.00 33.17 166 VAL B N 1
ATOM 2578 C CA . VAL B 1 166 ? 42.951 62.722 56.901 1.00 31.28 166 VAL B CA 1
ATOM 2579 C C . VAL B 1 166 ? 42.765 61.324 56.262 1.00 31.10 166 VAL B C 1
ATOM 2580 O O . VAL B 1 166 ? 43.510 60.903 55.361 1.00 30.56 166 VAL B O 1
ATOM 2584 N N . VAL B 1 167 ? 41.768 60.603 56.744 1.00 30.96 167 VAL B N 1
ATOM 2585 C CA . VAL B 1 167 ? 41.422 59.318 56.176 1.00 30.37 167 VAL B CA 1
ATOM 2586 C C . VAL B 1 167 ? 40.701 59.572 54.854 1.00 30.29 167 VAL B C 1
ATOM 2587 O O . VAL B 1 167 ? 39.885 60.511 54.751 1.00 29.24 167 VAL B O 1
ATOM 2591 N N . PHE B 1 168 ? 41.085 58.767 53.855 1.00 29.86 168 PHE B N 1
ATOM 2592 C CA . PHE B 1 168 ? 40.405 58.618 52.562 1.00 30.05 168 PHE B CA 1
ATOM 2593 C C . PHE B 1 168 ? 39.178 57.712 52.728 1.00 28.84 168 PHE B C 1
ATOM 2594 O O . PHE B 1 168 ? 39.163 56.535 52.347 1.00 28.40 168 PHE B O 1
ATOM 2602 N N . ASN B 1 169 ? 38.141 58.258 53.330 1.00 28.23 169 ASN B N 1
ATOM 2603 C CA . ASN B 1 169 ? 36.964 57.474 53.593 1.00 27.97 169 ASN B CA 1
ATOM 2604 C C . ASN B 1 169 ? 35.837 57.767 52.588 1.00 27.29 169 ASN B C 1
ATOM 2605 O O . ASN B 1 169 ? 34.659 57.599 52.902 1.00 27.70 169 ASN B O 1
ATOM 2610 N N . LEU B 1 170 ? 36.228 58.234 51.408 1.00 26.25 170 LEU B N 1
ATOM 2611 C CA . LEU B 1 170 ? 35.383 58.256 50.204 1.00 27.22 170 LEU B CA 1
ATOM 2612 C C . LEU B 1 170 ? 34.327 59.362 50.120 1.00 27.42 170 LEU B C 1
ATOM 2613 O O . LEU B 1 170 ? 34.079 59.865 49.021 1.00 27.31 170 LEU B O 1
ATOM 2618 N N . VAL B 1 171 ? 33.686 59.693 51.256 1.00 27.00 171 VAL B N 1
ATOM 2619 C CA . VAL B 1 171 ? 32.529 60.588 51.269 1.00 26.09 171 VAL B CA 1
ATOM 2620 C C . VAL B 1 171 ? 32.342 61.392 52.558 1.00 25.81 171 VAL B C 1
ATOM 2621 O O . VAL B 1 171 ? 32.980 61.136 53.601 1.00 24.38 171 VAL B O 1
ATOM 2625 N N . HIS B 1 172 ? 31.497 62.407 52.423 1.00 25.02 172 HIS B N 1
ATOM 2626 C CA . HIS B 1 172 ? 30.941 63.187 53.517 1.00 24.77 172 HIS B CA 1
ATOM 2627 C C . HIS B 1 172 ? 29.422 63.118 53.387 1.00 24.03 172 HIS B C 1
ATOM 2628 O O . HIS B 1 172 ? 28.873 63.510 52.341 1.00 24.68 172 HIS B O 1
ATOM 2635 N N . ALA B 1 173 ? 28.740 62.639 54.414 1.00 23.59 173 ALA B N 1
ATOM 2636 C CA . ALA B 1 173 ? 27.258 62.712 54.503 1.00 23.80 173 ALA B CA 1
ATOM 2637 C C . ALA B 1 173 ? 26.861 63.639 55.659 1.00 24.36 173 ALA B C 1
ATOM 2638 O O . ALA B 1 173 ? 27.408 63.514 56.769 1.00 23.00 173 ALA B O 1
ATOM 2640 N N . SER B 1 174 ? 25.915 64.551 55.423 1.00 25.68 174 SER B N 1
ATOM 2641 C CA . SER B 1 174 ? 25.453 65.428 56.518 1.00 27.28 174 SER B CA 1
ATOM 2642 C C . SER B 1 174 ? 25.128 64.584 57.762 1.00 28.23 174 SER B C 1
ATOM 2643 O O . SER B 1 174 ? 24.615 63.461 57.648 1.00 27.54 174 SER B O 1
ATOM 2646 N N . ASP B 1 175 ? 25.456 65.106 58.940 1.00 29.44 175 ASP B N 1
ATOM 2647 C CA . ASP B 1 175 ? 25.342 64.273 60.121 1.00 32.10 175 ASP B CA 1
ATOM 2648 C C . ASP B 1 175 ? 24.034 64.496 60.806 1.00 32.45 175 ASP B C 1
ATOM 2649 O O . ASP B 1 175 ? 23.738 63.762 61.709 1.00 32.96 175 ASP B O 1
ATOM 2654 N N . SER B 1 176 ? 23.267 65.512 60.395 1.00 33.38 176 SER B N 1
ATOM 2655 C CA . SER B 1 176 ? 21.941 65.769 60.979 1.00 34.53 176 SER B CA 1
ATOM 2656 C C . SER B 1 176 ? 21.006 66.546 60.023 1.00 34.96 176 SER B C 1
ATOM 2657 O O . SER B 1 176 ? 21.504 67.187 59.085 1.00 34.88 176 SER B O 1
ATOM 2660 N N . PRO B 1 177 ? 19.657 66.526 60.267 1.00 35.52 177 PRO B N 1
ATOM 2661 C CA . PRO B 1 177 ? 18.734 67.320 59.394 1.00 35.72 177 PRO B CA 1
ATOM 2662 C C . PRO B 1 177 ? 19.103 68.814 59.316 1.00 36.05 177 PRO B C 1
ATOM 2663 O O . PRO B 1 177 ? 19.021 69.398 58.242 1.00 35.82 177 PRO B O 1
ATOM 2667 N N . SER B 1 178 ? 19.538 69.407 60.433 1.00 36.07 178 SER B N 1
ATOM 2668 C CA . SER B 1 178 ? 19.939 70.806 60.434 1.00 36.56 178 SER B CA 1
ATOM 2669 C C . SER B 1 178 ? 21.263 71.052 59.680 1.00 35.64 178 SER B C 1
ATOM 2670 O O . SER B 1 178 ? 21.359 72.004 58.887 1.00 35.60 178 SER B O 1
ATOM 2673 N N . GLU B 1 179 ? 22.264 70.191 59.853 1.00 34.49 179 GLU B N 1
ATOM 2674 C CA . GLU B 1 179 ? 23.444 70.327 58.963 1.00 33.35 179 GLU B CA 1
ATOM 2675 C C . GLU B 1 179 ? 23.091 70.189 57.461 1.00 32.87 179 GLU B C 1
ATOM 2676 O O . GLU B 1 179 ? 23.621 70.921 56.621 1.00 31.92 179 GLU B O 1
ATOM 2682 N N . ALA B 1 180 ? 22.173 69.275 57.133 1.00 32.30 180 ALA B N 1
ATOM 2683 C CA . ALA B 1 180 ? 21.837 69.035 55.725 1.00 32.12 180 ALA B CA 1
ATOM 2684 C C . ALA B 1 180 ? 21.248 70.282 55.099 1.00 31.92 180 ALA B C 1
ATOM 2685 O O . ALA B 1 180 ? 21.665 70.656 54.005 1.00 32.27 180 ALA B O 1
ATOM 2687 N N . GLU B 1 181 ? 20.321 70.947 55.797 1.00 31.88 181 GLU B N 1
ATOM 2688 C CA . GLU B 1 181 ? 19.719 72.192 55.286 1.00 31.55 181 GLU B CA 1
ATOM 2689 C C . GLU B 1 181 ? 20.833 73.183 54.953 1.00 31.28 181 GLU B C 1
ATOM 2690 O O . GLU B 1 181 ? 20.866 73.769 53.851 1.00 31.47 181 GLU B O 1
ATOM 2692 N N . ARG B 1 182 ? 21.785 73.315 55.872 1.00 30.20 182 ARG B N 1
ATOM 2693 C CA . ARG B 1 182 ? 22.888 74.256 55.698 1.00 30.15 182 ARG B CA 1
ATOM 2694 C C . ARG B 1 182 ? 23.837 73.870 54.538 1.00 29.56 182 ARG B C 1
ATOM 2695 O O . ARG B 1 182 ? 24.309 74.718 53.785 1.00 29.09 182 ARG B O 1
ATOM 2703 N N . GLU B 1 183 ? 24.127 72.577 54.419 1.00 29.81 183 GLU B N 1
ATOM 2704 C CA . GLU B 1 183 ? 25.151 72.100 53.509 1.00 29.66 183 GLU B CA 1
ATOM 2705 C C . GLU B 1 183 ? 24.586 72.066 52.093 1.00 29.78 183 GLU B C 1
ATOM 2706 O O . GLU B 1 183 ? 25.300 72.377 51.125 1.00 29.25 183 GLU B O 1
ATOM 2712 N N . ILE B 1 184 ? 23.295 71.749 51.979 1.00 29.34 184 ILE B N 1
ATOM 2713 C CA . ILE B 1 184 ? 22.583 71.968 50.719 1.00 29.64 184 ILE B CA 1
ATOM 2714 C C . ILE B 1 184 ? 22.638 73.424 50.190 1.00 31.34 184 ILE B C 1
ATOM 2715 O O . ILE B 1 184 ? 23.030 73.652 49.032 1.00 30.77 184 ILE B O 1
ATOM 2720 N N . ARG B 1 185 ? 22.274 74.400 51.030 1.00 33.43 185 ARG B N 1
ATOM 2721 C CA . ARG B 1 185 ? 22.230 75.847 50.631 1.00 35.80 185 ARG B CA 1
ATOM 2722 C C . ARG B 1 185 ? 23.597 76.256 50.180 1.00 35.42 185 ARG B C 1
ATOM 2723 O O . ARG B 1 185 ? 23.757 76.968 49.188 1.00 35.96 185 ARG B O 1
ATOM 2731 N N . PHE B 1 186 ? 24.589 75.779 50.922 1.00 35.25 186 PHE B N 1
ATOM 2732 C CA . PHE B 1 186 ? 25.960 76.059 50.608 1.00 35.02 186 PHE B CA 1
ATOM 2733 C C . PHE B 1 186 ? 26.329 75.740 49.174 1.00 35.45 186 PHE B C 1
ATOM 2734 O O . PHE B 1 186 ? 26.880 76.585 48.457 1.00 35.70 186 PHE B O 1
ATOM 2742 N N . TRP B 1 187 ? 26.041 74.505 48.773 1.00 36.45 187 TRP B N 1
ATOM 2743 C CA . TRP B 1 187 ? 26.447 73.983 47.473 1.00 37.32 187 TRP B CA 1
ATOM 2744 C C . TRP B 1 187 ? 25.511 74.331 46.310 1.00 38.52 187 TRP B C 1
ATOM 2745 O O . TRP B 1 187 ? 25.973 74.448 45.190 1.00 38.52 187 TRP B O 1
ATOM 2756 N N . PHE B 1 188 ? 24.218 74.501 46.579 1.00 40.87 188 PHE B N 1
ATOM 2757 C CA . PHE B 1 188 ? 23.187 74.666 45.537 1.00 43.29 188 PHE B CA 1
ATOM 2758 C C . PHE B 1 188 ? 22.294 75.919 45.729 1.00 47.05 188 PHE B C 1
ATOM 2759 O O . PHE B 1 188 ? 21.856 76.235 46.857 1.00 47.57 188 PHE B O 1
ATOM 2767 N N . ARG B 1 189 ? 22.024 76.632 44.639 1.00 50.88 189 ARG B N 1
ATOM 2768 C CA . ARG B 1 189 ? 20.983 77.662 44.668 1.00 55.87 189 ARG B CA 1
ATOM 2769 C C . ARG B 1 189 ? 19.657 76.906 44.532 1.00 57.72 189 ARG B C 1
ATOM 2770 O O . ARG B 1 189 ? 19.662 75.792 44.020 1.00 58.79 189 ARG B O 1
ATOM 2778 N N . GLU B 1 190 ? 18.534 77.457 44.993 1.00 60.33 190 GLU B N 1
ATOM 2779 C CA . GLU B 1 190 ? 17.245 76.718 44.932 1.00 62.77 190 GLU B CA 1
ATOM 2780 C C . GLU B 1 190 ? 16.821 76.242 43.537 1.00 63.48 190 GLU B C 1
ATOM 2781 O O . GLU B 1 190 ? 16.025 75.323 43.406 1.00 63.26 190 GLU B O 1
ATOM 2787 N N . GLU B 1 191 ? 17.363 76.884 42.511 1.00 65.12 191 GLU B N 1
ATOM 2788 C CA . GLU B 1 191 ? 17.105 76.532 41.114 1.00 66.97 191 GLU B CA 1
ATOM 2789 C C . GLU B 1 191 ? 17.790 75.201 40.699 1.00 67.31 191 GLU B C 1
ATOM 2790 O O . GLU B 1 191 ? 17.429 74.615 39.659 1.00 67.55 191 GLU B O 1
ATOM 2796 N N . GLU B 1 192 ? 18.775 74.752 41.492 1.00 67.24 192 GLU B N 1
ATOM 2797 C CA . GLU B 1 192 ? 19.536 73.519 41.212 1.00 66.96 192 GLU B CA 1
ATOM 2798 C C . GLU B 1 192 ? 18.951 72.289 41.910 1.00 67.00 192 GLU B C 1
ATOM 2799 O O . GLU B 1 192 ? 19.107 71.175 41.410 1.00 67.26 192 GLU B O 1
ATOM 2805 N N . VAL B 1 193 ? 18.293 72.487 43.055 1.00 67.04 193 VAL B N 1
ATOM 2806 C CA . VAL B 1 193 ? 17.696 71.385 43.821 1.00 67.44 193 VAL B CA 1
ATOM 2807 C C . VAL B 1 193 ? 16.288 71.107 43.308 1.00 68.63 193 VAL B C 1
ATOM 2808 O O . VAL B 1 193 ? 15.313 71.679 43.805 1.00 68.83 193 VAL B O 1
ATOM 2812 N N . LEU B 1 194 ? 16.198 70.203 42.326 1.00 69.88 194 LEU B N 1
ATOM 2813 C CA . LEU B 1 194 ? 14.954 69.943 41.559 1.00 70.98 194 LEU B CA 1
ATOM 2814 C C . LEU B 1 194 ? 13.773 69.269 42.302 1.00 71.68 194 LEU B C 1
ATOM 2815 O O . LEU B 1 194 ? 13.868 68.111 42.725 1.00 71.59 194 LEU B O 1
ATOM 2820 N N . GLU B 1 195 ? 12.655 69.999 42.405 1.00 72.62 195 GLU B N 1
ATOM 2821 C CA . GLU B 1 195 ? 11.442 69.529 43.100 1.00 73.78 195 GLU B CA 1
ATOM 2822 C C . GLU B 1 195 ? 10.692 68.441 42.343 1.00 73.78 195 GLU B C 1
ATOM 2823 O O . GLU B 1 195 ? 10.700 67.278 42.759 1.00 73.91 195 GLU B O 1
ATOM 2829 N N . PRO C 1 14 ? -5.681 12.646 54.268 1.00 20.00 14 PRO C N 1
ATOM 2830 C CA . PRO C 1 14 ? -5.777 11.428 53.363 1.00 20.00 14 PRO C CA 1
ATOM 2831 C C . PRO C 1 14 ? -7.194 10.824 53.397 1.00 20.00 14 PRO C C 1
ATOM 2832 O O . PRO C 1 14 ? -7.485 9.935 54.233 1.00 20.00 14 PRO C O 1
ATOM 2836 N N . VAL C 1 15 ? -8.073 11.338 52.519 1.00 42.58 15 VAL C N 1
ATOM 2837 C CA . VAL C 1 15 ? -9.551 11.065 52.552 1.00 41.40 15 VAL C CA 1
ATOM 2838 C C . VAL C 1 15 ? -9.914 9.562 52.785 1.00 39.71 15 VAL C C 1
ATOM 2839 O O . VAL C 1 15 ? -9.291 8.681 52.203 1.00 39.55 15 VAL C O 1
ATOM 2843 N N . GLU C 1 16 ? -10.923 9.313 53.628 1.00 37.77 16 GLU C N 1
ATOM 2844 C CA . GLU C 1 16 ? -11.336 7.985 54.116 1.00 35.75 16 GLU C CA 1
ATOM 2845 C C . GLU C 1 16 ? -12.029 7.133 53.029 1.00 33.96 16 GLU C C 1
ATOM 2846 O O . GLU C 1 16 ? -12.678 7.657 52.117 1.00 32.94 16 GLU C O 1
ATOM 2852 N N . LYS C 1 17 ? -11.859 5.823 53.135 1.00 32.01 17 LYS C N 1
ATOM 2853 C CA . LYS C 1 17 ? -12.341 4.887 52.141 1.00 31.03 17 LYS C CA 1
ATOM 2854 C C . LYS C 1 17 ? -12.990 3.771 52.890 1.00 29.99 17 LYS C C 1
ATOM 2855 O O . LYS C 1 17 ? -12.609 3.476 54.025 1.00 30.29 17 LYS C O 1
ATOM 2861 N N . THR C 1 18 ? -13.962 3.135 52.250 1.00 28.89 18 THR C N 1
ATOM 2862 C CA . THR C 1 18 ? -14.624 1.989 52.828 1.00 27.55 18 THR C CA 1
ATOM 2863 C C . THR C 1 18 ? -14.905 1.005 51.723 1.00 27.98 18 THR C C 1
ATOM 2864 O O . THR C 1 18 ? -15.008 1.370 50.543 1.00 28.84 18 THR C O 1
ATOM 2868 N N . LEU C 1 19 ? -15.031 -0.252 52.090 1.00 27.90 19 LEU C N 1
ATOM 2869 C CA . LEU C 1 19 ? -15.278 -1.277 51.107 1.00 28.36 19 LEU C CA 1
ATOM 2870 C C . LEU C 1 19 ? -16.712 -1.718 51.224 1.00 28.19 19 LEU C C 1
ATOM 2871 O O . LEU C 1 19 ? -17.191 -1.914 52.348 1.00 28.42 19 LEU C O 1
ATOM 2876 N N . LEU C 1 20 ? -17.385 -1.892 50.080 1.00 27.41 20 LEU C N 1
ATOM 2877 C CA . LEU C 1 20 ? -18.743 -2.372 50.049 1.00 26.87 20 LEU C CA 1
ATOM 2878 C C . LEU C 1 20 ? -18.899 -3.566 49.105 1.00 27.07 20 LEU C C 1
ATOM 2879 O O . LEU C 1 20 ? -18.323 -3.579 48.029 1.00 27.20 20 LEU C O 1
ATOM 2884 N N . ILE C 1 21 ? -19.679 -4.584 49.490 1.00 26.58 21 ILE C N 1
ATOM 2885 C CA . ILE C 1 21 ? -19.881 -5.721 48.586 1.00 24.49 21 ILE C CA 1
ATOM 2886 C C . ILE C 1 21 ? -21.338 -5.895 48.371 1.00 24.95 21 ILE C C 1
ATOM 2887 O O . ILE C 1 21 ? -22.085 -5.926 49.354 1.00 24.40 21 ILE C O 1
ATOM 2892 N N . LEU C 1 22 ? -21.739 -5.975 47.092 1.00 24.71 22 LEU C N 1
ATOM 2893 C CA . LEU C 1 22 ? -23.047 -6.444 46.714 1.00 25.16 22 LEU C CA 1
ATOM 2894 C C . LEU C 1 22 ? -22.986 -7.971 46.612 1.00 25.18 22 LEU C C 1
ATOM 2895 O O . LEU C 1 22 ? -22.283 -8.545 45.754 1.00 24.28 22 LEU C O 1
ATOM 2900 N N . LYS C 1 23 ? -23.712 -8.599 47.527 1.00 25.10 23 LYS C N 1
ATOM 2901 C CA . LYS C 1 23 ? -23.858 -10.055 47.641 1.00 25.16 23 LYS C CA 1
ATOM 2902 C C . LYS C 1 23 ? -24.684 -10.602 46.499 1.00 25.91 23 LYS C C 1
ATOM 2903 O O . LYS C 1 23 ? -25.366 -9.843 45.780 1.00 25.49 23 LYS C O 1
ATOM 2909 N N . PRO C 1 24 ? -24.613 -11.921 46.304 1.00 26.37 24 PRO C N 1
ATOM 2910 C CA . PRO C 1 24 ? -25.175 -12.555 45.119 1.00 26.40 24 PRO C CA 1
ATOM 2911 C C . PRO C 1 24 ? -26.697 -12.307 44.869 1.00 27.46 24 PRO C C 1
ATOM 2912 O O . PRO C 1 24 ? -27.104 -12.202 43.715 1.00 27.57 24 PRO C O 1
ATOM 2916 N N . ASP C 1 25 ? -27.542 -12.203 45.896 1.00 28.17 25 ASP C N 1
ATOM 2917 C CA . ASP C 1 25 ? -29.005 -11.959 45.622 1.00 28.79 25 ASP C CA 1
ATOM 2918 C C . ASP C 1 25 ? -29.087 -10.582 44.995 1.00 27.75 25 ASP C C 1
ATOM 2919 O O . ASP C 1 25 ? -29.620 -10.418 43.890 1.00 29.08 25 ASP C O 1
ATOM 2924 N N . ALA C 1 26 ? -28.489 -9.618 45.684 1.00 25.42 26 ALA C N 1
ATOM 2925 C CA . ALA C 1 26 ? -28.372 -8.245 45.215 1.00 24.06 26 ALA C CA 1
ATOM 2926 C C . ALA C 1 26 ? -27.915 -8.069 43.760 1.00 24.05 26 ALA C C 1
ATOM 2927 O O . ALA C 1 26 ? -28.580 -7.348 43.016 1.00 24.87 26 ALA C O 1
ATOM 2929 N N . VAL C 1 27 ? -26.819 -8.702 43.347 1.00 23.58 27 VAL C N 1
ATOM 2930 C CA . VAL C 1 27 ? -26.391 -8.670 41.960 1.00 23.13 27 VAL C CA 1
ATOM 2931 C C . VAL C 1 27 ? -27.405 -9.368 41.048 1.00 23.87 27 VAL C C 1
ATOM 2932 O O . VAL C 1 27 ? -27.826 -8.813 40.020 1.00 24.35 27 VAL C O 1
ATOM 2936 N N . ALA C 1 28 ? -27.822 -10.574 41.426 1.00 23.52 28 ALA C N 1
ATOM 2937 C CA . ALA C 1 28 ? -28.805 -11.353 40.599 1.00 23.45 28 ALA C CA 1
ATOM 2938 C C . ALA C 1 28 ? -30.145 -10.604 40.376 1.00 23.76 28 ALA C C 1
ATOM 2939 O O . ALA C 1 28 ? -30.789 -10.761 39.333 1.00 25.08 28 ALA C O 1
ATOM 2941 N N . ARG C 1 29 ? -30.559 -9.813 41.350 1.00 23.26 29 ARG C N 1
ATOM 2942 C CA . ARG C 1 29 ? -31.775 -9.030 41.226 1.00 24.36 29 ARG C CA 1
ATOM 2943 C C . ARG C 1 29 ? -31.616 -7.697 40.456 1.00 24.84 29 ARG C C 1
ATOM 2944 O O . ARG C 1 29 ? -32.599 -6.966 40.336 1.00 26.27 29 ARG C O 1
ATOM 2952 N N . GLY C 1 30 ? -30.416 -7.375 39.952 1.00 24.04 30 GLY C N 1
ATOM 2953 C CA . GLY C 1 30 ? -30.183 -6.157 39.201 1.00 23.42 30 GLY C CA 1
ATOM 2954 C C . GLY C 1 30 ? -29.999 -4.894 40.033 1.00 24.39 30 GLY C C 1
ATOM 2955 O O . GLY C 1 30 ? -30.236 -3.789 39.552 1.00 24.71 30 GLY C O 1
ATOM 2956 N N . LEU C 1 31 ? -29.529 -5.024 41.264 1.00 24.79 31 LEU C N 1
ATOM 2957 C CA . LEU C 1 31 ? -29.472 -3.881 42.147 1.00 25.70 31 LEU C CA 1
ATOM 2958 C C . LEU C 1 31 ? -28.172 -3.110 42.105 1.00 26.15 31 LEU C C 1
ATOM 2959 O O . LEU C 1 31 ? -28.006 -2.132 42.836 1.00 27.45 31 LEU C O 1
ATOM 2964 N N . VAL C 1 32 ? -27.238 -3.555 41.295 1.00 26.37 32 VAL C N 1
ATOM 2965 C CA . VAL C 1 32 ? -25.982 -2.869 41.227 1.00 27.16 32 VAL C CA 1
ATOM 2966 C C . VAL C 1 32 ? -26.151 -1.390 40.903 1.00 27.05 32 VAL C C 1
ATOM 2967 O O . VAL C 1 32 ? -25.607 -0.550 41.618 1.00 26.55 32 VAL C O 1
ATOM 2971 N N . ASP C 1 33 ? -26.892 -1.059 39.855 1.00 27.21 33 ASP C N 1
ATOM 2972 C CA . ASP C 1 33 ? -26.950 0.330 39.455 1.00 28.54 33 ASP C CA 1
ATOM 2973 C C . ASP C 1 33 ? -27.783 1.164 40.463 1.00 28.68 33 ASP C C 1
ATOM 2974 O O . ASP C 1 33 ? -27.480 2.330 40.738 1.00 28.15 33 ASP C O 1
ATOM 2979 N N . GLU C 1 34 ? -28.815 0.556 41.033 1.00 29.92 34 GLU C N 1
ATOM 2980 C CA . GLU C 1 34 ? -29.684 1.260 41.999 1.00 31.22 34 GLU C CA 1
ATOM 2981 C C . GLU C 1 34 ? -28.905 1.604 43.249 1.00 30.51 34 GLU C C 1
ATOM 2982 O O . GLU C 1 34 ? -28.989 2.734 43.760 1.00 31.03 34 GLU C O 1
ATOM 2988 N N . ILE C 1 35 ? -28.076 0.660 43.687 1.00 29.35 35 ILE C N 1
ATOM 2989 C CA . ILE C 1 35 ? -27.183 0.911 44.812 1.00 28.37 35 ILE C CA 1
ATOM 2990 C C . ILE C 1 35 ? -26.027 1.855 44.482 1.00 27.84 35 ILE C C 1
ATOM 2991 O O . ILE C 1 35 ? -25.675 2.728 45.285 1.00 28.24 35 ILE C O 1
ATOM 2996 N N . ILE C 1 36 ? -25.455 1.757 43.292 1.00 26.90 36 ILE C N 1
ATOM 2997 C CA . ILE C 1 36 ? -24.412 2.708 42.956 1.00 25.79 36 ILE C CA 1
ATOM 2998 C C . ILE C 1 36 ? -24.987 4.122 42.955 1.00 25.82 36 ILE C C 1
ATOM 2999 O O . ILE C 1 36 ? -24.327 5.072 43.393 1.00 25.67 36 ILE C O 1
ATOM 3004 N N . SER C 1 37 ? -26.216 4.267 42.465 1.00 25.96 37 SER C N 1
ATOM 3005 C CA . SER C 1 37 ? -26.824 5.606 42.304 1.00 25.78 37 SER C CA 1
ATOM 3006 C C . SER C 1 37 ? -26.949 6.318 43.671 1.00 25.73 37 SER C C 1
ATOM 3007 O O . SER C 1 37 ? -26.814 7.537 43.793 1.00 24.02 37 SER C O 1
ATOM 3010 N N . ARG C 1 38 ? -27.222 5.546 44.713 1.00 26.10 38 ARG C N 1
ATOM 3011 C CA . ARG C 1 38 ? -27.328 6.145 46.016 1.00 26.81 38 ARG C CA 1
ATOM 3012 C C . ARG C 1 38 ? -26.031 6.686 46.552 1.00 26.47 38 ARG C C 1
ATOM 3013 O O . ARG C 1 38 ? -26.037 7.764 47.113 1.00 27.09 38 ARG C O 1
ATOM 3021 N N . PHE C 1 39 ? -24.917 6.001 46.339 1.00 26.16 39 PHE C N 1
ATOM 3022 C CA . PHE C 1 39 ? -23.612 6.524 46.824 1.00 26.36 39 PHE C CA 1
ATOM 3023 C C . PHE C 1 39 ? -23.151 7.744 46.064 1.00 27.02 39 PHE C C 1
ATOM 3024 O O . PHE C 1 39 ? -22.698 8.732 46.672 1.00 28.13 39 PHE C O 1
ATOM 3032 N N . LYS C 1 40 ? -23.299 7.681 44.744 1.00 26.39 40 LYS C N 1
ATOM 3033 C CA . LYS C 1 40 ? -23.027 8.781 43.854 1.00 26.38 40 LYS C CA 1
ATOM 3034 C C . LYS C 1 40 ? -23.766 10.046 44.252 1.00 26.19 40 LYS C C 1
ATOM 3035 O O . LYS C 1 40 ? -23.182 11.105 44.362 1.00 26.44 40 LYS C O 1
ATOM 3041 N N . LYS C 1 41 ? -25.058 9.933 44.498 1.00 25.77 41 LYS C N 1
ATOM 3042 C CA . LYS C 1 41 ? -25.846 11.088 44.783 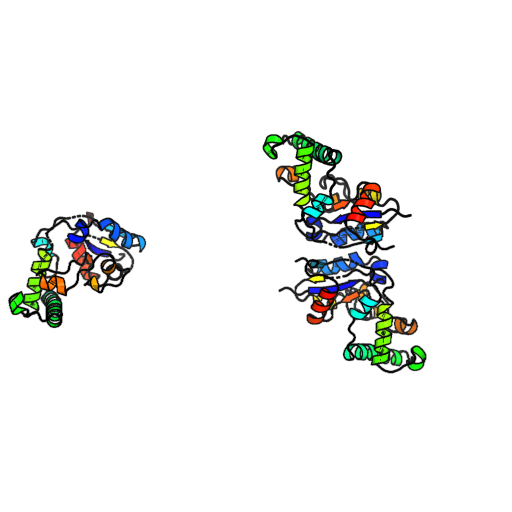1.00 25.76 41 LYS C CA 1
ATOM 3043 C C . LYS C 1 41 ? -25.406 11.701 46.086 1.00 26.09 41 LYS C C 1
ATOM 3044 O O . LYS C 1 41 ? -25.522 12.911 46.274 1.00 25.94 41 LYS C O 1
ATOM 3050 N N . ALA C 1 42 ? -24.845 10.887 46.974 1.00 26.32 42 ALA C N 1
ATOM 3051 C CA . ALA C 1 42 ? -24.463 11.393 48.283 1.00 26.26 42 ALA C CA 1
ATOM 3052 C C . ALA C 1 42 ? -23.169 12.167 48.201 1.00 27.23 42 ALA C C 1
ATOM 3053 O O . ALA C 1 42 ? -22.845 12.957 49.101 1.00 27.62 42 ALA C O 1
ATOM 3055 N N . GLY C 1 43 ? -22.424 11.967 47.121 1.00 27.31 43 GLY C N 1
ATOM 3056 C CA . GLY C 1 43 ? -21.101 12.593 47.005 1.00 28.09 43 GLY C CA 1
ATOM 3057 C C . GLY C 1 43 ? -19.891 11.666 47.192 1.00 28.90 43 GLY C C 1
ATOM 3058 O O . GLY C 1 43 ? -18.781 12.144 47.400 1.00 29.10 43 GLY C O 1
ATOM 3059 N N . LEU C 1 44 ? -20.088 10.349 47.157 1.00 29.21 44 LEU C N 1
ATOM 3060 C CA . LEU C 1 44 ? -18.963 9.421 47.253 1.00 29.77 44 LEU C CA 1
ATOM 3061 C C . LEU C 1 44 ? -18.406 9.023 45.871 1.00 29.69 44 LEU C C 1
ATOM 3062 O O . LEU C 1 44 ? -19.174 8.841 44.930 1.00 30.99 44 LEU C O 1
ATOM 3067 N N . LYS C 1 45 ? -17.089 8.915 45.734 1.00 28.40 45 LYS C N 1
ATOM 3068 C CA . LYS C 1 45 ? -16.559 8.434 44.475 1.00 28.77 45 LYS C CA 1
ATOM 3069 C C . LYS C 1 45 ? -16.365 6.929 44.605 1.00 28.45 45 LYS C C 1
ATOM 3070 O O . LYS C 1 45 ? -15.913 6.452 45.651 1.00 29.70 45 LYS C O 1
ATOM 3072 N N . ILE C 1 46 ? -16.748 6.162 43.589 1.00 28.15 46 ILE C N 1
ATOM 3073 C CA . ILE C 1 46 ? -16.264 4.778 43.480 1.00 27.64 46 ILE C CA 1
ATOM 3074 C C . ILE C 1 46 ? -14.808 4.833 42.993 1.00 27.58 46 ILE C C 1
ATOM 3075 O O . ILE C 1 46 ? -14.556 5.277 41.893 1.00 26.65 46 ILE C O 1
ATOM 3080 N N . VAL C 1 47 ? -13.853 4.400 43.814 1.00 27.66 47 VAL C N 1
ATOM 3081 C CA . VAL C 1 47 ? -12.457 4.390 43.370 1.00 27.18 47 VAL C CA 1
ATOM 3082 C C . VAL C 1 47 ? -11.915 2.990 43.019 1.00 28.19 47 VAL C C 1
ATOM 3083 O O . VAL C 1 47 ? -10.779 2.868 42.539 1.00 29.84 47 VAL C O 1
ATOM 3087 N N . ALA C 1 48 ? -12.709 1.928 43.246 1.00 28.15 48 ALA C N 1
ATOM 3088 C CA . ALA C 1 48 ? -12.408 0.576 42.705 1.00 27.59 48 ALA C CA 1
ATOM 3089 C C . ALA C 1 48 ? -13.677 -0.201 42.551 1.00 27.55 48 ALA C C 1
ATOM 3090 O O . ALA C 1 48 ? -14.626 -0.015 43.289 1.00 27.98 48 ALA C O 1
ATOM 3092 N N . LEU C 1 49 ? -13.726 -1.065 41.561 1.00 28.43 49 LEU C N 1
ATOM 3093 C CA . LEU C 1 49 ? -14.974 -1.773 41.273 1.00 29.09 49 LEU C CA 1
ATOM 3094 C C . LEU C 1 49 ? -14.676 -3.033 40.502 1.00 29.32 49 LEU C C 1
ATOM 3095 O O . LEU C 1 49 ? -13.905 -3.000 39.547 1.00 29.55 49 LEU C O 1
ATOM 3100 N N . LYS C 1 50 ? -15.268 -4.153 40.910 1.00 29.89 50 LYS C N 1
ATOM 3101 C CA . LYS C 1 50 ? -15.200 -5.372 40.076 1.00 30.67 50 LYS C CA 1
ATOM 3102 C C . LYS C 1 50 ? -16.230 -6.443 40.427 1.00 30.29 50 LYS C C 1
ATOM 3103 O O . LYS C 1 50 ? -16.516 -6.623 41.598 1.00 31.05 50 LYS C O 1
ATOM 3117 N N . VAL C 1 52 ? -16.835 -10.420 40.727 1.00 33.42 52 VAL C N 1
ATOM 3118 C CA . VAL C 1 52 ? -15.998 -11.599 41.017 1.00 34.74 52 VAL C CA 1
ATOM 3119 C C . VAL C 1 52 ? -16.828 -12.799 41.467 1.00 35.88 52 VAL C C 1
ATOM 3120 O O . VAL C 1 52 ? -17.886 -12.610 42.080 1.00 36.03 52 VAL C O 1
ATOM 3124 N N . LYS C 1 53 ? -16.372 -14.022 41.125 1.00 37.84 53 LYS C N 1
ATOM 3125 C CA . LYS C 1 53 ? -16.767 -15.283 41.809 1.00 38.85 53 LYS C CA 1
ATOM 3126 C C . LYS C 1 53 ? -15.714 -15.573 42.864 1.00 38.71 53 LYS C C 1
ATOM 3127 O O . LYS C 1 53 ? -14.611 -15.919 42.522 1.00 38.94 53 LYS C O 1
ATOM 3133 N N . ALA C 1 54 ? -16.025 -15.413 44.138 1.00 39.05 54 ALA C N 1
ATOM 3134 C CA . ALA C 1 54 ? -15.088 -15.780 45.206 1.00 39.38 54 ALA C CA 1
ATOM 3135 C C . ALA C 1 54 ? -15.114 -17.276 45.482 1.00 39.58 54 ALA C C 1
ATOM 3136 O O . ALA C 1 54 ? -16.183 -17.880 45.499 1.00 40.14 54 ALA C O 1
ATOM 3138 N N . SER C 1 55 ? -13.950 -17.876 45.708 1.00 40.08 55 SER C N 1
ATOM 3139 C CA . SER C 1 55 ? -13.888 -19.265 46.181 1.00 40.97 55 SER C CA 1
ATOM 3140 C C . SER C 1 55 ? -14.231 -19.261 47.680 1.00 41.74 55 SER C C 1
ATOM 3141 O O . SER C 1 55 ? -14.052 -18.235 48.352 1.00 41.91 55 SER C O 1
ATOM 3144 N N . PRO C 1 56 ? -14.807 -20.363 48.202 1.00 42.36 56 PRO C N 1
ATOM 3145 C CA . PRO C 1 56 ? -14.935 -20.460 49.684 1.00 42.55 56 PRO C CA 1
ATOM 3146 C C . PRO C 1 56 ? -13.682 -20.067 50.492 1.00 42.91 56 PRO C C 1
ATOM 3147 O O . PRO C 1 56 ? -13.809 -19.349 51.473 1.00 42.62 56 PRO C O 1
ATOM 3151 N N . GLU C 1 57 ? -12.496 -20.480 50.059 1.00 43.52 57 GLU C N 1
ATOM 3152 C CA . GLU C 1 57 ? -11.255 -20.055 50.703 1.00 44.54 57 GLU C CA 1
ATOM 3153 C C . GLU C 1 57 ? -11.161 -18.533 50.901 1.00 44.10 57 GLU C C 1
ATOM 3154 O O . GLU C 1 57 ? -10.919 -18.055 52.019 1.00 44.66 57 GLU C O 1
ATOM 3160 N N . GLU C 1 58 ? -11.333 -17.770 49.822 1.00 43.46 58 GLU C N 1
ATOM 3161 C CA . GLU C 1 58 ? -11.297 -16.316 49.907 1.00 42.91 58 GLU C CA 1
ATOM 3162 C C . GLU C 1 58 ? -12.302 -15.799 50.952 1.00 41.54 58 GLU C C 1
ATOM 3163 O O . GLU C 1 58 ? -11.986 -14.932 51.768 1.00 41.02 58 GLU C O 1
ATOM 3169 N N . ILE C 1 59 ? -13.512 -16.332 50.954 1.00 40.26 59 ILE C N 1
ATOM 3170 C CA . ILE C 1 59 ? -14.524 -15.769 51.843 1.00 39.37 59 ILE C CA 1
ATOM 3171 C C . ILE C 1 59 ? -14.201 -16.037 53.320 1.00 40.02 59 ILE C C 1
ATOM 3172 O O . ILE C 1 59 ? -14.446 -15.171 54.193 1.00 39.80 59 ILE C O 1
ATOM 3177 N N . GLU C 1 60 ? -13.623 -17.224 53.563 1.00 40.23 60 GLU C N 1
ATOM 3178 C CA . GLU C 1 60 ? -13.106 -17.672 54.854 1.00 40.55 60 GLU C CA 1
ATOM 3179 C C . GLU C 1 60 ? -12.039 -16.734 55.418 1.00 39.46 60 GLU C C 1
ATOM 3180 O O . GLU C 1 60 ? -12.059 -16.378 56.596 1.00 39.15 60 GLU C O 1
ATOM 3186 N N . ARG C 1 61 ? -11.102 -16.312 54.590 1.00 38.94 61 ARG C N 1
ATOM 3187 C CA . ARG C 1 61 ? -10.084 -15.403 55.103 1.00 38.90 61 ARG C CA 1
ATOM 3188 C C . ARG C 1 61 ? -10.557 -13.952 55.150 1.00 37.69 61 ARG C C 1
ATOM 3189 O O . ARG C 1 61 ? -10.027 -13.153 55.936 1.00 38.43 61 ARG C O 1
ATOM 3197 N N . PHE C 1 62 ? -11.548 -13.606 54.331 1.00 35.90 62 PHE C N 1
ATOM 3198 C CA . PHE C 1 62 ? -12.125 -12.246 54.332 1.00 34.17 62 PHE C CA 1
ATOM 3199 C C . PHE C 1 62 ? -12.778 -11.870 55.655 1.00 33.31 62 PHE C C 1
ATOM 3200 O O . PHE C 1 62 ? -12.495 -10.809 56.245 1.00 31.81 62 PHE C O 1
ATOM 3208 N N . TYR C 1 63 ? -13.702 -12.728 56.084 1.00 33.08 63 TYR C N 1
ATOM 3209 C CA . TYR C 1 63 ? -14.350 -12.579 57.393 1.00 32.73 63 TYR C CA 1
ATOM 3210 C C . TYR C 1 63 ? -13.398 -12.899 58.513 1.00 32.20 63 TYR C C 1
ATOM 3211 O O . TYR C 1 63 ? -12.580 -13.763 58.355 1.00 32.84 63 TYR C O 1
ATOM 3220 N N . PRO C 1 64 ? -13.497 -12.198 59.653 1.00 32.68 64 PRO C N 1
ATOM 3221 C CA . PRO C 1 64 ? -12.515 -12.453 60.730 1.00 32.61 64 PRO C CA 1
ATOM 3222 C C . PRO C 1 64 ? -12.621 -13.861 61.295 1.00 33.98 64 PRO C C 1
ATOM 3223 O O . PRO C 1 64 ? -13.570 -14.589 61.009 1.00 33.38 64 PRO C O 1
ATOM 3227 N N . SER C 1 65 ? -11.646 -14.240 62.124 1.00 35.73 65 SER C N 1
ATOM 3228 C CA . SER C 1 65 ? -11.636 -15.567 62.718 1.00 35.79 65 SER C CA 1
ATOM 3229 C C . SER C 1 65 ? -11.305 -15.432 64.154 1.00 35.38 65 SER C C 1
ATOM 3230 O O . SER C 1 65 ? -10.988 -16.416 64.800 1.00 35.66 65 SER C O 1
ATOM 3233 N N . SER C 1 66 ? -11.343 -14.200 64.642 1.00 35.32 66 SER C N 1
ATOM 3234 C CA . SER C 1 66 ? -11.125 -13.941 66.060 1.00 35.59 66 SER C CA 1
ATOM 3235 C C . SER C 1 66 ? -12.191 -14.685 66.881 1.00 35.56 66 SER C C 1
ATOM 3236 O O . SER C 1 66 ? -13.302 -14.901 66.414 1.00 34.63 66 SER C O 1
ATOM 3239 N N . GLU C 1 67 ? -11.862 -15.049 68.107 1.00 36.88 67 GLU C N 1
ATOM 3240 C CA . GLU C 1 67 ? -12.859 -15.622 68.982 1.00 38.43 67 GLU C CA 1
ATOM 3241 C C . GLU C 1 67 ? -13.900 -14.584 69.292 1.00 39.26 67 GLU C C 1
ATOM 3242 O O . GLU C 1 67 ? -15.100 -14.898 69.312 1.00 39.36 67 GLU C O 1
ATOM 3248 N N . GLU C 1 68 ? -13.449 -13.341 69.509 1.00 40.23 68 GLU C N 1
ATOM 3249 C CA . GLU C 1 68 ? -14.360 -12.242 69.856 1.00 41.36 68 GLU C CA 1
ATOM 3250 C C . GLU C 1 68 ? -15.493 -12.087 68.818 1.00 40.46 68 GLU C C 1
ATOM 3251 O O . GLU C 1 68 ? -16.663 -11.991 69.178 1.00 40.63 68 GLU C O 1
ATOM 3257 N N . TRP C 1 69 ? -15.138 -12.093 67.540 1.00 39.67 69 TRP C N 1
ATOM 3258 C CA . TRP C 1 69 ? -16.118 -12.009 66.465 1.00 39.35 69 TRP C CA 1
ATOM 3259 C C . TRP C 1 69 ? -17.037 -13.233 66.398 1.00 38.98 69 TRP C C 1
ATOM 3260 O O . TRP C 1 69 ? -18.258 -13.075 66.290 1.00 39.52 69 TRP C O 1
ATOM 3271 N N . LEU C 1 70 ? -16.471 -14.445 66.472 1.00 37.42 70 LEU C N 1
ATOM 3272 C CA . LEU C 1 70 ? -17.277 -15.665 66.362 1.00 36.00 70 LEU C CA 1
ATOM 3273 C C . LEU C 1 70 ? -18.279 -15.664 67.488 1.00 36.66 70 LEU C C 1
ATOM 3274 O O . LEU C 1 70 ? -19.480 -15.805 67.245 1.00 35.82 70 LEU C O 1
ATOM 3279 N N . GLN C 1 71 ? -17.760 -15.496 68.708 1.00 37.56 71 GLN C N 1
ATOM 3280 C CA . GLN C 1 71 ? -18.552 -15.323 69.911 1.00 39.58 71 GLN C CA 1
ATOM 3281 C C . GLN C 1 71 ? -19.657 -14.258 69.792 1.00 40.64 71 GLN C C 1
ATOM 3282 O O . GLN C 1 71 ? -20.828 -14.545 70.057 1.00 41.15 71 GLN C O 1
ATOM 3288 N N . SER C 1 72 ? -19.320 -13.039 69.382 1.00 42.01 72 SER C N 1
ATOM 3289 C CA . SER C 1 72 ? -20.362 -12.005 69.295 1.00 43.61 72 SER C CA 1
ATOM 3290 C C . SER C 1 72 ? -21.421 -12.285 68.180 1.00 44.37 72 SER C C 1
ATOM 3291 O O . SER C 1 72 ? -22.625 -12.139 68.424 1.00 45.17 72 SER C O 1
ATOM 3294 N N . ALA C 1 73 ? -21.017 -12.778 67.006 1.00 44.72 73 ALA C N 1
ATOM 3295 C CA . ALA C 1 73 ? -22.034 -13.312 66.066 1.00 45.14 73 ALA C CA 1
ATOM 3296 C C . ALA C 1 73 ? -22.882 -14.461 66.640 1.00 46.06 73 ALA C C 1
ATOM 3297 O O . ALA C 1 73 ? -24.061 -14.594 66.274 1.00 46.48 73 ALA C O 1
ATOM 3299 N N . GLY C 1 74 ? -22.296 -15.280 67.529 1.00 46.71 74 GLY C N 1
ATOM 3300 C CA . GLY C 1 74 ? -22.990 -16.431 68.132 1.00 47.88 74 GLY C CA 1
ATOM 3301 C C . GLY C 1 74 ? -24.161 -16.063 69.041 1.00 49.16 74 GLY C C 1
ATOM 3302 O O . GLY C 1 74 ? -25.258 -16.597 68.911 1.00 48.53 74 GLY C O 1
ATOM 3303 N N . GLN C 1 75 ? -23.914 -15.146 69.970 1.00 50.74 75 GLN C N 1
ATOM 3304 C CA . GLN C 1 75 ? -24.952 -14.608 70.849 1.00 52.41 75 GLN C CA 1
ATOM 3305 C C . GLN C 1 75 ? -26.143 -13.980 70.128 1.00 53.21 75 GLN C C 1
ATOM 3306 O O . GLN C 1 75 ? -27.296 -14.269 70.485 1.00 53.70 75 GLN C O 1
ATOM 3312 N N . LYS C 1 76 ? -25.886 -13.161 69.109 1.00 54.04 76 LYS C N 1
ATOM 3313 C CA . LYS C 1 76 ? -26.978 -12.586 68.330 1.00 55.39 76 LYS C CA 1
ATOM 3314 C C . LYS C 1 76 ? -28.004 -13.666 67.963 1.00 55.65 76 LYS C C 1
ATOM 3315 O O . LYS C 1 76 ? -29.206 -13.484 68.202 1.00 56.02 76 LYS C O 1
ATOM 3321 N N . LEU C 1 77 ? -27.518 -14.809 67.467 1.00 55.60 77 LEU C N 1
ATOM 3322 C CA . LEU C 1 77 ? -28.369 -15.926 67.018 1.00 55.21 77 LEU C CA 1
ATOM 3323 C C . LEU C 1 77 ? -28.971 -16.762 68.163 1.00 55.49 77 LEU C C 1
ATOM 3324 O O . LEU C 1 77 ? -30.096 -17.309 68.029 1.00 55.04 77 LEU C O 1
ATOM 3329 N N . LEU C 1 78 ? -28.236 -16.856 69.280 1.00 55.25 78 LEU C N 1
ATOM 3330 C CA . LEU C 1 78 ? -28.757 -17.502 70.485 1.00 55.47 78 LEU C CA 1
ATOM 3331 C C . LEU C 1 78 ? -29.910 -16.688 71.034 1.00 55.99 78 LEU C C 1
ATOM 3332 O O . LEU C 1 78 ? -30.955 -17.249 71.321 1.00 55.84 78 LEU C O 1
ATOM 3337 N N . LYS C 1 79 ? -29.711 -15.369 71.155 1.00 56.78 79 LYS C N 1
ATOM 3338 C CA . LYS C 1 79 ? -30.771 -14.420 71.515 1.00 57.43 79 LYS C CA 1
ATOM 3339 C C . LYS C 1 79 ? -31.996 -14.589 70.611 1.00 58.10 79 LYS C C 1
ATOM 3340 O O . LYS C 1 79 ? -33.134 -14.733 71.106 1.00 58.19 79 LYS C O 1
ATOM 3342 N N . ALA C 1 80 ? -31.758 -14.609 69.295 1.00 58.85 80 ALA C N 1
ATOM 3343 C CA . ALA C 1 80 ? -32.814 -14.891 68.307 1.00 59.15 80 ALA C CA 1
ATOM 3344 C C . ALA C 1 80 ? -33.549 -16.202 68.614 1.00 59.65 80 ALA C C 1
ATOM 3345 O O . ALA C 1 80 ? -34.771 -16.204 68.758 1.00 59.95 80 ALA C O 1
ATOM 3347 N N . TYR C 1 81 ? -32.810 -17.304 68.724 1.00 59.96 81 TYR C N 1
ATOM 3348 C CA . TYR C 1 81 ? -33.427 -18.611 68.954 1.00 60.35 81 TYR C CA 1
ATOM 3349 C C . TYR C 1 81 ? -34.357 -18.698 70.175 1.00 60.99 81 TYR C C 1
ATOM 3350 O O . TYR C 1 81 ? -35.327 -19.452 70.137 1.00 61.24 81 TYR C O 1
ATOM 3359 N N . GLN C 1 82 ? -34.046 -17.972 71.254 1.00 61.74 82 GLN C N 1
ATOM 3360 C CA . GLN C 1 82 ? -34.955 -17.860 72.415 1.00 62.71 82 GLN C CA 1
ATOM 3361 C C . GLN C 1 82 ? -36.332 -17.277 72.071 1.00 62.83 82 GLN C C 1
ATOM 3362 O O . GLN C 1 82 ? -37.347 -17.924 72.333 1.00 63.21 82 GLN C O 1
ATOM 3368 N N . GLU C 1 83 ? -36.340 -16.063 71.495 1.00 62.60 83 GLU C N 1
ATOM 3369 C CA . GLU C 1 83 ? -37.547 -15.351 71.006 1.00 62.11 83 GLU C CA 1
ATOM 3370 C C . GLU C 1 83 ? -38.478 -16.127 70.074 1.00 61.13 83 GLU C C 1
ATOM 3371 O O . GLU C 1 83 ? -39.698 -15.993 70.203 1.00 61.31 83 GLU C O 1
ATOM 3377 N N . LEU C 1 84 ? -37.924 -16.906 69.145 1.00 59.42 84 LEU C N 1
ATOM 3378 C CA . LEU C 1 84 ? -38.746 -17.818 68.332 1.00 58.67 84 LEU C CA 1
ATOM 3379 C C . LEU C 1 84 ? -39.025 -19.196 69.010 1.00 57.60 84 LEU C C 1
ATOM 3380 O O . LEU C 1 84 ? -39.742 -20.052 68.436 1.00 57.00 84 LEU C O 1
ATOM 3385 N N . GLY C 1 85 ? -38.474 -19.384 70.223 1.00 56.05 85 GLY C N 1
ATOM 3386 C CA . GLY C 1 85 ? -38.546 -20.650 70.975 1.00 54.43 85 GLY C CA 1
ATOM 3387 C C . GLY C 1 85 ? -37.881 -21.827 70.273 1.00 53.65 85 GLY C C 1
ATOM 3388 O O . GLY C 1 85 ? -38.366 -22.957 70.342 1.00 53.31 85 GLY C O 1
ATOM 3389 N N . ILE C 1 86 ? -36.791 -21.554 69.556 1.00 53.08 86 ILE C N 1
ATOM 3390 C CA . ILE C 1 86 ? -36.006 -22.593 68.870 1.00 52.19 86 ILE C CA 1
ATOM 3391 C C . ILE C 1 86 ? -34.909 -23.074 69.803 1.00 51.30 86 ILE C C 1
ATOM 3392 O O . ILE C 1 86 ? -34.118 -22.277 70.298 1.00 50.24 86 ILE C O 1
ATOM 3397 N N . ASP C 1 87 ? -34.890 -24.374 70.072 1.00 51.01 87 ASP C N 1
ATOM 3398 C CA . ASP C 1 87 ? -33.781 -24.961 70.812 1.00 50.94 87 ASP C CA 1
ATOM 3399 C C . ASP C 1 87 ? -32.568 -25.114 69.874 1.00 50.14 87 ASP C C 1
ATOM 3400 O O . ASP C 1 87 ? -32.605 -25.933 68.966 1.00 49.66 87 ASP C O 1
ATOM 3405 N N . PRO C 1 88 ? -31.480 -24.364 70.125 1.00 49.57 88 PRO C N 1
ATOM 3406 C CA . PRO C 1 88 ? -30.327 -24.372 69.214 1.00 49.22 88 PRO C CA 1
ATOM 3407 C C . PRO C 1 88 ? -29.668 -25.744 69.122 1.00 48.68 88 PRO C C 1
ATOM 3408 O O . PRO C 1 88 ? -29.193 -26.111 68.049 1.00 48.00 88 PRO C O 1
ATOM 3412 N N . ARG C 1 89 ? -29.675 -26.499 70.222 1.00 48.41 89 ARG C N 1
ATOM 3413 C CA . ARG C 1 89 ? -29.171 -27.884 70.216 1.00 48.48 89 ARG C CA 1
ATOM 3414 C C . ARG C 1 89 ? -29.863 -28.833 69.250 1.00 47.39 89 ARG C C 1
ATOM 3415 O O . ARG C 1 89 ? -29.217 -29.700 68.661 1.00 47.41 89 ARG C O 1
ATOM 3423 N N . ALA C 1 90 ? -31.180 -28.673 69.135 1.00 46.23 90 ALA C N 1
ATOM 3424 C CA . ALA C 1 90 ? -32.027 -29.404 68.189 1.00 44.88 90 ALA C CA 1
ATOM 3425 C C . ALA C 1 90 ? -31.914 -28.840 66.765 1.00 44.33 90 ALA C C 1
ATOM 3426 O O . ALA C 1 90 ? -32.008 -29.595 65.783 1.00 44.27 90 ALA C O 1
ATOM 3428 N N . LYS C 1 91 ? -31.725 -27.522 66.664 1.00 43.09 91 LYS C N 1
ATOM 3429 C CA . LYS C 1 91 ? -31.602 -26.837 65.373 1.00 42.62 91 LYS C CA 1
ATOM 3430 C C . LYS C 1 91 ? -30.246 -27.012 64.674 1.00 41.27 91 LYS C C 1
ATOM 3431 O O . LYS C 1 91 ? -30.231 -27.284 63.478 1.00 41.81 91 LYS C O 1
ATOM 3437 N N . ILE C 1 92 ? -29.137 -26.866 65.411 1.00 39.22 92 ILE C N 1
ATOM 3438 C CA . ILE C 1 92 ? -27.767 -26.893 64.849 1.00 36.92 92 ILE C CA 1
ATOM 3439 C C . ILE C 1 92 ? -26.719 -27.712 65.666 1.00 37.25 92 ILE C C 1
ATOM 3440 O O . ILE C 1 92 ? -25.520 -27.747 65.344 1.00 37.56 92 ILE C O 1
ATOM 3445 N N . GLY C 1 93 ? -27.163 -28.335 66.751 1.00 37.31 93 GLY C N 1
ATOM 3446 C CA . GLY C 1 93 ? -26.376 -29.331 67.452 1.00 37.63 93 GLY C CA 1
ATOM 3447 C C . GLY C 1 93 ? -25.508 -28.813 68.571 1.00 38.64 93 GLY C C 1
ATOM 3448 O O . GLY C 1 93 ? -24.806 -29.597 69.225 1.00 38.92 93 GLY C O 1
ATOM 3449 N N . THR C 1 94 ? -25.528 -27.498 68.785 1.00 38.66 94 THR C N 1
ATOM 3450 C CA . THR C 1 94 ? -24.739 -26.895 69.840 1.00 38.96 94 THR C CA 1
ATOM 3451 C C . THR C 1 94 ? -25.420 -25.619 70.320 1.00 40.40 94 THR C C 1
ATOM 3452 O O . THR C 1 94 ? -26.157 -24.973 69.551 1.00 40.60 94 THR C O 1
ATOM 3456 N N . ASP C 1 95 ? -25.170 -25.266 71.584 1.00 40.82 95 ASP C N 1
ATOM 3457 C CA . ASP C 1 95 ? -25.543 -23.964 72.126 1.00 41.51 95 ASP C CA 1
ATOM 3458 C C . ASP C 1 95 ? -24.295 -23.129 72.457 1.00 41.27 95 ASP C C 1
ATOM 3459 O O . ASP C 1 95 ? -24.402 -22.041 73.019 1.00 41.41 95 ASP C O 1
ATOM 3464 N N . ASP C 1 96 ? -23.117 -23.632 72.112 1.00 40.49 96 ASP C N 1
ATOM 3465 C CA . ASP C 1 96 ? -21.920 -22.875 72.389 1.00 40.31 96 ASP C CA 1
ATOM 3466 C C . ASP C 1 96 ? -21.738 -21.688 71.451 1.00 39.98 96 ASP C C 1
ATOM 3467 O O . ASP C 1 96 ? -21.666 -21.884 70.239 1.00 40.28 96 ASP C O 1
ATOM 3472 N N . PRO C 1 97 ? -21.644 -20.459 72.008 1.00 40.07 97 PRO C N 1
ATOM 3473 C CA . PRO C 1 97 ? -21.507 -19.191 71.237 1.00 40.16 97 PRO C CA 1
ATOM 3474 C C . PRO C 1 97 ? -20.392 -19.150 70.142 1.00 39.70 97 PRO C C 1
ATOM 3475 O O . PRO C 1 97 ? -20.715 -18.886 68.964 1.00 39.68 97 PRO C O 1
ATOM 3479 N N . VAL C 1 98 ? -19.138 -19.435 70.500 1.00 38.60 98 VAL C N 1
ATOM 3480 C CA . VAL C 1 98 ? -18.093 -19.607 69.485 1.00 38.45 98 VAL C CA 1
ATOM 3481 C C . VAL C 1 98 ? -18.414 -20.687 68.431 1.00 39.18 98 VAL C C 1
ATOM 3482 O O . VAL C 1 98 ? -18.235 -20.413 67.234 1.00 39.70 98 VAL C O 1
ATOM 3486 N N . GLU C 1 99 ? -18.873 -21.884 68.836 1.00 38.47 99 GLU C N 1
ATOM 3487 C CA . GLU C 1 99 ? -19.239 -22.919 67.832 1.00 39.29 99 GLU C CA 1
ATOM 3488 C C . GLU C 1 99 ? -20.370 -22.466 66.903 1.00 38.05 99 GLU C C 1
ATOM 3489 O O . GLU C 1 99 ? -20.354 -22.786 65.724 1.00 38.15 99 GLU C O 1
ATOM 3495 N N . VAL C 1 100 ? -21.336 -21.728 67.453 1.00 36.30 100 VAL C N 1
ATOM 3496 C CA . VAL C 1 100 ? -22.449 -21.199 66.688 1.00 35.12 100 VAL C CA 1
ATOM 3497 C C . VAL C 1 100 ? -21.949 -20.112 65.740 1.00 34.83 100 VAL C C 1
ATOM 3498 O O . VAL C 1 100 ? -22.406 -20.014 64.611 1.00 35.06 100 VAL C O 1
ATOM 3502 N N . GLY C 1 101 ? -20.989 -19.320 66.195 1.00 33.88 101 GLY C N 1
ATOM 3503 C CA . GLY C 1 101 ? -20.304 -18.398 65.317 1.00 33.90 101 GLY C CA 1
ATOM 3504 C C . GLY C 1 101 ? -19.678 -19.068 64.100 1.00 34.06 101 GLY C C 1
ATOM 3505 O O . GLY C 1 101 ? -19.785 -18.536 62.977 1.00 34.31 101 GLY C O 1
ATOM 3506 N N . ARG C 1 102 ? -19.035 -20.221 64.309 1.00 33.67 102 ARG C N 1
ATOM 3507 C CA . ARG C 1 102 ? -18.384 -20.969 63.220 1.00 34.05 102 ARG C CA 1
ATOM 3508 C C . ARG C 1 102 ? -19.404 -21.538 62.223 1.00 33.89 102 ARG C C 1
ATOM 3509 O O . ARG C 1 102 ? -19.118 -21.696 61.048 1.00 33.10 102 ARG C O 1
ATOM 3517 N N . ILE C 1 103 ? -20.594 -21.834 62.719 1.00 34.10 103 ILE C N 1
ATOM 3518 C CA . ILE C 1 103 ? -21.697 -22.243 61.897 1.00 34.81 103 ILE C CA 1
ATOM 3519 C C . ILE C 1 103 ? -22.248 -21.028 61.101 1.00 35.13 103 ILE C C 1
ATOM 3520 O O . ILE C 1 103 ? -22.455 -21.144 59.882 1.00 35.59 103 ILE C O 1
ATOM 3525 N N . ILE C 1 104 ? -22.428 -19.873 61.743 1.00 34.32 104 ILE C N 1
ATOM 3526 C CA . ILE C 1 104 ? -22.801 -18.682 60.991 1.00 34.45 104 ILE C CA 1
ATOM 3527 C C . ILE C 1 104 ? -21.756 -18.383 59.906 1.00 34.82 104 ILE C C 1
ATOM 3528 O O . ILE C 1 104 ? -22.107 -18.147 58.745 1.00 34.83 104 ILE C O 1
ATOM 3533 N N . LYS C 1 105 ? -20.481 -18.392 60.264 1.00 35.29 105 LYS C N 1
ATOM 3534 C CA . LYS C 1 105 ? -19.455 -18.044 59.275 1.00 36.59 105 LYS C CA 1
ATOM 3535 C C . LYS C 1 105 ? -19.524 -18.995 58.064 1.00 37.63 105 LYS C C 1
ATOM 3536 O O . LYS C 1 105 ? -19.411 -18.583 56.909 1.00 36.50 105 LYS C O 1
ATOM 3542 N N . ARG C 1 106 ? -19.746 -20.267 58.354 1.00 38.69 106 ARG C N 1
ATOM 3543 C CA . ARG C 1 106 ? -19.915 -21.241 57.318 1.00 40.88 106 ARG C CA 1
ATOM 3544 C C . ARG C 1 106 ? -21.153 -20.931 56.457 1.00 39.86 106 ARG C C 1
ATOM 3545 O O . ARG C 1 106 ? -21.160 -21.192 55.243 1.00 39.09 106 ARG C O 1
ATOM 3553 N N . ASN C 1 107 ? -22.204 -20.391 57.082 1.00 39.50 107 ASN C N 1
ATOM 3554 C CA . ASN C 1 107 ? -23.414 -20.068 56.326 1.00 40.06 107 ASN C CA 1
ATOM 3555 C C . ASN C 1 107 ? -23.165 -18.857 55.402 1.00 39.09 107 ASN C C 1
ATOM 3556 O O . ASN C 1 107 ? -23.529 -18.863 54.238 1.00 37.53 107 ASN C O 1
ATOM 3561 N N . LEU C 1 108 ? -22.496 -17.861 55.967 1.00 39.08 108 LEU C N 1
ATOM 3562 C CA . LEU C 1 108 ? -22.002 -16.703 55.265 1.00 39.67 108 LEU C CA 1
ATOM 3563 C C . LEU C 1 108 ? -21.213 -17.144 54.043 1.00 39.30 108 LEU C C 1
ATOM 3564 O O . LEU C 1 108 ? -21.430 -16.622 52.934 1.00 39.44 108 LEU C O 1
ATOM 3569 N N . VAL C 1 109 ? -20.331 -18.126 54.232 1.00 38.79 109 VAL C N 1
ATOM 3570 C CA . VAL C 1 109 ? -19.472 -18.584 53.151 1.00 39.15 109 VAL C CA 1
ATOM 3571 C C . VAL C 1 109 ? -20.296 -19.190 52.013 1.00 40.15 109 VAL C C 1
ATOM 3572 O O . VAL C 1 109 ? -19.938 -18.992 50.859 1.00 40.86 109 VAL C O 1
ATOM 3576 N N . LYS C 1 110 ? -21.390 -19.899 52.313 1.00 40.22 110 LYS C N 1
ATOM 3577 C CA . LYS C 1 110 ? -22.179 -20.533 51.240 1.00 41.38 110 LYS C CA 1
ATOM 3578 C C . LYS C 1 110 ? -22.818 -19.446 50.386 1.00 40.67 110 LYS C C 1
ATOM 3579 O O . LYS C 1 110 ? -22.774 -19.475 49.151 1.00 39.71 110 LYS C O 1
ATOM 3585 N N . TYR C 1 111 ? -23.416 -18.492 51.089 1.00 39.86 111 TYR C N 1
ATOM 3586 C CA . TYR C 1 111 ? -24.220 -17.457 50.488 1.00 39.76 111 TYR C CA 1
ATOM 3587 C C . TYR C 1 111 ? -23.387 -16.550 49.613 1.00 39.47 111 TYR C C 1
ATOM 3588 O O . TYR C 1 111 ? -23.772 -16.284 48.497 1.00 39.96 111 TYR C O 1
ATOM 3605 N N . THR C 1 113 ? -20.853 -17.270 48.241 1.00 37.87 113 THR C N 1
ATOM 3606 C CA . THR C 1 113 ? -20.160 -18.133 47.308 1.00 37.91 113 THR C CA 1
ATOM 3607 C C . THR C 1 113 ? -21.122 -18.631 46.263 1.00 36.92 113 THR C C 1
ATOM 3608 O O . THR C 1 113 ? -20.714 -19.286 45.320 1.00 37.90 113 THR C O 1
ATOM 3612 N N . SER C 1 114 ? -22.396 -18.294 46.399 1.00 35.74 114 SER C N 1
ATOM 3613 C CA . SER C 1 114 ? -23.410 -18.931 45.570 1.00 35.55 114 SER C CA 1
ATOM 3614 C C . SER C 1 114 ? -23.639 -18.233 44.222 1.00 35.57 114 SER C C 1
ATOM 3615 O O . SER C 1 114 ? -24.370 -18.727 43.396 1.00 35.63 114 SER C O 1
ATOM 3618 N N . GLY C 1 115 ? -23.054 -17.060 44.018 1.00 35.47 115 GLY C N 1
ATOM 3619 C CA . GLY C 1 115 ? -23.172 -16.348 42.738 1.00 35.01 115 GLY C CA 1
ATOM 3620 C C . GLY C 1 115 ? -22.080 -15.305 42.703 1.00 33.96 115 GLY C C 1
ATOM 3621 O O . GLY C 1 115 ? -21.290 -15.237 43.630 1.00 34.70 115 GLY C O 1
ATOM 3622 N N . PRO C 1 116 ? -22.028 -14.494 41.647 1.00 32.74 116 PRO C N 1
ATOM 3623 C CA . PRO C 1 116 ? -21.067 -13.393 41.597 1.00 32.07 116 PRO C CA 1
ATOM 3624 C C . PRO C 1 116 ? -21.349 -12.293 42.663 1.00 31.92 116 PRO C C 1
ATOM 3625 O O . PRO C 1 116 ? -22.516 -12.040 43.022 1.00 32.28 116 PRO C O 1
ATOM 3629 N N . ASN C 1 117 ? -20.283 -11.667 43.170 1.00 30.16 117 ASN C N 1
ATOM 3630 C CA . ASN C 1 117 ? -20.393 -10.501 44.034 1.00 28.50 117 ASN C CA 1
ATOM 3631 C C . ASN C 1 117 ? -19.951 -9.314 43.213 1.00 27.39 117 ASN C C 1
ATOM 3632 O O . ASN C 1 117 ? -19.297 -9.501 42.190 1.00 26.45 117 ASN C O 1
ATOM 3637 N N . VAL C 1 118 ? -20.245 -8.095 43.677 1.00 26.40 118 VAL C N 1
ATOM 3638 C CA . VAL C 1 118 ? -19.598 -6.914 43.126 1.00 25.05 118 VAL C CA 1
ATOM 3639 C C . VAL C 1 118 ? -19.000 -6.199 44.314 1.00 25.54 118 VAL C C 1
ATOM 3640 O O . VAL C 1 118 ? -19.717 -5.961 45.277 1.00 26.77 118 VAL C O 1
ATOM 3644 N N . VAL C 1 119 ? -17.685 -5.926 44.266 1.00 25.51 119 VAL C N 1
ATOM 3645 C CA . VAL C 1 119 ? -16.895 -5.299 45.322 1.00 24.97 119 VAL C CA 1
ATOM 3646 C C . VAL C 1 119 ? -16.524 -3.896 44.853 1.00 24.85 119 VAL C C 1
ATOM 3647 O O . VAL C 1 119 ? -16.107 -3.693 43.699 1.00 25.76 119 VAL C O 1
ATOM 3659 N N . VAL C 1 121 ? -14.885 0.140 46.270 1.00 24.29 121 VAL C N 1
ATOM 3660 C CA . VAL C 1 121 ? -14.330 1.011 47.293 1.00 25.25 121 VAL C CA 1
ATOM 3661 C C . VAL C 1 121 ? -14.945 2.393 47.111 1.00 24.80 121 VAL C C 1
ATOM 3662 O O . VAL C 1 121 ? -15.013 2.900 46.001 1.00 25.76 121 VAL C O 1
ATOM 3666 N N . LEU C 1 122 ? -15.404 2.972 48.207 1.00 23.97 122 LEU C N 1
ATOM 3667 C CA . LEU C 1 122 ? -16.106 4.236 48.200 1.00 24.10 122 LEU C CA 1
ATOM 3668 C C . LEU C 1 122 ? -15.213 5.088 49.006 1.00 25.20 122 LEU C C 1
ATOM 3669 O O . LEU C 1 122 ? -14.660 4.638 50.020 1.00 25.93 122 LEU C O 1
ATOM 3674 N N . LYS C 1 123 ? -15.071 6.327 48.564 1.00 26.05 123 LYS C N 1
ATOM 3675 C CA . LYS C 1 123 ? -14.142 7.252 49.133 1.00 26.48 123 LYS C CA 1
ATOM 3676 C C . LYS C 1 123 ? -14.881 8.559 49.274 1.00 26.73 123 LYS C C 1
ATOM 3677 O O . LYS C 1 123 ? -15.598 8.998 48.370 1.00 28.11 123 LYS C O 1
ATOM 3683 N N . GLY C 1 124 ? -14.734 9.180 50.415 1.00 26.32 124 GLY C N 1
ATOM 3684 C CA . GLY C 1 124 ? -15.365 10.472 50.666 1.00 26.20 124 GLY C CA 1
ATOM 3685 C C . GLY C 1 124 ? -15.2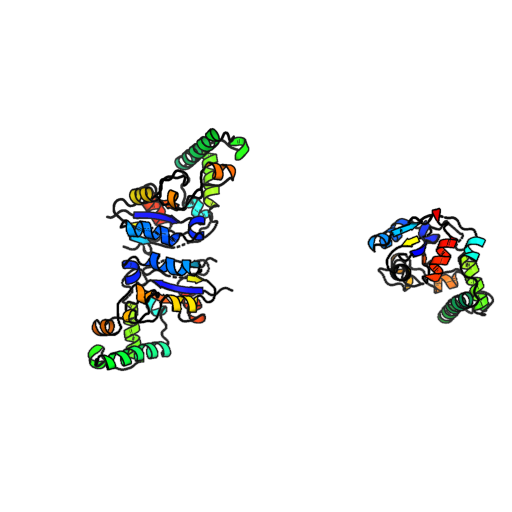63 10.776 52.158 1.00 26.25 124 GLY C C 1
ATOM 3686 O O . GLY C 1 124 ? -14.934 9.868 52.964 1.00 25.50 124 GLY C O 1
ATOM 3687 N N . ASN C 1 125 ? -15.539 12.026 52.529 1.00 26.34 125 ASN C N 1
ATOM 3688 C CA . ASN C 1 125 ? -15.611 12.419 53.939 1.00 26.85 125 ASN C CA 1
ATOM 3689 C C . ASN C 1 125 ? -16.387 11.369 54.730 1.00 26.61 125 ASN C C 1
ATOM 3690 O O . ASN C 1 125 ? -17.495 10.987 54.339 1.00 26.38 125 ASN C O 1
ATOM 3695 N N . ARG C 1 126 ? -15.777 10.866 55.795 1.00 26.60 126 ARG C N 1
ATOM 3696 C CA . ARG C 1 126 ? -16.388 9.830 56.692 1.00 27.37 126 ARG C CA 1
ATOM 3697 C C . ARG C 1 126 ? -17.109 8.649 55.998 1.00 27.12 126 ARG C C 1
ATOM 3698 O O . ARG C 1 126 ? -18.174 8.163 56.452 1.00 27.31 126 ARG C O 1
ATOM 3706 N N . ALA C 1 127 ? -16.512 8.194 54.906 1.00 26.41 127 ALA C N 1
ATOM 3707 C CA . ALA C 1 127 ? -17.057 7.133 54.100 1.00 27.19 127 ALA C CA 1
ATOM 3708 C C . ALA C 1 127 ? -17.662 5.988 54.885 1.00 27.57 127 ALA C C 1
ATOM 3709 O O . ALA C 1 127 ? -18.710 5.489 54.488 1.00 28.60 127 ALA C O 1
ATOM 3711 N N . VAL C 1 128 ? -16.976 5.535 55.934 1.00 28.04 128 VAL C N 1
ATOM 3712 C CA . VAL C 1 128 ? -17.269 4.273 56.578 1.00 28.21 128 VAL C CA 1
ATOM 3713 C C . VAL C 1 128 ? -18.607 4.392 57.277 1.00 29.13 128 VAL C C 1
ATOM 3714 O O . VAL C 1 128 ? -19.487 3.562 57.069 1.00 29.06 128 VAL C O 1
ATOM 3718 N N . GLU C 1 129 ? -18.763 5.444 58.071 1.00 30.70 129 GLU C N 1
ATOM 3719 C CA . GLU C 1 129 ? -19.991 5.727 58.820 1.00 32.91 129 GLU C CA 1
ATOM 3720 C C . GLU C 1 129 ? -21.153 6.102 57.858 1.00 32.33 129 GLU C C 1
ATOM 3721 O O . GLU C 1 129 ? -22.295 5.653 58.052 1.00 32.56 129 GLU C O 1
ATOM 3727 N N . ILE C 1 130 ? -20.851 6.880 56.809 1.00 31.86 130 ILE C N 1
ATOM 3728 C CA . ILE C 1 130 ? -21.857 7.319 55.848 1.00 31.28 130 ILE C CA 1
ATOM 3729 C C . ILE C 1 130 ? -22.504 6.154 55.089 1.00 30.91 130 ILE C C 1
ATOM 3730 O O . ILE C 1 130 ? -23.742 6.056 55.022 1.00 31.97 130 ILE C O 1
ATOM 3735 N N . VAL C 1 131 ? -21.672 5.253 54.582 1.00 30.08 131 VAL C N 1
ATOM 3736 C CA . VAL C 1 131 ? -22.106 3.975 54.014 1.00 28.90 131 VAL C CA 1
ATOM 3737 C C . VAL C 1 131 ? -22.909 3.075 54.992 1.00 29.17 131 VAL C C 1
ATOM 3738 O O . VAL C 1 131 ? -23.943 2.544 54.616 1.00 29.53 131 VAL C O 1
ATOM 3742 N N . ARG C 1 132 ? -22.456 2.889 56.231 1.00 28.93 132 ARG C N 1
ATOM 3743 C CA . ARG C 1 132 ? -23.267 2.155 57.202 1.00 29.76 132 ARG C CA 1
ATOM 3744 C C . ARG C 1 132 ? -24.624 2.800 57.344 1.00 28.02 132 ARG C C 1
ATOM 3745 O O . ARG C 1 132 ? -25.596 2.073 57.408 1.00 27.50 132 ARG C O 1
ATOM 3753 N N . LYS C 1 133 ? -24.678 4.152 57.400 1.00 26.20 133 LYS C N 1
ATOM 3754 C CA . LYS C 1 133 ? -25.931 4.868 57.617 1.00 25.06 133 LYS C CA 1
ATOM 375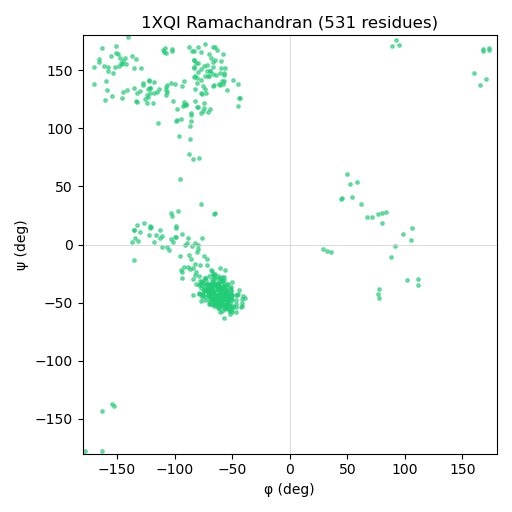5 C C . LYS C 1 133 ? -26.877 4.650 56.421 1.00 26.22 133 LYS C C 1
ATOM 3756 O O . LYS C 1 133 ? -28.017 4.206 56.604 1.00 25.98 133 LYS C O 1
ATOM 3762 N N . LEU C 1 134 ? -26.385 4.908 55.205 1.00 26.34 134 LEU C N 1
ATOM 3763 C CA . LEU C 1 134 ? -27.162 4.677 53.983 1.00 26.93 134 LEU C CA 1
ATOM 3764 C C . LEU C 1 134 ? -27.657 3.244 53.786 1.00 28.03 134 LEU C C 1
ATOM 3765 O O . LEU C 1 134 ? -28.799 3.031 53.316 1.00 29.08 134 LEU C O 1
ATOM 3770 N N . VAL C 1 135 ? -26.813 2.269 54.150 1.00 28.20 135 VAL C N 1
ATOM 3771 C CA . VAL C 1 135 ? -27.089 0.844 53.989 1.00 27.11 135 VAL C CA 1
ATOM 3772 C C . VAL C 1 135 ? -28.178 0.400 54.947 1.00 27.69 135 VAL C C 1
ATOM 3773 O O . VAL C 1 135 ? -29.096 -0.365 54.543 1.00 26.75 135 VAL C O 1
ATOM 3777 N N . GLY C 1 136 ? -28.088 0.868 56.208 1.00 27.91 136 GLY C N 1
ATOM 3778 C CA . GLY C 1 136 ? -29.132 0.604 57.224 1.00 28.59 136 GLY C CA 1
ATOM 3779 C C . GLY C 1 136 ? -28.845 -0.635 58.048 1.00 29.42 136 GLY C C 1
ATOM 3780 O O . GLY C 1 136 ? -27.841 -1.301 57.791 1.00 30.63 136 GLY C O 1
ATOM 3781 N N . PRO C 1 137 ? -29.688 -0.943 59.064 1.00 30.16 137 PRO C N 1
ATOM 3782 C CA . PRO C 1 137 ? -29.314 -1.998 60.029 1.00 30.65 137 PRO C CA 1
ATOM 3783 C C . PRO C 1 137 ? -29.416 -3.409 59.454 1.00 30.83 137 PRO C C 1
ATOM 3784 O O . PRO C 1 137 ? -29.915 -3.622 58.345 1.00 31.54 137 PRO C O 1
ATOM 3788 N N . THR C 1 138 ? -28.951 -4.365 60.224 1.00 31.05 138 THR C N 1
ATOM 3789 C CA . THR C 1 138 ? -28.673 -5.699 59.698 1.00 32.26 138 THR C CA 1
ATOM 3790 C C . THR C 1 138 ? -29.927 -6.458 59.231 1.00 32.16 138 THR C C 1
ATOM 3791 O O . THR C 1 138 ? -29.883 -7.280 58.302 1.00 32.60 138 THR C O 1
ATOM 3795 N N . SER C 1 139 ? -31.053 -6.170 59.851 1.00 31.64 139 SER C N 1
ATOM 3796 C CA . SER C 1 139 ? -32.258 -6.784 59.413 1.00 32.26 139 SER C CA 1
ATOM 3797 C C . SER C 1 139 ? -33.067 -5.851 58.466 1.00 32.29 139 SER C C 1
ATOM 3798 O O . SER C 1 139 ? -33.480 -4.783 58.882 1.00 32.91 139 SER C O 1
ATOM 3801 N N . PRO C 1 140 ? -33.274 -6.243 57.196 1.00 31.56 140 PRO C N 1
ATOM 3802 C CA . PRO C 1 140 ? -34.083 -5.407 56.339 1.00 31.61 140 PRO C CA 1
ATOM 3803 C C . PRO C 1 140 ? -35.493 -5.179 56.852 1.00 31.72 140 PRO C C 1
ATOM 3804 O O . PRO C 1 140 ? -35.939 -4.028 56.826 1.00 31.68 140 PRO C O 1
ATOM 3808 N N . HIS C 1 141 ? -36.201 -6.217 57.315 1.00 31.41 141 HIS C N 1
ATOM 3809 C CA . HIS C 1 141 ? -37.574 -5.985 57.800 1.00 31.60 141 HIS C CA 1
ATOM 3810 C C . HIS C 1 141 ? -37.718 -4.855 58.796 1.00 30.96 141 HIS C C 1
ATOM 3811 O O . HIS C 1 141 ? -38.760 -4.177 58.780 1.00 30.72 141 HIS C O 1
ATOM 3818 N N . SER C 1 142 ? -36.692 -4.621 59.627 1.00 30.88 142 SER C N 1
ATOM 3819 C CA . SER C 1 142 ? -36.681 -3.440 60.550 1.00 31.31 142 SER C CA 1
ATOM 3820 C C . SER C 1 142 ? -35.847 -2.234 60.126 1.00 30.95 142 SER C C 1
ATOM 3821 O O . SER C 1 142 ? -35.785 -1.234 60.845 1.00 32.91 142 SER C O 1
ATOM 3824 N N . ALA C 1 143 ? -35.224 -2.284 58.961 1.00 29.99 143 ALA C N 1
ATOM 3825 C CA . ALA C 1 143 ? -34.484 -1.133 58.483 1.00 29.11 143 ALA C CA 1
ATOM 3826 C C . ALA C 1 143 ? -35.466 -0.041 58.042 1.00 29.25 143 ALA C C 1
ATOM 3827 O O . ALA C 1 143 ? -36.415 -0.304 57.296 1.00 29.36 143 ALA C O 1
ATOM 3829 N N . PRO C 1 144 ? -35.255 1.185 58.508 1.00 28.53 144 PRO C N 1
ATOM 3830 C CA . PRO C 1 144 ? -36.148 2.270 58.107 1.00 27.90 144 PRO C CA 1
ATOM 3831 C C . PRO C 1 144 ? -36.229 2.485 56.562 1.00 27.62 144 PRO C C 1
ATOM 3832 O O . PRO C 1 144 ? -35.211 2.333 55.848 1.00 28.17 144 PRO C O 1
ATOM 3836 N N . PRO C 1 145 ? -37.413 2.882 56.034 1.00 26.60 145 PRO C N 1
ATOM 3837 C CA . PRO C 1 145 ? -37.410 3.348 54.607 1.00 25.50 145 PRO C CA 1
ATOM 3838 C C . PRO C 1 145 ? -36.441 4.505 54.349 1.00 25.00 145 PRO C C 1
ATOM 3839 O O . PRO C 1 145 ? -36.219 5.323 55.237 1.00 24.97 145 PRO C O 1
ATOM 3843 N N . GLY C 1 146 ? -35.865 4.553 53.140 1.00 24.94 146 GLY C N 1
ATOM 3844 C CA . GLY C 1 146 ? -34.778 5.451 52.829 1.00 24.60 146 GLY C CA 1
ATOM 3845 C C . GLY C 1 146 ? -33.469 4.708 52.842 1.00 24.85 146 GLY C C 1
ATOM 3846 O O . GLY C 1 146 ? -32.542 5.069 52.131 1.00 25.10 146 GLY C O 1
ATOM 3847 N N . THR C 1 147 ? -33.364 3.670 53.671 1.00 25.48 147 THR C N 1
ATOM 3848 C CA . THR C 1 147 ? -32.116 2.887 53.716 1.00 24.64 147 THR C CA 1
ATOM 3849 C C . THR C 1 147 ? -32.104 1.863 52.612 1.00 23.99 147 THR C C 1
ATOM 3850 O O . THR C 1 147 ? -33.148 1.420 52.193 1.00 23.60 147 THR C O 1
ATOM 3854 N N . ILE C 1 148 ? -30.915 1.497 52.142 1.00 23.64 148 ILE C N 1
ATOM 3855 C CA . ILE C 1 148 ? -30.804 0.507 51.090 1.00 23.29 148 ILE C CA 1
ATOM 3856 C C . ILE C 1 148 ? -31.479 -0.814 51.568 1.00 24.22 148 ILE C C 1
ATOM 3857 O O . ILE C 1 148 ? -32.215 -1.453 50.784 1.00 23.90 148 ILE C O 1
ATOM 3862 N N . ARG C 1 149 ? -31.271 -1.189 52.837 1.00 23.64 149 ARG C N 1
ATOM 3863 C CA . ARG C 1 149 ? -31.781 -2.463 53.310 1.00 24.64 149 ARG C CA 1
ATOM 3864 C C . ARG C 1 149 ? -33.292 -2.399 53.468 1.00 25.63 149 ARG C C 1
ATOM 3865 O O . ARG C 1 149 ? -33.997 -3.363 53.151 1.00 26.12 149 ARG C O 1
ATOM 3873 N N . GLY C 1 150 ? -33.797 -1.240 53.869 1.00 26.15 150 GLY C N 1
ATOM 3874 C CA . GLY C 1 150 ? -35.235 -1.050 54.016 1.00 26.56 150 GLY C CA 1
ATOM 3875 C C . GLY C 1 150 ? -35.969 -0.878 52.676 1.00 26.90 150 GLY C C 1
ATOM 3876 O O . GLY C 1 150 ? -37.129 -1.278 52.528 1.00 27.70 150 GLY C O 1
ATOM 3877 N N . ASP C 1 151 ? -35.332 -0.294 51.690 1.00 25.67 151 ASP C N 1
ATOM 3878 C CA . ASP C 1 151 ? -36.046 -0.084 50.440 1.00 25.81 151 ASP C CA 1
ATOM 3879 C C . ASP C 1 151 ? -35.974 -1.270 49.518 1.00 25.43 151 ASP C C 1
ATOM 3880 O O . ASP C 1 151 ? -36.840 -1.413 48.649 1.00 25.59 151 ASP C O 1
ATOM 3885 N N . TYR C 1 152 ? -34.982 -2.139 49.713 1.00 25.73 152 TYR C N 1
ATOM 3886 C CA . TYR C 1 152 ? -34.751 -3.232 48.747 1.00 26.36 152 TYR C CA 1
ATOM 3887 C C . TYR C 1 152 ? -34.808 -4.636 49.257 1.00 26.66 152 TYR C C 1
ATOM 3888 O O . TYR C 1 152 ? -34.389 -5.542 48.554 1.00 27.35 152 TYR C O 1
ATOM 3897 N N . SER C 1 153 ? -35.329 -4.848 50.456 1.00 27.20 153 SER C N 1
ATOM 3898 C CA . SER C 1 153 ? -35.424 -6.197 50.987 1.00 26.91 153 SER C CA 1
ATOM 3899 C C . SER C 1 153 ? -36.433 -6.235 52.128 1.00 27.31 153 SER C C 1
ATOM 3900 O O . SER C 1 153 ? -36.650 -5.240 52.833 1.00 25.70 153 SER C O 1
ATOM 3903 N N . ILE C 1 154 ? -36.997 -7.427 52.310 1.00 28.15 154 ILE C N 1
ATOM 3904 C CA . ILE C 1 154 ? -38.012 -7.709 53.296 1.00 29.06 154 ILE C CA 1
ATOM 3905 C C . ILE C 1 154 ? -37.610 -8.966 54.095 1.00 29.96 154 ILE C C 1
ATOM 3906 O O . ILE C 1 154 ? -38.420 -9.491 54.861 1.00 31.14 154 ILE C O 1
ATOM 3911 N N . ASP C 1 155 ? -36.377 -9.444 53.942 1.00 30.19 155 ASP C N 1
ATOM 3912 C CA . ASP C 1 155 ? -35.922 -10.602 54.731 1.00 31.09 155 ASP C CA 1
ATOM 3913 C C . ASP C 1 155 ? -35.854 -10.290 56.224 1.00 31.48 155 ASP C C 1
ATOM 3914 O O . ASP C 1 155 ? -35.774 -9.125 56.639 1.00 31.59 155 ASP C O 1
ATOM 3919 N N . SER C 1 156 ? -35.882 -11.331 57.046 1.00 32.39 156 SER C N 1
ATOM 3920 C CA . SER C 1 156 ? -35.842 -11.119 58.503 1.00 32.42 156 SER C CA 1
ATOM 3921 C C . SER C 1 156 ? -35.084 -12.223 59.227 1.00 32.50 156 SER C C 1
ATOM 3922 O O . SER C 1 156 ? -34.948 -13.324 58.696 1.00 32.51 156 SER C O 1
ATOM 3925 N N . PRO C 1 157 ? -34.536 -11.927 60.411 1.00 33.39 157 PRO C N 1
ATOM 3926 C CA . PRO C 1 157 ? -33.723 -12.953 61.089 1.00 34.18 157 PRO C CA 1
ATOM 3927 C C . PRO C 1 157 ? -34.444 -14.241 61.489 1.00 35.21 157 PRO C C 1
ATOM 3928 O O . PRO C 1 157 ? -33.805 -15.289 61.570 1.00 35.83 157 PRO C O 1
ATOM 3932 N N . ASP C 1 158 ? -35.748 -14.186 61.726 1.00 37.03 158 ASP C N 1
ATOM 3933 C CA . ASP C 1 158 ? -36.562 -15.415 62.003 1.00 38.35 158 ASP C CA 1
ATOM 3934 C C . ASP C 1 158 ? -36.752 -16.325 60.798 1.00 37.56 158 ASP C C 1
ATOM 3935 O O . ASP C 1 158 ? -36.555 -17.523 60.881 1.00 38.21 158 ASP C O 1
ATOM 3940 N N . LEU C 1 159 ? -37.139 -15.756 59.673 1.00 37.11 159 LEU C N 1
ATOM 3941 C CA . LEU C 1 159 ? -37.117 -16.496 58.417 1.00 37.11 159 LEU C CA 1
ATOM 3942 C C . LEU C 1 159 ? -35.721 -17.134 58.176 1.00 37.13 159 LEU C C 1
ATOM 3943 O O . LEU C 1 159 ? -35.621 -18.320 57.972 1.00 37.41 159 LEU C O 1
ATOM 3948 N N . ALA C 1 160 ? -34.649 -16.357 58.237 1.00 37.80 160 ALA C N 1
ATOM 3949 C CA . ALA C 1 160 ? -33.292 -16.905 58.056 1.00 39.18 160 ALA C CA 1
ATOM 3950 C C . ALA C 1 160 ? -32.959 -18.098 58.996 1.00 40.13 160 ALA C C 1
ATOM 3951 O O . ALA C 1 160 ? -32.470 -19.142 58.545 1.00 39.82 160 ALA C O 1
ATOM 3953 N N . ALA C 1 161 ? -33.238 -17.914 60.287 1.00 41.81 161 ALA C N 1
ATOM 3954 C CA . ALA C 1 161 ? -33.135 -18.943 61.324 1.00 43.51 161 ALA C CA 1
ATOM 3955 C C . ALA C 1 161 ? -33.952 -20.196 61.026 1.00 45.12 161 ALA C C 1
ATOM 3956 O O . ALA C 1 161 ? -33.487 -21.300 61.303 1.00 46.45 161 ALA C O 1
ATOM 3958 N N . GLU C 1 162 ? -35.157 -20.046 60.482 1.00 45.92 162 GLU C N 1
ATOM 3959 C CA . GLU C 1 162 ? -35.930 -21.224 60.150 1.00 47.16 162 GLU C CA 1
ATOM 3960 C C . GLU C 1 162 ? -35.406 -21.910 58.910 1.00 46.67 162 GLU C C 1
ATOM 3961 O O . GLU C 1 162 ? -35.270 -23.116 58.909 1.00 47.79 162 GLU C O 1
ATOM 3967 N N . GLU C 1 163 ? -35.072 -21.156 57.868 1.00 46.01 163 GLU C N 1
ATOM 3968 C CA . GLU C 1 163 ? -34.536 -21.758 56.621 1.00 44.85 163 GLU C CA 1
ATOM 3969 C C . GLU C 1 163 ? -33.061 -22.209 56.733 1.00 43.29 163 GLU C C 1
ATOM 3970 O O . GLU C 1 163 ? -32.478 -22.608 55.744 1.00 42.73 163 GLU C O 1
ATOM 3976 N N . GLY C 1 164 ? -32.467 -22.136 57.927 1.00 42.12 164 GLY C N 1
ATOM 3977 C CA . GLY C 1 164 ? -31.036 -22.439 58.103 1.00 40.65 164 GLY C CA 1
ATOM 3978 C C . GLY C 1 164 ? -30.069 -21.688 57.174 1.00 40.07 164 GLY C C 1
ATOM 3979 O O . GLY C 1 164 ? -29.232 -22.308 56.526 1.00 40.13 164 GLY C O 1
ATOM 3980 N N . ARG C 1 165 ? -30.182 -20.353 57.117 1.00 38.48 165 ARG C N 1
ATOM 3981 C CA . ARG C 1 165 ? -29.248 -19.480 56.386 1.00 36.07 165 ARG C CA 1
ATOM 3982 C C . ARG C 1 165 ? -28.980 -18.180 57.193 1.00 35.53 165 ARG C C 1
ATOM 3983 O O . ARG C 1 165 ? -29.489 -17.983 58.323 1.00 35.61 165 ARG C O 1
ATOM 3991 N N . VAL C 1 166 ? -28.129 -17.335 56.631 1.00 33.89 166 VAL C N 1
ATOM 3992 C CA . VAL C 1 166 ? -27.897 -16.011 57.137 1.00 31.93 166 VAL C CA 1
ATOM 3993 C C . VAL C 1 166 ? -28.945 -15.165 56.459 1.00 32.46 166 VAL C C 1
ATOM 3994 O O . VAL C 1 166 ? -29.631 -15.609 55.509 1.00 32.00 166 VAL C O 1
ATOM 3998 N N . VAL C 1 167 ? -29.042 -13.931 56.944 1.00 32.04 167 VAL C N 1
ATOM 3999 C CA . VAL C 1 167 ? -29.954 -12.944 56.414 1.00 31.11 167 VAL C CA 1
ATOM 4000 C C . VAL C 1 167 ? -29.391 -12.477 55.088 1.00 30.99 167 VAL C C 1
ATOM 4001 O O . VAL C 1 167 ? -28.180 -12.271 54.968 1.00 30.81 167 VAL C O 1
ATOM 4005 N N . PHE C 1 168 ? -30.274 -12.404 54.085 1.00 30.68 168 PHE C N 1
ATOM 4006 C CA . PHE C 1 168 ? -29.975 -11.852 52.782 1.00 30.71 168 PHE C CA 1
ATOM 4007 C C . PHE C 1 168 ? -30.148 -10.340 52.825 1.00 30.16 168 PHE C C 1
ATOM 4008 O O . PHE C 1 168 ? -31.120 -9.799 52.291 1.00 30.11 168 PHE C O 1
ATOM 4016 N N . ASN C 1 169 ? -29.204 -9.661 53.466 1.00 29.25 169 ASN C N 1
ATOM 4017 C CA . ASN C 1 169 ? -29.268 -8.219 53.641 1.00 29.02 169 ASN C CA 1
ATOM 4018 C C . ASN C 1 169 ? -28.464 -7.423 52.608 1.00 28.73 169 ASN C C 1
ATOM 4019 O O . ASN C 1 169 ? -27.948 -6.352 52.929 1.00 28.78 169 ASN C O 1
ATOM 4024 N N . LEU C 1 170 ? -28.315 -7.989 51.403 1.00 27.80 170 LEU C N 1
ATOM 4025 C CA . LEU C 1 170 ? -27.864 -7.258 50.192 1.00 27.71 170 LEU C CA 1
ATOM 4026 C C . LEU C 1 170 ? -26.350 -6.932 50.066 1.00 27.12 170 LEU C C 1
ATOM 4027 O O . LEU C 1 170 ? -25.784 -7.044 48.984 1.00 25.80 170 LEU C O 1
ATOM 4032 N N . VAL C 1 171 ? -25.736 -6.497 51.174 1.00 26.73 171 VAL C N 1
ATOM 4033 C CA . VAL C 1 171 ? -24.408 -5.895 51.174 1.00 25.76 171 VAL C CA 1
ATOM 4034 C C . VAL C 1 171 ? -23.671 -6.187 52.467 1.00 26.32 171 VAL C C 1
ATOM 4035 O O . VAL C 1 171 ? -24.266 -6.608 53.495 1.00 24.93 171 VAL C O 1
ATOM 4039 N N . HIS C 1 172 ? -22.365 -5.965 52.387 1.00 26.37 172 HIS C N 1
ATOM 4040 C CA . HIS C 1 172 ? -21.491 -5.902 53.536 1.00 26.68 172 HIS C CA 1
ATOM 4041 C C . HIS C 1 172 ? -20.813 -4.566 53.473 1.00 26.68 172 HIS C C 1
ATOM 4042 O O . HIS C 1 172 ? -20.314 -4.195 52.414 1.00 27.83 172 HIS C O 1
ATOM 4049 N N . ALA C 1 173 ? -20.756 -3.850 54.582 1.00 26.68 173 ALA C N 1
ATOM 4050 C CA . ALA C 1 173 ? -19.991 -2.620 54.628 1.00 27.26 173 ALA C CA 1
ATOM 4051 C C . ALA C 1 173 ? -18.963 -2.751 55.745 1.00 28.14 173 ALA C C 1
ATOM 4052 O O . ALA C 1 173 ? -19.261 -3.338 56.795 1.00 27.25 173 ALA C O 1
ATOM 4054 N N . SER C 1 174 ? -17.761 -2.219 55.500 1.00 29.13 174 SER C N 1
ATOM 4055 C CA . SER C 1 174 ? -16.695 -2.232 56.475 1.00 30.49 174 SER C CA 1
ATOM 4056 C C . SER C 1 174 ? -17.256 -1.599 57.728 1.00 31.58 174 SER C C 1
ATOM 4057 O O . SER C 1 174 ? -17.917 -0.543 57.649 1.00 31.72 174 SER C O 1
ATOM 4060 N N . ASP C 1 175 ? -17.039 -2.232 58.874 1.00 31.93 175 ASP C N 1
ATOM 4061 C CA . ASP C 1 175 ? -17.624 -1.677 60.059 1.00 34.09 175 ASP C CA 1
ATOM 4062 C C . ASP C 1 175 ? -16.742 -0.668 60.740 1.00 34.17 175 ASP C C 1
ATOM 4063 O O . ASP C 1 175 ? -17.158 -0.158 61.744 1.00 34.38 175 ASP C O 1
ATOM 4068 N N . SER C 1 176 ? -15.554 -0.361 60.210 1.00 35.29 176 SER C N 1
ATOM 4069 C CA . SER C 1 176 ? -14.622 0.637 60.860 1.00 36.87 176 SER C CA 1
ATOM 4070 C C . SER C 1 176 ? -13.478 1.106 59.942 1.00 36.86 176 SER C C 1
ATOM 4071 O O . SER C 1 176 ? -13.166 0.411 58.994 1.00 36.72 176 SER C O 1
ATOM 4074 N N . PRO C 1 177 ? -12.838 2.267 60.229 1.00 37.49 177 PRO C N 1
ATOM 4075 C CA . PRO C 1 177 ? -11.664 2.698 59.420 1.00 38.34 177 PRO C CA 1
ATOM 4076 C C . PRO C 1 177 ? -10.620 1.573 59.286 1.00 39.08 177 PRO C C 1
ATOM 4077 O O . PRO C 1 177 ? -10.320 1.125 58.177 1.00 39.62 177 PRO C O 1
ATOM 4081 N N . SER C 1 178 ? -10.122 1.096 60.423 1.00 39.55 178 SER C N 1
ATOM 4082 C CA . SER C 1 178 ? -9.224 -0.073 60.507 1.00 39.93 178 SER C CA 1
ATOM 4083 C C . SER C 1 178 ? -9.641 -1.324 59.685 1.00 39.03 178 SER C C 1
ATOM 4084 O O . SER C 1 178 ? -8.892 -1.818 58.833 1.00 39.22 178 SER C O 1
ATOM 4087 N N . GLU C 1 179 ? -10.831 -1.842 59.952 1.00 38.34 179 GLU C N 1
ATOM 4088 C CA . GLU C 1 179 ? -11.366 -2.936 59.151 1.00 37.46 179 GLU C CA 1
ATOM 4089 C C . GLU C 1 179 ? -11.458 -2.600 57.646 1.00 37.57 179 GLU C C 1
ATOM 4090 O O . GLU C 1 179 ? -11.208 -3.450 56.804 1.00 37.95 179 GLU C O 1
ATOM 4096 N N . ALA C 1 180 ? -11.780 -1.355 57.313 1.00 37.28 180 ALA C N 1
ATOM 4097 C CA . ALA C 1 180 ? -11.804 -0.921 55.933 1.00 37.15 180 ALA C CA 1
ATOM 4098 C C . ALA C 1 180 ? -10.454 -1.072 55.236 1.00 37.17 180 ALA C C 1
ATOM 4099 O O . ALA C 1 180 ? -10.417 -1.662 54.142 1.00 37.43 180 ALA C O 1
ATOM 4101 N N . GLU C 1 181 ? -9.360 -0.560 55.846 1.00 36.92 181 GLU C N 1
ATOM 4102 C CA . GLU C 1 181 ? -7.999 -0.706 55.266 1.00 36.04 181 GLU C CA 1
ATOM 4103 C C . GLU C 1 181 ? -7.649 -2.179 55.052 1.00 35.73 181 GLU C C 1
ATOM 4104 O O . GLU C 1 181 ? -7.153 -2.547 53.986 1.00 36.98 181 GLU C O 1
ATOM 4106 N N . ARG C 1 182 ? -7.979 -3.041 56.013 1.00 34.87 182 ARG C N 1
ATOM 4107 C CA . ARG C 1 182 ? -7.767 -4.498 55.833 1.00 33.86 182 ARG C CA 1
ATOM 4108 C C . ARG C 1 182 ? -8.608 -5.122 54.672 1.00 33.55 182 ARG C C 1
ATOM 4109 O O . ARG C 1 182 ? -8.050 -5.784 53.792 1.00 33.40 182 ARG C O 1
ATOM 4117 N N . GLU C 1 183 ? -9.934 -4.915 54.668 1.00 32.96 183 GLU C N 1
ATOM 4118 C CA . GLU C 1 183 ? -10.797 -5.507 53.623 1.00 32.48 183 GLU C CA 1
ATOM 4119 C C . GLU C 1 183 ? -10.511 -4.904 52.230 1.00 32.31 183 GLU C C 1
ATOM 4120 O O . GLU C 1 183 ? -10.556 -5.624 51.214 1.00 31.96 183 GLU C O 1
ATOM 4126 N N . ILE C 1 184 ? -10.172 -3.616 52.170 1.00 31.18 184 ILE C N 1
ATOM 4127 C CA . ILE C 1 184 ? -9.712 -3.069 50.903 1.00 30.80 184 ILE C CA 1
ATOM 4128 C C . ILE C 1 184 ? -8.474 -3.808 50.379 1.00 31.48 184 ILE C C 1
ATOM 4129 O O . ILE C 1 184 ? -8.484 -4.263 49.228 1.00 31.84 184 ILE C O 1
ATOM 4134 N N . ARG C 1 185 ? -7.434 -3.945 51.209 1.00 20.00 185 ARG C N 1
ATOM 4135 C CA . ARG C 1 185 ? -6.143 -4.574 50.768 1.00 20.00 185 ARG C CA 1
ATOM 4136 C C . ARG C 1 185 ? -6.374 -6.004 50.327 1.00 20.00 185 ARG C C 1
ATOM 4137 O O . ARG C 1 185 ? -5.809 -6.465 49.336 1.00 20.00 185 ARG C O 1
ATOM 4145 N N . PHE C 1 186 ? -7.283 -6.671 51.030 1.00 32.87 186 PHE C N 1
ATOM 4146 C CA . PHE C 1 186 ? -7.701 -8.014 50.672 1.00 33.52 186 PHE C CA 1
ATOM 4147 C C . PHE C 1 186 ? -8.184 -8.184 49.221 1.00 34.37 186 PHE C C 1
ATOM 4148 O O . PHE C 1 186 ? -7.843 -9.175 48.558 1.00 35.16 186 PHE C O 1
ATOM 4156 N N . TRP C 1 187 ? -9.018 -7.261 48.746 1.00 34.97 187 TRP C N 1
ATOM 4157 C CA . TRP C 1 187 ? -9.649 -7.412 47.435 1.00 35.61 187 TRP C CA 1
ATOM 4158 C C . TRP C 1 187 ? -8.890 -6.748 46.295 1.00 36.46 187 TRP C C 1
ATOM 4159 O O . TRP C 1 187 ? -9.030 -7.160 45.167 1.00 35.60 187 TRP C O 1
ATOM 4170 N N . PHE C 1 188 ? -8.075 -5.742 46.606 1.00 39.15 188 PHE C N 1
ATOM 4171 C CA . PHE C 1 188 ? -7.469 -4.890 45.587 1.00 41.89 188 PHE C CA 1
ATOM 4172 C C . PHE C 1 188 ? -5.978 -4.682 45.786 1.00 45.41 188 PHE C C 1
ATOM 4173 O O . PHE C 1 188 ? -5.547 -4.330 46.874 1.00 45.81 188 PHE C O 1
ATOM 4181 N N . ARG C 1 189 ? -5.185 -4.886 44.741 1.00 49.64 189 ARG C N 1
ATOM 4182 C CA . ARG C 1 189 ? -3.757 -4.557 44.819 1.00 54.56 189 ARG C CA 1
ATOM 4183 C C . ARG C 1 189 ? -3.624 -3.030 44.748 1.00 56.03 189 ARG C C 1
ATOM 4184 O O . ARG C 1 189 ? -4.512 -2.381 44.190 1.00 56.19 189 ARG C O 1
ATOM 4192 N N . GLU C 1 190 ? -2.549 -2.460 45.312 1.00 58.45 190 GLU C N 1
ATOM 4193 C CA . GLU C 1 190 ? -2.399 -0.986 45.410 1.00 60.64 190 GLU C CA 1
ATOM 4194 C C . GLU C 1 190 ? -2.839 -0.227 44.143 1.00 61.71 190 GLU C C 1
ATOM 4195 O O . GLU C 1 190 ? -3.594 0.769 44.206 1.00 62.04 190 GLU C O 1
ATOM 4201 N N . GLU C 1 191 ? -2.384 -0.715 42.996 1.00 62.64 191 GLU C N 1
ATOM 4202 C CA . GLU C 1 191 ? -2.744 -0.096 41.740 1.00 63.67 191 GLU C CA 1
ATOM 4203 C C . GLU C 1 191 ? -3.954 -0.781 41.078 1.00 63.74 191 GLU C C 1
ATOM 4204 O O . GLU C 1 191 ? -3.881 -1.274 39.935 1.00 64.52 191 GLU C O 1
ATOM 4210 N N . GLU C 1 192 ? -5.049 -0.838 41.834 1.00 63.19 192 GLU C N 1
ATOM 4211 C CA . GLU C 1 192 ? -6.393 -1.089 41.315 1.00 62.47 192 GLU C CA 1
ATOM 4212 C C . GLU C 1 192 ? -7.300 -0.070 42.010 1.00 62.41 192 GLU C C 1
ATOM 4213 O O . GLU C 1 192 ? -8.457 0.122 41.605 1.00 62.77 192 GLU C O 1
ATOM 4219 N N . VAL C 1 193 ? -6.768 0.561 43.063 1.00 62.14 193 VAL C N 1
ATOM 4220 C CA . VAL C 1 193 ? -7.453 1.631 43.795 1.00 62.68 193 VAL C CA 1
ATOM 4221 C C . VAL C 1 193 ? -6.934 2.991 43.305 1.00 63.74 193 VAL C C 1
ATOM 4222 O O . VAL C 1 193 ? -5.826 3.408 43.650 1.00 63.88 193 VAL C O 1
ATOM 4226 N N . LEU C 1 194 ? -7.767 3.679 42.524 1.00 65.01 194 LEU C N 1
ATOM 4227 C CA . LEU C 1 194 ? -7.356 4.818 41.692 1.00 66.38 194 LEU C CA 1
ATOM 4228 C C . LEU C 1 194 ? -7.976 6.164 42.106 1.00 67.35 194 LEU C C 1
ATOM 4229 O O . LEU C 1 194 ? -9.149 6.425 41.803 1.00 67.31 194 LEU C O 1
ATOM 4234 N N . GLU C 1 195 ? -7.195 7.040 42.748 1.00 68.50 195 GLU C N 1
ATOM 4235 C CA . GLU C 1 195 ? -7.761 8.318 43.258 1.00 69.68 195 GLU C CA 1
ATOM 4236 C C . GLU C 1 195 ? -7.078 9.535 42.659 1.00 69.91 195 GLU C C 1
ATOM 4237 O O . GLU C 1 195 ? -6.047 9.401 41.998 1.00 70.66 195 GLU C O 1
#

Foldseek 3Di:
DWFKKKKKFFPVCVVVVCPVVVVVVQVVVPKDDQFKDDLDDLVLLVVLDDLDLVQQLVVQVVLLVVCVVVVHDCCVQPNDSRSNVSSVLQSSLVSCSSVHDMMMMITDHVVQVVLVVQQADDALCPGDPRHVSVVPDNWGPNVCSVVSHGTNRRMDMQNDSVSRVVSVVSPDDPVRRHD/DFFKKKKKFFFVLVVVPCPVVVVVVLVVVPKDDQFKDDLDALVLLLVLDDDDQVQQLVVLVVLVVVCVVVVHDCCVQPNDNRSNVSSVLQSVQVSCSSPGDMMMMIGDHPVLVVLDVQQADDQLCPGDPNHVSVPPDNWGSVVCSVVSHGTPSGMDMQNDRVSRVVNCVSVDDPVRRHD/DFFKKKKKFQFVLVVVPNVVVVVVVLVVVPKDDQFKDDLDDLVLLVVLDDLDLVQLLVVQVVVLVVCVVVVHDVCVQPNDSDSSVSSVLQSVLVSCSSPHDMMMMITDHVHQVVLPVQQADDACCPGDPNHVQVVPDNWGQVVCSVVVHGTPSRMDMQNDRVSRVVSCVSPDPPVNRHD

Solvent-accessible surface area: 27401 Å² total

CATH classification: 3.30.70.141

Secondary structure (DSSP, 8-state):
---EE-EEE-HHHHHTT-HHHHHHHHHHHTPEE--------HHHHHHHS---HHHHHHHHHHHHHHHHHHT--HHHHHS---HHHHHHHHHHHHHH---S--B--EESTTHHHHHHHHH--S-GGGSPBTBHHHHH----HHHHHHTTS----SEEE-SSHHHHHHHHHHH--GGGS--/---EE-EEE-HHHHHTT-HHHHHHHHHHTT-EE--------HHHHHHHS---HHHHHHHHHHHHHHHHHHT--HHHHTS---HHHHHHHHHHHHHH---S--B--EESTTHHHHHHHHH--S-GGGSPBTBHHHHH----HHHHHHTTS----SEEE-SSHHHHHHHHHHH--TTTS--/---EE-EEE-HHHHHTT-HHHHHHHHHHHT-EE--------HHHHHHHS---HHHHHHHHHHHHHHHHHTT--HHHHTS---HHHHHHHHHHHHHH---S--B--EESTTHHHHHHHHH--S-GGGSPTTSHHHHH----HHHHHHTTS----SEEE-SSHHHHHHHHHHH--GGGS--